Protein AF-A0A8T4UQE1-F1 (afdb_monomer)

pLDDT: mean 76.76, std 17.95, range [21.77, 96.62]

Structure (mmCIF, N/CA/C/O backbone):
data_AF-A0A8T4UQE1-F1
#
_entry.id   AF-A0A8T4UQE1-F1
#
loop_
_atom_site.group_PDB
_atom_site.id
_atom_site.type_symbol
_atom_site.label_atom_id
_atom_site.label_alt_id
_atom_site.label_comp_id
_atom_site.label_asym_id
_atom_site.label_entity_id
_atom_site.label_seq_id
_atom_site.pdbx_PDB_ins_code
_atom_site.Cartn_x
_atom_site.Cartn_y
_atom_site.Cartn_z
_atom_site.occupancy
_atom_site.B_iso_or_equiv
_atom_site.auth_seq_id
_atom_site.auth_comp_id
_atom_site.auth_asym_id
_atom_site.auth_atom_id
_atom_site.pdbx_PDB_model_num
ATOM 1 N N . GLU A 1 1 ? -6.450 -7.534 -15.114 1.00 49.72 1 GLU A N 1
ATOM 2 C CA . GLU A 1 1 ? -7.877 -7.393 -14.751 1.00 49.72 1 GLU A CA 1
ATOM 3 C C . GLU A 1 1 ? -7.920 -6.840 -13.332 1.00 49.72 1 GLU A C 1
ATOM 5 O O . GLU A 1 1 ? -7.155 -7.326 -12.507 1.00 49.72 1 GLU A O 1
ATOM 10 N N . GLY A 1 2 ? -8.697 -5.787 -13.074 1.00 55.00 2 GLY A N 1
ATOM 11 C CA . GLY A 1 2 ? -8.821 -5.183 -11.740 1.00 55.00 2 GLY A CA 1
ATOM 12 C C . GLY A 1 2 ? -10.182 -5.497 -11.121 1.00 55.00 2 GLY A C 1
ATOM 13 O O . GLY A 1 2 ? -11.202 -5.428 -11.815 1.00 55.00 2 GLY A O 1
ATOM 14 N N . LEU A 1 3 ? -10.205 -5.847 -9.832 1.00 45.47 3 LEU A N 1
ATOM 15 C CA . LEU A 1 3 ? -11.444 -5.977 -9.067 1.00 45.47 3 LEU A CA 1
ATOM 16 C C . LEU A 1 3 ? -11.972 -4.580 -8.734 1.00 45.47 3 LEU A C 1
ATOM 18 O O . LEU A 1 3 ? -11.320 -3.840 -8.008 1.00 45.47 3 LEU A O 1
ATOM 22 N N . LEU A 1 4 ? -13.138 -4.218 -9.273 1.00 55.84 4 LEU A N 1
ATOM 23 C CA . LEU A 1 4 ? -13.710 -2.878 -9.089 1.00 55.84 4 LEU A CA 1
ATOM 24 C C . LEU A 1 4 ? -14.734 -2.832 -7.962 1.00 55.84 4 LEU A C 1
ATOM 26 O O . LEU A 1 4 ? -14.830 -1.844 -7.243 1.00 55.84 4 LEU A O 1
ATOM 30 N N . ALA A 1 5 ? -15.518 -3.899 -7.829 1.00 55.88 5 ALA A N 1
ATOM 31 C CA . ALA A 1 5 ? -16.460 -4.072 -6.739 1.00 55.88 5 ALA A CA 1
ATOM 32 C C . ALA A 1 5 ? -16.700 -5.563 -6.507 1.00 55.88 5 ALA A C 1
ATOM 34 O O . ALA A 1 5 ? -16.852 -6.333 -7.460 1.00 55.88 5 ALA A O 1
ATOM 35 N N . ALA A 1 6 ? -16.784 -5.953 -5.242 1.00 54.34 6 ALA A N 1
ATOM 36 C CA . ALA A 1 6 ? -17.217 -7.277 -4.835 1.00 54.34 6 ALA A CA 1
ATOM 37 C C . ALA A 1 6 ? -18.246 -7.166 -3.712 1.00 54.34 6 ALA A C 1
ATOM 39 O O . ALA A 1 6 ? -18.210 -6.242 -2.897 1.00 54.34 6 ALA A O 1
ATOM 40 N N . PHE A 1 7 ? -19.146 -8.137 -3.676 1.00 49.78 7 PHE A N 1
ATOM 41 C CA . PHE A 1 7 ? -19.904 -8.503 -2.488 1.00 49.78 7 PHE A CA 1
ATOM 42 C C . PHE A 1 7 ? -19.354 -9.836 -1.980 1.00 49.78 7 PHE A C 1
ATOM 44 O O . PHE A 1 7 ? -20.089 -10.807 -1.858 1.00 49.78 7 PHE A O 1
ATOM 51 N N . ASP A 1 8 ? -18.045 -9.879 -1.750 1.00 44.28 8 ASP A N 1
ATOM 52 C CA . ASP A 1 8 ? -17.362 -11.043 -1.199 1.00 44.28 8 ASP A CA 1
ATOM 53 C C . ASP A 1 8 ? -16.972 -10.715 0.249 1.00 44.28 8 ASP A C 1
ATOM 55 O O . ASP A 1 8 ? -16.616 -9.569 0.534 1.00 44.28 8 ASP A O 1
ATOM 59 N N . ASN A 1 9 ? -17.083 -11.702 1.143 1.00 36.16 9 ASN A N 1
ATOM 60 C CA . ASN A 1 9 ? -16.887 -11.660 2.611 1.00 36.16 9 ASN A CA 1
ATOM 61 C C . ASN A 1 9 ? -18.130 -11.674 3.522 1.00 36.16 9 ASN A C 1
ATOM 63 O O . ASN A 1 9 ? -17.975 -11.572 4.739 1.00 36.16 9 ASN A O 1
ATOM 67 N N . VAL A 1 10 ? -19.346 -11.907 3.015 1.00 34.53 10 VAL A N 1
ATOM 68 C CA . VAL A 1 10 ? -20.459 -12.325 3.893 1.00 34.53 10 VAL A CA 1
ATOM 69 C C . VAL A 1 10 ? -21.272 -13.437 3.238 1.00 34.53 10 VAL A C 1
ATOM 71 O O . VAL A 1 10 ? -22.145 -13.185 2.411 1.00 34.53 10 VAL A O 1
ATOM 74 N N . GLN A 1 11 ? -21.056 -14.687 3.662 1.00 36.91 11 GLN A N 1
ATOM 75 C CA . GLN A 1 11 ? -22.028 -15.748 3.403 1.00 36.91 11 GLN A CA 1
ATOM 76 C C . GLN A 1 11 ? -23.255 -15.511 4.299 1.00 36.91 11 GLN A C 1
ATOM 78 O O . GLN A 1 11 ? -23.359 -16.037 5.408 1.00 36.91 11 GLN A O 1
ATOM 83 N N . LEU A 1 12 ? -24.192 -14.687 3.827 1.00 39.84 12 LEU A N 1
ATOM 84 C CA . LEU A 1 12 ? -25.477 -14.478 4.489 1.00 39.84 12 LEU A CA 1
ATOM 85 C C . LEU A 1 12 ? -26.345 -15.721 4.306 1.00 39.84 12 LEU A C 1
ATOM 87 O O . LEU A 1 12 ? -27.040 -15.878 3.305 1.00 39.84 12 LEU A O 1
ATOM 91 N N . ARG A 1 13 ? -26.327 -16.613 5.296 1.00 38.88 13 ARG A N 1
ATOM 92 C CA . ARG A 1 13 ? -27.263 -17.735 5.355 1.00 38.88 13 ARG A CA 1
ATOM 93 C C . ARG A 1 13 ? -28.599 -17.261 5.925 1.00 38.88 13 ARG A C 1
ATOM 95 O O . ARG A 1 13 ? -28.852 -17.356 7.124 1.00 38.88 13 ARG A O 1
ATOM 102 N N . ILE A 1 14 ? -29.446 -16.718 5.056 1.00 41.94 14 ILE A N 1
ATOM 103 C CA . ILE A 1 14 ? -30.783 -16.231 5.413 1.00 41.94 14 ILE A CA 1
ATOM 104 C C . ILE A 1 14 ? -31.738 -17.432 5.457 1.00 41.94 14 ILE A C 1
ATOM 106 O O . ILE A 1 14 ? -31.918 -18.134 4.463 1.00 41.94 14 ILE A O 1
ATOM 110 N N . THR A 1 15 ? -32.331 -17.700 6.623 1.00 49.03 15 THR A N 1
ATOM 111 C CA . THR A 1 15 ? -33.380 -18.724 6.791 1.00 49.03 15 THR A CA 1
ATOM 112 C C . THR A 1 15 ? -34.706 -18.241 6.179 1.00 49.03 15 THR A C 1
ATOM 114 O O . THR A 1 15 ? -34.915 -17.040 6.013 1.00 49.03 15 THR A O 1
ATOM 117 N N . PRO A 1 16 ? -35.610 -19.152 5.785 1.00 42.97 16 PRO A N 1
ATOM 118 C CA . PRO A 1 16 ? -36.393 -18.995 4.569 1.00 42.97 16 PRO A CA 1
ATOM 119 C C . PRO A 1 16 ? -37.552 -18.016 4.714 1.00 42.97 16 PRO A C 1
ATOM 121 O O . PRO A 1 16 ? -38.628 -18.358 5.214 1.00 42.97 16 PRO A O 1
ATOM 124 N N . VAL A 1 17 ? -37.357 -16.813 4.187 1.00 51.72 17 VAL A N 1
ATOM 125 C CA . VAL A 1 17 ? -38.448 -15.900 3.864 1.00 51.72 17 VAL A CA 1
ATOM 126 C C . VAL A 1 17 ? -38.504 -15.797 2.345 1.00 51.72 17 VAL A C 1
ATOM 128 O O . VAL A 1 17 ? -37.541 -15.376 1.709 1.00 51.72 17 VAL A O 1
ATOM 131 N N . VAL A 1 18 ? -39.631 -16.224 1.770 1.00 65.44 18 VAL A N 1
ATOM 132 C CA . VAL A 1 18 ? -39.962 -15.936 0.369 1.00 65.44 18 VAL A CA 1
ATOM 133 C C . VAL A 1 18 ? -40.047 -14.419 0.242 1.00 65.44 18 VAL A C 1
ATOM 135 O O . VAL A 1 18 ? -40.809 -13.789 0.980 1.00 65.44 18 VAL A O 1
ATOM 138 N N . GLY A 1 19 ? -39.288 -13.832 -0.672 1.00 72.44 19 GLY A N 1
ATOM 139 C CA . GLY A 1 19 ? -39.286 -12.393 -0.872 1.00 72.44 19 GLY A CA 1
ATOM 140 C C . GLY A 1 19 ? -38.014 -11.867 -1.515 1.00 72.44 19 GLY A C 1
ATOM 141 O O . GLY A 1 19 ? -37.060 -12.596 -1.779 1.00 72.44 19 GLY A O 1
ATOM 142 N N . ASP A 1 20 ? -38.028 -10.563 -1.758 1.00 78.75 20 ASP A N 1
ATOM 143 C CA . ASP A 1 20 ? -36.891 -9.859 -2.325 1.00 78.75 20 ASP A CA 1
ATOM 144 C C . ASP A 1 20 ? -35.967 -9.347 -1.220 1.00 78.75 20 ASP A C 1
ATOM 146 O O . ASP A 1 20 ? -36.408 -8.698 -0.267 1.00 78.75 20 ASP A O 1
ATOM 150 N N . LEU A 1 21 ? -34.675 -9.583 -1.399 1.00 73.94 21 LEU A N 1
ATOM 151 C CA . LEU A 1 21 ? -33.593 -9.051 -0.587 1.00 73.94 21 LEU A CA 1
ATOM 152 C C . LEU A 1 21 ? -32.851 -7.990 -1.396 1.00 73.94 21 LEU A C 1
ATOM 154 O O . LEU A 1 21 ? -32.613 -8.154 -2.593 1.00 73.94 21 LEU A O 1
ATOM 158 N N . TYR A 1 22 ? -32.492 -6.891 -0.740 1.00 77.50 22 TYR A N 1
ATOM 159 C CA . TYR A 1 22 ? -31.873 -5.743 -1.391 1.00 77.50 22 TYR A CA 1
ATOM 160 C C . TYR A 1 22 ? -30.499 -5.485 -0.790 1.00 77.50 22 TYR A C 1
ATOM 162 O O . TYR A 1 22 ? -30.375 -5.236 0.407 1.00 77.50 22 TYR A O 1
ATOM 170 N N . PHE A 1 23 ? -29.483 -5.501 -1.643 1.00 76.25 23 PHE A N 1
ATOM 171 C CA . PHE A 1 23 ? -28.095 -5.236 -1.291 1.00 76.25 23 PHE A CA 1
ATOM 172 C C . PHE A 1 23 ? -27.629 -3.967 -1.988 1.00 76.25 23 PHE A C 1
ATOM 174 O O . PHE A 1 23 ? -28.063 -3.662 -3.100 1.00 76.25 23 PHE A O 1
ATOM 181 N N . ARG A 1 24 ? -26.744 -3.215 -1.339 1.00 77.56 24 ARG A N 1
ATOM 182 C CA . ARG A 1 24 ? -26.136 -2.017 -1.911 1.00 77.56 24 ARG A CA 1
ATOM 183 C C . ARG A 1 24 ? -24.718 -1.876 -1.389 1.00 77.56 24 ARG A C 1
ATOM 185 O O . ARG A 1 24 ? -24.503 -2.024 -0.194 1.00 77.56 24 ARG A O 1
ATOM 192 N N . ASN A 1 25 ? -23.791 -1.555 -2.277 1.00 76.06 25 ASN A N 1
ATOM 193 C CA . ASN A 1 25 ? -22.411 -1.243 -1.942 1.00 76.06 25 ASN A CA 1
ATOM 194 C C . ASN A 1 25 ? -21.946 -0.040 -2.773 1.00 76.06 25 ASN A C 1
ATOM 196 O O . ASN A 1 25 ? -22.517 0.265 -3.826 1.00 76.06 25 ASN A O 1
ATOM 200 N N . THR A 1 26 ? -20.933 0.660 -2.286 1.00 76.19 26 THR A N 1
ATOM 201 C CA . THR A 1 26 ? -20.302 1.785 -2.975 1.00 76.19 26 THR A CA 1
ATOM 202 C C . THR A 1 26 ? -18.863 1.438 -3.307 1.00 76.19 26 THR A C 1
ATOM 204 O O . THR A 1 26 ? -18.178 0.829 -2.493 1.00 76.19 26 THR A O 1
ATOM 207 N N . PHE A 1 27 ? -18.393 1.847 -4.478 1.00 78.81 27 PHE A N 1
ATOM 208 C CA . PHE A 1 27 ? -17.004 1.668 -4.893 1.00 78.81 27 PHE A CA 1
ATOM 209 C C . PHE A 1 27 ? -16.519 2.911 -5.629 1.00 78.81 27 PHE A C 1
ATOM 211 O O . PHE A 1 27 ? -17.320 3.642 -6.213 1.00 78.81 27 PHE A O 1
ATOM 218 N N . THR A 1 28 ? -15.216 3.160 -5.609 1.00 80.25 28 THR A N 1
ATOM 219 C CA . THR A 1 28 ? -14.615 4.303 -6.303 1.00 80.25 28 THR A CA 1
ATOM 220 C C . THR A 1 28 ? -13.929 3.819 -7.573 1.00 80.25 28 THR A C 1
ATOM 222 O O . THR A 1 28 ? -13.248 2.799 -7.568 1.00 80.25 28 THR A O 1
ATOM 225 N N . LEU A 1 29 ? -14.116 4.550 -8.668 1.00 77.56 29 LEU A N 1
ATOM 226 C CA . LEU A 1 29 ? -13.482 4.299 -9.958 1.00 77.56 29 LEU A CA 1
ATOM 227 C C . LEU A 1 29 ? -12.707 5.550 -10.386 1.00 77.56 29 LEU A C 1
ATOM 229 O O . LEU A 1 29 ? -13.174 6.659 -10.142 1.00 77.56 29 LEU A O 1
ATOM 233 N N . GLY A 1 30 ? -11.551 5.377 -11.034 1.00 78.75 30 GLY A N 1
ATOM 234 C CA . GLY A 1 30 ? -10.813 6.461 -11.696 1.00 78.75 30 GLY A CA 1
ATOM 235 C C . GLY A 1 30 ? -11.595 7.035 -12.884 1.00 78.75 30 GLY A C 1
ATOM 236 O O . GLY A 1 30 ? -12.661 7.628 -12.711 1.00 78.75 30 GLY A O 1
ATOM 237 N N . SER A 1 31 ? -11.116 6.852 -14.115 1.00 80.56 31 SER A N 1
ATOM 238 C CA . SER A 1 31 ? -11.934 7.123 -15.300 1.00 80.56 31 SER A CA 1
ATOM 239 C C . SER A 1 31 ? -12.577 5.842 -15.839 1.00 80.56 31 SER A C 1
ATOM 241 O O . SER A 1 31 ? -11.886 4.840 -16.034 1.00 80.56 31 SER A O 1
ATOM 243 N N . PRO A 1 32 ? -13.882 5.848 -16.182 1.00 79.69 32 PRO A N 1
ATOM 244 C CA . PRO A 1 32 ? -14.482 4.752 -16.934 1.00 79.69 32 PRO A CA 1
ATOM 245 C C . PRO A 1 32 ? -13.806 4.476 -18.289 1.00 79.69 32 PRO A C 1
ATOM 247 O O . PRO A 1 32 ? -13.974 3.408 -18.868 1.00 79.69 32 PRO A O 1
ATOM 250 N N . SER A 1 33 ? -13.045 5.440 -18.818 1.00 78.75 33 SER A N 1
ATOM 251 C CA . SER A 1 33 ? -12.254 5.261 -20.040 1.00 78.75 33 SER A CA 1
ATOM 252 C C . SER A 1 33 ? -10.967 4.462 -19.835 1.00 78.75 33 SER A C 1
ATOM 254 O O . SER A 1 33 ? -10.368 4.047 -20.822 1.00 78.75 33 SER A O 1
ATOM 256 N N . ASP A 1 34 ? -10.531 4.245 -18.591 1.00 70.62 34 ASP A N 1
ATOM 257 C CA . ASP A 1 34 ? -9.280 3.530 -18.284 1.00 70.62 34 ASP A CA 1
ATOM 258 C C . ASP A 1 34 ? -9.405 2.018 -18.510 1.00 70.62 34 ASP A C 1
ATOM 260 O O . ASP A 1 34 ? -8.414 1.283 -18.479 1.00 70.62 34 ASP A O 1
ATOM 264 N N . TYR A 1 35 ? -10.623 1.552 -18.786 1.00 75.56 35 TYR A N 1
ATOM 265 C CA . TYR A 1 35 ? -10.957 0.162 -19.031 1.00 75.56 35 TYR A CA 1
ATOM 266 C C . TYR A 1 35 ? -11.680 0.031 -20.372 1.00 75.56 35 TYR A C 1
ATOM 268 O O . TYR A 1 35 ? -12.505 0.866 -20.739 1.00 75.56 35 TYR A O 1
ATOM 276 N N . HIS A 1 36 ? -11.381 -1.031 -21.116 1.00 70.94 36 HIS A N 1
ATOM 277 C CA . HIS A 1 36 ? -12.006 -1.279 -22.420 1.00 70.94 36 HIS A CA 1
ATOM 278 C C . HIS A 1 36 ? -13.225 -2.201 -22.331 1.00 70.94 36 HIS A C 1
ATOM 280 O O . HIS A 1 36 ? -14.038 -2.216 -23.250 1.00 70.94 36 HIS A O 1
ATOM 286 N N . ASN A 1 37 ? -13.371 -2.938 -21.227 1.00 75.44 37 ASN A N 1
ATOM 287 C CA . ASN A 1 37 ? -14.494 -3.832 -20.966 1.00 75.44 37 ASN A CA 1
ATOM 288 C C . ASN A 1 37 ? -14.815 -3.873 -19.470 1.00 75.44 37 ASN A C 1
ATOM 290 O O . ASN A 1 37 ? -13.911 -3.873 -18.632 1.00 75.44 37 ASN A O 1
ATOM 294 N N . TYR A 1 38 ? -16.106 -3.990 -19.156 1.00 82.25 38 TYR A N 1
ATOM 295 C CA . TYR A 1 38 ? -16.598 -4.264 -17.810 1.00 82.25 38 TYR A CA 1
ATOM 296 C C . TYR A 1 38 ? -17.398 -5.555 -17.808 1.00 82.25 38 TYR A C 1
ATOM 298 O O . TYR A 1 38 ? -18.288 -5.752 -18.643 1.00 82.25 38 TYR A O 1
ATOM 306 N N . ARG A 1 39 ? -17.072 -6.443 -16.873 1.00 84.38 39 ARG A N 1
ATOM 307 C CA . ARG A 1 39 ? -17.641 -7.787 -16.798 1.00 84.38 39 ARG A CA 1
ATOM 308 C C . ARG A 1 39 ? -18.169 -8.053 -15.400 1.00 84.38 39 ARG A C 1
ATOM 310 O O . ARG A 1 39 ? -17.493 -7.805 -14.407 1.00 84.38 39 ARG A O 1
ATOM 317 N N . LEU A 1 40 ? -19.376 -8.586 -15.339 1.00 84.31 40 LEU A N 1
ATOM 318 C CA . LEU A 1 40 ? -20.068 -8.944 -14.117 1.00 84.31 40 LEU A CA 1
ATOM 319 C C . LEU A 1 40 ? -20.112 -10.468 -13.981 1.00 84.31 40 LEU A C 1
ATOM 321 O O . LEU A 1 40 ? -20.434 -11.180 -14.937 1.00 84.31 40 LEU A O 1
ATOM 325 N N . ALA A 1 41 ? -19.807 -10.965 -12.789 1.00 82.75 41 ALA A N 1
ATOM 326 C CA . ALA A 1 41 ? -20.098 -12.329 -12.376 1.00 82.75 41 ALA A CA 1
ATOM 327 C C . ALA A 1 41 ? -21.117 -12.299 -11.232 1.00 82.75 41 ALA A C 1
ATOM 329 O O . ALA A 1 41 ? -21.020 -11.449 -10.347 1.00 82.75 41 ALA A O 1
ATOM 330 N N . VAL A 1 42 ? -22.106 -13.192 -11.280 1.00 84.00 42 VAL A N 1
ATOM 331 C CA . VAL A 1 42 ? -23.203 -13.260 -10.306 1.00 84.00 42 VAL A CA 1
ATOM 332 C C . VAL A 1 42 ? -23.475 -14.719 -9.954 1.00 84.00 42 VAL A C 1
ATOM 334 O O . VAL A 1 42 ? -23.607 -15.573 -10.832 1.00 84.00 42 VAL A O 1
ATOM 337 N N . SER A 1 43 ? -23.541 -15.015 -8.663 1.00 84.25 43 SER A N 1
ATOM 338 C CA . SER A 1 43 ? -24.060 -16.263 -8.104 1.00 84.25 43 SER A CA 1
ATOM 339 C C . SER A 1 43 ? -25.323 -15.896 -7.341 1.00 84.25 43 SER A C 1
ATOM 341 O O . SER A 1 43 ? -25.261 -15.019 -6.486 1.00 84.25 43 SER A O 1
ATOM 343 N N . SER A 1 44 ? -26.466 -16.509 -7.647 1.00 85.62 44 SER A N 1
ATOM 344 C CA . SER A 1 44 ? -27.729 -16.170 -6.983 1.00 85.62 44 SER A CA 1
ATOM 345 C C . SER A 1 44 ? -28.654 -17.373 -6.792 1.00 85.62 44 SER A C 1
ATOM 347 O O . SER A 1 44 ? -28.624 -18.307 -7.589 1.00 85.62 44 SER A O 1
ATOM 349 N N . ASP A 1 45 ? -29.446 -17.340 -5.723 1.00 83.62 45 ASP A N 1
ATOM 350 C CA . ASP A 1 45 ? -30.527 -18.282 -5.400 1.00 83.62 45 ASP A CA 1
ATOM 351 C C . ASP A 1 45 ? -31.706 -17.439 -4.876 1.00 83.62 45 ASP A C 1
ATOM 353 O O . ASP A 1 45 ? -31.598 -16.840 -3.802 1.00 83.62 45 ASP A O 1
ATOM 357 N N . ASP A 1 46 ? -32.774 -17.191 -5.635 1.00 81.56 46 ASP A N 1
ATOM 358 C CA . ASP A 1 46 ? -33.205 -17.853 -6.877 1.00 81.56 46 ASP A CA 1
ATOM 359 C C . ASP A 1 46 ? -32.850 -17.107 -8.178 1.00 81.56 46 ASP A C 1
ATOM 361 O O . ASP A 1 46 ? -32.806 -17.715 -9.239 1.00 81.56 46 ASP A O 1
ATOM 365 N N . SER A 1 47 ? -32.730 -15.777 -8.135 1.00 90.12 47 SER A N 1
ATOM 366 C CA . SER A 1 47 ? -32.407 -14.921 -9.296 1.00 90.12 47 SER A CA 1
ATOM 367 C C . SER A 1 47 ? -32.007 -13.520 -8.827 1.00 90.12 47 SER A C 1
ATOM 369 O O . SER A 1 47 ? -32.431 -13.089 -7.751 1.00 90.12 47 SER A O 1
ATOM 371 N N . ALA A 1 48 ? -31.244 -12.768 -9.626 1.00 89.62 48 ALA A N 1
ATOM 372 C CA . ALA A 1 48 ? -30.785 -11.428 -9.254 1.00 89.62 48 ALA A CA 1
ATOM 373 C C . ALA A 1 48 ? -30.969 -10.374 -10.361 1.00 89.62 48 ALA A C 1
ATOM 375 O O . ALA A 1 48 ? -30.684 -10.605 -11.536 1.00 89.62 48 ALA A O 1
ATOM 376 N N . GLU A 1 49 ? -31.385 -9.171 -9.959 1.00 94.31 49 GLU A N 1
ATOM 377 C CA . GLU A 1 49 ? -31.262 -7.945 -10.756 1.00 94.31 49 GLU A CA 1
ATOM 378 C C . GLU A 1 49 ? -30.132 -7.089 -10.195 1.00 94.31 49 GLU A C 1
ATOM 380 O O . GLU A 1 49 ? -30.102 -6.821 -8.994 1.00 94.31 49 GLU A O 1
ATOM 385 N N . VAL A 1 50 ? -29.234 -6.619 -11.056 1.00 92.62 50 VAL A N 1
ATOM 386 C CA . VAL A 1 50 ? -28.079 -5.804 -10.670 1.00 92.62 50 VAL A CA 1
ATOM 387 C C . VAL A 1 50 ? -28.183 -4.436 -11.318 1.00 92.62 50 VAL A C 1
ATOM 389 O O . VAL A 1 50 ? -28.381 -4.312 -12.529 1.00 92.62 50 VAL A O 1
ATOM 392 N N . TYR A 1 51 ? -27.996 -3.410 -10.501 1.00 92.62 51 TYR A N 1
ATOM 393 C CA . TYR A 1 51 ? -28.053 -2.011 -10.873 1.00 92.62 51 TYR A CA 1
ATOM 394 C C . TYR A 1 51 ? -26.722 -1.336 -10.560 1.00 92.62 51 TYR A C 1
ATOM 396 O O . TYR A 1 51 ? -26.171 -1.537 -9.481 1.00 92.62 51 TYR A O 1
ATOM 404 N N . VAL A 1 52 ? -26.237 -0.486 -11.458 1.00 91.38 52 VAL A N 1
ATOM 405 C CA . VAL A 1 52 ? -25.085 0.394 -11.220 1.00 91.38 52 VAL A CA 1
ATOM 406 C C . VAL A 1 52 ? -25.542 1.831 -11.429 1.00 91.38 52 VAL A C 1
ATOM 408 O O . VAL A 1 52 ? -26.144 2.148 -12.452 1.00 91.38 52 VAL A O 1
ATOM 411 N N . ASN A 1 53 ? -25.344 2.682 -10.421 1.00 91.94 53 ASN A N 1
ATOM 412 C CA . ASN A 1 53 ? -25.817 4.071 -10.380 1.00 91.94 53 ASN A CA 1
ATOM 413 C C . ASN A 1 53 ? -27.303 4.220 -10.763 1.00 91.94 53 ASN A C 1
ATOM 415 O O . ASN A 1 53 ? -27.707 5.161 -11.442 1.00 91.94 53 ASN A O 1
ATOM 419 N N . GLY A 1 54 ? -28.128 3.254 -10.346 1.00 89.50 54 GLY A N 1
ATOM 420 C CA . GLY A 1 54 ? -29.562 3.211 -10.645 1.00 89.50 54 GLY A CA 1
ATOM 421 C C . GLY A 1 54 ? -29.931 2.695 -12.043 1.00 89.50 54 GLY A C 1
ATOM 422 O O . GLY A 1 54 ? -31.118 2.537 -12.320 1.00 89.50 54 GLY A O 1
ATOM 423 N N . GLN A 1 55 ? -28.964 2.386 -12.912 1.00 94.81 55 GLN A N 1
ATOM 424 C CA . GLN A 1 55 ? -29.205 1.751 -14.212 1.00 94.81 55 GLN A CA 1
ATOM 425 C C . GLN A 1 55 ? -29.152 0.228 -14.082 1.00 94.81 55 GLN A C 1
ATOM 427 O O . GLN A 1 55 ? -28.203 -0.305 -13.516 1.00 94.81 55 GLN A O 1
ATOM 432 N N . LEU A 1 56 ? -30.147 -0.485 -14.616 1.00 94.94 56 LEU A N 1
ATOM 433 C CA . LEU A 1 56 ? -30.152 -1.951 -14.655 1.00 94.94 56 LEU A CA 1
ATOM 434 C C . LEU A 1 56 ? -29.064 -2.448 -15.621 1.00 94.94 56 LEU A C 1
ATOM 436 O O . LEU A 1 56 ? -29.149 -2.193 -16.821 1.00 94.94 56 LEU A O 1
ATOM 440 N N . VAL A 1 57 ? -28.065 -3.165 -15.104 1.00 93.31 57 VAL A N 1
ATOM 441 C CA . VAL A 1 57 ? -26.940 -3.704 -15.892 1.00 93.31 57 VAL A CA 1
ATOM 442 C C . VAL A 1 57 ? -27.031 -5.213 -16.103 1.00 93.31 57 VAL A C 1
ATOM 444 O O . VAL A 1 57 ? -26.447 -5.736 -17.047 1.00 93.31 57 VAL A O 1
ATOM 447 N N . HIS A 1 58 ? -27.778 -5.921 -15.254 1.00 94.12 58 HIS A N 1
ATOM 448 C CA . HIS A 1 58 ? -28.023 -7.352 -15.400 1.00 94.12 58 HIS A CA 1
ATOM 449 C C . HIS A 1 58 ? -29.373 -7.746 -14.794 1.00 94.12 58 HIS A C 1
ATOM 451 O O . HIS A 1 58 ? -29.780 -7.199 -13.772 1.00 94.12 58 HIS A O 1
ATOM 457 N N . ASN A 1 59 ? -30.061 -8.700 -15.420 1.00 93.94 59 ASN A N 1
ATOM 458 C CA . ASN A 1 59 ? -31.327 -9.250 -14.944 1.00 93.94 59 ASN A CA 1
ATOM 459 C C . ASN A 1 59 ? -31.378 -10.743 -15.264 1.00 93.94 59 ASN A C 1
ATOM 461 O O . ASN A 1 59 ? -31.422 -11.120 -16.441 1.00 93.94 59 ASN A O 1
ATOM 465 N N . ASP A 1 60 ? -31.388 -11.571 -14.227 1.00 90.38 60 ASP A N 1
ATOM 466 C CA . ASP A 1 60 ? -31.589 -13.000 -14.385 1.00 90.38 60 ASP A CA 1
ATOM 467 C C . ASP A 1 60 ? -33.067 -13.305 -14.673 1.00 90.38 60 ASP A C 1
ATOM 469 O O . ASP A 1 60 ? -33.960 -13.100 -13.847 1.00 90.38 60 ASP A O 1
ATOM 473 N N . THR A 1 61 ? -33.324 -13.784 -15.889 1.00 85.62 61 THR A N 1
ATOM 474 C CA . THR A 1 61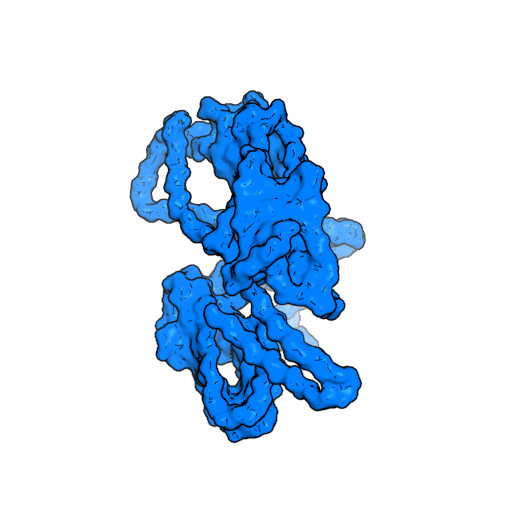 ? -34.669 -14.104 -16.390 1.00 85.62 61 THR A CA 1
ATOM 475 C C . THR A 1 61 ? -34.923 -15.606 -16.484 1.00 85.62 61 THR A C 1
ATOM 477 O O . THR A 1 61 ? -35.972 -16.018 -16.983 1.00 85.62 61 THR A O 1
ATOM 480 N N . THR A 1 62 ? -33.988 -16.437 -16.014 1.00 80.94 62 THR A N 1
ATOM 481 C CA . THR A 1 62 ? -34.045 -17.896 -16.193 1.00 80.94 62 THR A CA 1
ATOM 482 C C . THR A 1 62 ? -35.053 -18.596 -15.271 1.00 80.94 62 THR A C 1
ATOM 484 O O . THR A 1 62 ? -35.368 -19.767 -15.483 1.00 80.94 62 THR A O 1
ATOM 487 N N . GLY A 1 63 ? -35.658 -17.853 -14.338 1.00 76.81 63 GLY A N 1
ATOM 488 C CA . GLY A 1 63 ? -36.597 -18.368 -13.341 1.00 76.81 63 GLY A CA 1
ATOM 489 C C . GLY A 1 63 ? -35.875 -18.896 -12.096 1.00 76.81 63 GLY A C 1
ATOM 490 O O . GLY A 1 63 ? -34.658 -18.790 -12.026 1.00 76.81 63 GLY A O 1
ATOM 491 N N . PRO A 1 64 ? -36.607 -19.435 -11.103 1.00 82.25 64 PRO A N 1
ATOM 492 C CA . PRO A 1 64 ? -36.008 -19.934 -9.867 1.00 82.25 64 PRO A CA 1
ATOM 493 C C . PRO A 1 64 ? -34.951 -21.013 -10.115 1.00 82.25 64 PRO A C 1
ATOM 495 O O . PRO A 1 64 ? -35.226 -22.002 -10.808 1.00 82.25 64 PRO A O 1
ATOM 498 N N . HIS A 1 65 ? -33.755 -20.831 -9.561 1.00 83.81 65 HIS A N 1
ATOM 499 C CA . HIS A 1 65 ? -32.664 -21.788 -9.660 1.00 83.81 65 HIS A CA 1
ATOM 500 C C . HIS A 1 65 ? -31.766 -21.766 -8.423 1.00 83.81 65 HIS A C 1
ATOM 502 O O . HIS A 1 65 ? -31.474 -20.719 -7.859 1.00 83.81 65 HIS A O 1
ATOM 508 N N . ALA A 1 66 ? -31.188 -22.924 -8.104 1.00 82.38 66 ALA A N 1
ATOM 509 C CA . ALA A 1 66 ? -30.176 -23.006 -7.060 1.00 82.38 66 ALA A CA 1
ATOM 510 C C . ALA A 1 66 ? -28.906 -22.210 -7.425 1.00 82.38 66 ALA A C 1
ATOM 512 O O . ALA A 1 66 ? -28.471 -22.206 -8.590 1.00 82.38 66 ALA A O 1
ATOM 513 N N . ALA A 1 67 ? -28.248 -21.615 -6.427 1.00 77.75 67 ALA A N 1
ATOM 514 C CA . ALA A 1 67 ? -26.965 -20.945 -6.643 1.00 77.75 67 ALA A CA 1
ATOM 515 C C . ALA A 1 67 ? -25.874 -21.911 -7.129 1.00 77.75 67 ALA A C 1
ATOM 517 O O . ALA A 1 67 ? -25.684 -23.013 -6.604 1.00 77.75 67 ALA A O 1
ATOM 518 N N . ARG A 1 68 ? -25.100 -21.446 -8.111 1.00 77.44 68 ARG A N 1
ATOM 519 C CA . ARG A 1 68 ? -23.847 -22.043 -8.580 1.00 77.44 68 ARG A CA 1
ATOM 520 C C . ARG A 1 68 ? -22.781 -20.961 -8.557 1.00 77.44 68 ARG A C 1
ATOM 522 O O . ARG A 1 68 ? -23.042 -19.835 -8.950 1.00 77.44 68 ARG A O 1
ATOM 529 N N . TYR A 1 69 ? -21.567 -21.312 -8.163 1.00 74.19 69 TYR A N 1
ATOM 530 C CA . TYR A 1 69 ? -20.441 -20.386 -8.205 1.00 74.19 69 TYR A CA 1
ATOM 531 C C . TYR A 1 69 ? -19.679 -20.567 -9.529 1.00 74.19 69 TYR A C 1
ATOM 533 O O . TYR A 1 69 ? -18.873 -21.486 -9.648 1.00 74.19 69 TYR A O 1
ATOM 541 N N . TRP A 1 70 ? -19.940 -19.823 -10.607 1.00 74.06 70 TRP A N 1
ATOM 542 C CA . TRP A 1 70 ? -20.865 -18.698 -10.825 1.00 74.06 70 TRP A CA 1
ATOM 543 C C . TRP A 1 70 ? -22.093 -19.115 -11.668 1.00 74.06 70 TRP A C 1
ATOM 545 O O . TRP A 1 70 ? -21.947 -19.926 -12.584 1.00 74.06 70 TRP A O 1
ATOM 555 N N . ASN A 1 71 ? -23.287 -18.554 -11.411 1.00 79.06 71 ASN A N 1
ATOM 556 C CA . ASN A 1 71 ? -24.480 -18.750 -12.254 1.00 79.06 71 ASN A CA 1
ATOM 557 C C . ASN A 1 71 ? -24.330 -17.966 -13.563 1.00 79.06 71 ASN A C 1
ATOM 559 O O . ASN A 1 71 ? -24.658 -18.462 -14.639 1.00 79.06 71 ASN A O 1
ATOM 563 N N . VAL A 1 72 ? -23.781 -16.756 -13.457 1.00 81.62 72 VAL A N 1
ATOM 564 C CA . VAL A 1 72 ? -23.467 -15.857 -14.564 1.00 81.62 72 VAL A CA 1
ATOM 565 C C . VAL A 1 72 ? -21.989 -15.513 -14.494 1.00 81.62 72 VAL A C 1
ATOM 567 O O . VAL A 1 72 ? -21.503 -15.029 -13.474 1.00 81.62 72 VAL A O 1
ATOM 570 N N . LEU A 1 73 ? -21.278 -15.729 -15.598 1.00 80.00 73 LEU A N 1
ATOM 571 C CA . LEU A 1 73 ? -19.873 -15.375 -15.750 1.00 80.00 73 LEU A CA 1
ATOM 572 C C . LEU A 1 73 ? -19.729 -14.466 -16.974 1.00 80.00 73 LEU A C 1
ATOM 574 O O . LEU A 1 73 ? -20.170 -14.828 -18.062 1.00 80.00 73 LEU A O 1
ATOM 578 N N . ASN A 1 74 ? -19.094 -13.306 -16.800 1.00 77.19 74 ASN A N 1
ATOM 579 C CA . ASN A 1 74 ? -18.792 -12.337 -17.860 1.00 77.19 74 ASN A CA 1
ATOM 580 C C . ASN A 1 74 ? -20.002 -11.628 -18.502 1.00 77.19 74 ASN A C 1
ATOM 582 O O . ASN A 1 74 ? -19.963 -11.309 -19.691 1.00 77.19 74 ASN A O 1
ATOM 586 N N . ALA A 1 75 ? -21.058 -11.321 -17.744 1.00 83.94 75 ALA A N 1
ATOM 587 C CA . ALA A 1 75 ? -22.109 -10.437 -18.249 1.00 83.94 75 ALA A CA 1
ATOM 588 C C . ALA A 1 75 ? -21.540 -9.029 -18.501 1.00 83.94 75 ALA A C 1
ATOM 590 O O . ALA A 1 75 ? -20.958 -8.417 -17.607 1.00 83.94 75 ALA A O 1
ATOM 591 N N . THR A 1 76 ? -21.674 -8.519 -19.725 1.00 86.75 76 THR A N 1
ATOM 592 C CA . THR A 1 76 ? -21.122 -7.212 -20.102 1.00 86.75 76 THR A CA 1
ATOM 593 C C . THR A 1 76 ? -21.868 -6.078 -19.406 1.00 86.75 76 THR A C 1
ATOM 595 O O . THR A 1 76 ? -23.095 -6.007 -19.469 1.00 86.75 76 THR A O 1
ATOM 598 N N . VAL A 1 77 ? -21.122 -5.154 -18.804 1.00 89.56 77 VAL A N 1
ATOM 599 C CA . VAL A 1 77 ? -21.649 -3.909 -18.237 1.00 89.56 77 VAL A CA 1
ATOM 600 C C . VAL A 1 77 ? -21.249 -2.750 -19.145 1.00 89.56 77 VAL A C 1
ATOM 602 O O . VAL A 1 77 ? -20.091 -2.620 -19.533 1.00 89.56 77 VAL A O 1
ATOM 605 N N . ASN A 1 78 ? -22.210 -1.906 -19.520 1.00 89.06 78 ASN A N 1
ATOM 606 C CA . ASN A 1 78 ? -21.917 -0.732 -20.336 1.00 89.06 78 ASN A CA 1
ATOM 607 C C . ASN A 1 78 ? -21.201 0.326 -19.483 1.00 89.06 78 ASN A C 1
ATOM 609 O O . ASN A 1 78 ? -21.673 0.663 -18.396 1.00 89.06 78 ASN A O 1
ATOM 613 N N . SER A 1 79 ? -20.098 0.881 -19.989 1.00 85.12 79 SER A N 1
ATOM 614 C CA . SER A 1 79 ? -19.350 1.944 -19.310 1.00 85.12 79 SER A CA 1
ATOM 615 C C . SER A 1 79 ? -20.194 3.194 -19.047 1.00 85.12 79 SER A C 1
ATOM 617 O O . SER A 1 79 ? -19.916 3.916 -18.097 1.00 85.12 79 SER A O 1
ATOM 619 N N . SER A 1 80 ? -21.277 3.417 -19.804 1.00 90.94 80 SER A N 1
ATOM 620 C CA . SER A 1 80 ? -22.232 4.509 -19.558 1.00 90.94 80 SER A CA 1
ATOM 621 C C . SER A 1 80 ? -22.991 4.402 -18.231 1.00 90.94 80 SER A C 1
ATOM 623 O O . SER A 1 80 ? -23.620 5.375 -17.816 1.00 90.94 80 SER A O 1
ATOM 625 N N . ALA A 1 81 ? -22.998 3.225 -17.597 1.00 91.44 81 ALA A N 1
ATOM 626 C CA . ALA A 1 81 ? -23.577 3.034 -16.270 1.00 91.44 81 ALA A CA 1
ATOM 627 C C . ALA A 1 81 ? -22.621 3.473 -15.147 1.00 91.44 81 ALA A C 1
ATOM 629 O O . ALA A 1 81 ? -23.048 3.622 -14.003 1.00 91.44 81 ALA A O 1
ATOM 630 N N . LEU A 1 82 ? -21.341 3.688 -15.463 1.00 91.56 82 LEU A N 1
ATOM 631 C CA . LEU A 1 82 ? -20.284 4.055 -14.526 1.00 91.56 82 LEU A CA 1
ATOM 632 C C . LEU A 1 82 ? -19.943 5.543 -14.644 1.00 91.56 82 LEU A C 1
ATOM 634 O O . LEU A 1 82 ? -20.109 6.163 -15.693 1.00 91.56 82 LEU A O 1
ATOM 638 N N . GLN A 1 83 ? -19.421 6.105 -13.560 1.00 91.19 83 GLN A N 1
ATOM 639 C CA . GLN A 1 83 ? -18.896 7.466 -13.516 1.00 91.19 83 GLN A CA 1
ATOM 640 C C . GLN A 1 83 ? -17.527 7.496 -12.841 1.00 91.19 83 GLN A C 1
ATOM 642 O O . GLN A 1 83 ? -17.165 6.577 -12.105 1.00 91.19 83 GLN A O 1
ATOM 647 N N . SER A 1 84 ? -16.766 8.559 -13.082 1.00 86.56 84 SER A N 1
ATOM 648 C CA . SER A 1 84 ? -15.559 8.825 -12.304 1.00 86.56 84 SER A CA 1
ATOM 649 C C . SER A 1 84 ? -15.899 9.141 -10.851 1.00 86.56 84 SER A C 1
ATOM 651 O O . SER A 1 84 ? -16.887 9.821 -10.571 1.00 86.56 84 SER A O 1
ATOM 653 N N . GLY A 1 85 ? -15.067 8.670 -9.928 1.00 81.25 85 GLY A N 1
ATOM 654 C CA . GLY A 1 85 ? -15.283 8.797 -8.492 1.00 81.25 85 GLY A CA 1
ATOM 655 C C . GLY A 1 85 ? -16.230 7.729 -7.941 1.00 81.25 85 GLY A C 1
ATOM 656 O O . GLY A 1 85 ? -16.156 6.556 -8.310 1.00 81.25 85 GLY A O 1
ATOM 657 N N . GLN A 1 86 ? -17.093 8.118 -7.001 1.00 83.62 86 GLN A N 1
ATOM 658 C CA . GLN A 1 86 ? -17.965 7.185 -6.289 1.00 83.62 86 GLN A CA 1
ATOM 659 C C . GLN A 1 86 ? -19.082 6.648 -7.197 1.00 83.62 86 GLN A C 1
ATOM 661 O O . GLN A 1 86 ? -19.819 7.403 -7.830 1.00 83.62 86 GLN A O 1
ATOM 666 N N . ASN A 1 87 ? -19.243 5.332 -7.203 1.00 87.62 87 ASN A N 1
ATOM 667 C CA . ASN A 1 87 ? -20.301 4.587 -7.866 1.00 87.62 87 ASN A CA 1
ATOM 668 C C . ASN A 1 87 ? -21.071 3.767 -6.828 1.00 87.62 87 ASN A C 1
ATOM 670 O O . ASN A 1 87 ? -20.539 3.395 -5.780 1.00 87.62 87 ASN A O 1
ATOM 674 N N . VAL A 1 88 ? -22.323 3.450 -7.136 1.00 85.56 88 VAL A N 1
ATOM 675 C CA . VAL A 1 88 ? -23.180 2.601 -6.307 1.00 85.56 88 VAL A CA 1
ATOM 676 C C . VAL A 1 88 ? -23.577 1.377 -7.113 1.00 85.56 88 VAL A C 1
ATOM 678 O O . VAL A 1 88 ? -24.150 1.516 -8.192 1.00 85.56 88 VAL A O 1
ATOM 681 N N . ILE A 1 89 ? -23.340 0.186 -6.577 1.00 84.00 89 ILE A N 1
ATOM 682 C CA . ILE A 1 89 ? -23.888 -1.060 -7.109 1.00 84.00 89 ILE A CA 1
ATOM 683 C C . ILE A 1 89 ? -24.964 -1.580 -6.158 1.00 84.00 89 ILE A C 1
ATOM 685 O O . ILE A 1 89 ? -24.784 -1.598 -4.941 1.00 84.00 89 ILE A O 1
ATOM 689 N N . ALA A 1 90 ? -26.113 -1.961 -6.700 1.00 85.12 90 ALA A N 1
ATOM 690 C CA . ALA A 1 90 ? -27.238 -2.478 -5.938 1.00 85.12 90 ALA A CA 1
ATOM 691 C C . ALA A 1 90 ? -27.760 -3.768 -6.563 1.00 85.12 90 ALA A C 1
ATOM 693 O O . ALA A 1 90 ? -27.774 -3.912 -7.783 1.00 85.12 90 ALA A O 1
ATOM 694 N N . VAL A 1 91 ? -28.210 -4.694 -5.724 1.00 84.62 91 VAL A N 1
ATOM 695 C CA . VAL A 1 91 ? -28.753 -5.980 -6.154 1.00 84.62 91 VAL A CA 1
ATOM 696 C C . VAL A 1 91 ? -30.116 -6.187 -5.523 1.00 84.62 91 VAL A C 1
ATOM 698 O O . VAL A 1 91 ? -30.276 -6.003 -4.319 1.00 84.62 91 VAL A O 1
ATOM 701 N N . ARG A 1 92 ? -31.086 -6.608 -6.329 1.00 88.31 92 ARG A N 1
ATOM 702 C CA . ARG A 1 92 ? -32.335 -7.202 -5.856 1.00 88.31 92 ARG A CA 1
ATOM 703 C C . ARG A 1 92 ? -32.246 -8.704 -6.088 1.00 88.31 92 ARG A C 1
ATOM 705 O O . ARG A 1 92 ? -32.390 -9.162 -7.219 1.00 88.31 92 ARG A O 1
ATOM 712 N N . LEU A 1 93 ? -31.999 -9.448 -5.019 1.00 85.06 93 LEU A N 1
ATOM 713 C CA . LEU A 1 93 ? -32.048 -10.903 -5.013 1.00 85.06 93 LEU A CA 1
ATOM 714 C C . LEU A 1 93 ? -33.495 -11.328 -4.765 1.00 85.06 93 LEU A C 1
ATOM 716 O O . LEU A 1 93 ? -34.074 -10.966 -3.744 1.00 85.06 93 LEU A O 1
ATOM 720 N N . ARG A 1 94 ? -34.083 -12.092 -5.679 1.00 87.00 94 ARG A N 1
ATOM 721 C CA . ARG A 1 94 ? -35.405 -12.686 -5.476 1.00 87.00 94 ARG A CA 1
ATOM 722 C C . ARG A 1 94 ? -35.210 -14.081 -4.913 1.00 87.00 94 ARG A C 1
ATOM 724 O O . ARG A 1 94 ? -34.587 -14.899 -5.581 1.00 87.00 94 ARG A O 1
ATOM 731 N N . ASN A 1 95 ? -35.759 -14.347 -3.736 1.00 82.25 95 ASN A N 1
ATOM 732 C CA . ASN A 1 95 ? -35.871 -15.691 -3.185 1.00 82.25 95 ASN A CA 1
ATOM 733 C C . ASN A 1 95 ? -37.334 -16.137 -3.312 1.00 82.25 95 ASN A C 1
ATOM 735 O O . ASN A 1 95 ? -38.198 -15.704 -2.544 1.00 82.25 95 ASN A O 1
ATOM 739 N N . ASN A 1 96 ? -37.637 -16.932 -4.335 1.00 78.25 96 ASN A N 1
ATOM 740 C CA . ASN A 1 96 ? -39.001 -17.353 -4.657 1.00 78.25 96 ASN A CA 1
ATOM 741 C C . ASN A 1 96 ? -39.403 -18.640 -3.927 1.00 78.25 96 ASN A C 1
ATOM 743 O O . ASN A 1 96 ? -40.560 -19.063 -4.030 1.00 78.25 96 ASN A O 1
ATOM 747 N N . ASP A 1 97 ? -38.488 -19.241 -3.168 1.00 76.25 97 ASP A N 1
ATOM 748 C CA . ASP A 1 97 ? -38.737 -20.445 -2.399 1.00 76.25 97 ASP A CA 1
ATOM 749 C C . ASP A 1 97 ? -38.390 -20.307 -0.900 1.00 76.25 97 ASP A C 1
ATOM 751 O O . ASP A 1 97 ? -38.117 -19.229 -0.363 1.00 76.25 97 ASP A O 1
ATOM 755 N N . ARG A 1 98 ? -38.550 -21.418 -0.172 1.00 68.38 98 ARG A N 1
ATOM 756 C CA . ARG A 1 98 ? -38.273 -21.516 1.269 1.00 68.38 98 ARG A CA 1
ATOM 757 C C . ARG A 1 98 ? -37.006 -22.324 1.564 1.00 68.38 98 ARG A C 1
ATOM 759 O O . ARG A 1 98 ? -36.920 -22.925 2.635 1.00 68.38 98 ARG A O 1
ATOM 766 N N . ASN A 1 99 ? -36.069 -22.387 0.629 1.00 70.75 99 ASN A N 1
ATOM 767 C CA . ASN A 1 99 ? -34.822 -23.112 0.806 1.00 70.75 99 ASN A CA 1
ATOM 768 C C . ASN A 1 99 ? -33.761 -22.185 1.403 1.00 70.75 99 ASN A C 1
ATOM 770 O O . ASN A 1 99 ? -33.597 -22.146 2.625 1.00 70.75 99 ASN A O 1
ATOM 774 N N . GLU A 1 100 ? -33.045 -21.451 0.555 1.00 69.94 100 GLU A N 1
ATOM 775 C CA . GLU A 1 100 ? -31.887 -20.651 0.940 1.00 69.94 100 GLU A CA 1
ATOM 776 C C . GLU A 1 100 ? -31.698 -19.504 -0.054 1.00 69.94 100 GLU A C 1
ATOM 778 O O . GLU A 1 100 ? -31.601 -19.738 -1.250 1.00 69.94 100 GLU A O 1
ATOM 783 N N . ALA A 1 101 ? -31.590 -18.272 0.445 1.00 71.12 101 ALA A N 1
ATOM 784 C CA . ALA A 1 101 ? -31.211 -17.140 -0.390 1.00 71.12 101 ALA A CA 1
ATOM 785 C C . ALA A 1 101 ? -29.683 -17.018 -0.426 1.00 71.12 101 ALA A C 1
ATOM 787 O O . ALA A 1 101 ? -29.049 -16.932 0.630 1.00 71.12 101 ALA A O 1
ATOM 788 N N . LYS A 1 102 ? -29.087 -16.984 -1.621 1.00 76.56 102 LYS A N 1
ATOM 789 C CA . LYS A 1 102 ? -27.640 -16.776 -1.806 1.00 76.56 102 LYS A CA 1
ATOM 790 C C . LYS A 1 102 ? -27.376 -15.673 -2.803 1.00 76.56 102 LYS A C 1
ATOM 792 O O . LYS A 1 102 ? -28.062 -15.578 -3.814 1.00 76.56 102 LYS A O 1
ATOM 797 N N . LEU A 1 103 ? -26.339 -14.888 -2.536 1.00 77.31 103 LEU A N 1
ATOM 798 C CA . LEU A 1 103 ? -25.798 -13.919 -3.471 1.00 77.31 103 LEU A CA 1
ATOM 799 C C . LEU A 1 103 ? -24.281 -13.857 -3.319 1.00 77.31 103 LEU A C 1
ATOM 801 O O . LEU A 1 103 ? -23.785 -13.726 -2.206 1.00 77.31 103 LEU A O 1
ATOM 805 N N . ASP A 1 104 ? -23.585 -13.899 -4.445 1.00 78.25 104 ASP A N 1
ATOM 806 C CA . ASP A 1 104 ? -22.232 -13.374 -4.595 1.00 78.25 104 ASP A CA 1
ATOM 807 C C . ASP A 1 104 ? -22.201 -12.574 -5.902 1.00 78.25 104 ASP A C 1
ATOM 809 O O . ASP A 1 104 ? -22.891 -12.914 -6.874 1.00 78.25 104 ASP A O 1
ATOM 813 N N . LEU A 1 105 ? -21.442 -11.486 -5.927 1.00 81.12 105 LEU A N 1
ATOM 814 C CA . LEU A 1 105 ? -21.324 -10.624 -7.088 1.00 81.12 105 LEU A CA 1
ATOM 815 C C . LEU A 1 105 ? -19.928 -10.030 -7.192 1.00 81.12 105 LEU A C 1
ATOM 817 O O . LEU A 1 105 ? -19.385 -9.483 -6.232 1.00 81.12 105 LEU A O 1
ATOM 821 N N . ARG A 1 106 ? -19.417 -10.019 -8.423 1.00 80.12 106 ARG A N 1
ATOM 822 C CA . ARG A 1 106 ? -18.128 -9.430 -8.771 1.00 80.12 106 ARG A CA 1
ATOM 823 C C . ARG A 1 106 ? -18.221 -8.579 -10.032 1.00 80.12 106 ARG A C 1
ATOM 825 O O . ARG A 1 106 ? -18.673 -9.067 -11.065 1.00 80.12 106 ARG A O 1
ATOM 832 N N . LEU A 1 107 ? -17.733 -7.341 -9.971 1.00 80.94 107 LEU A N 1
ATOM 833 C CA . LEU A 1 107 ? -17.544 -6.453 -11.121 1.00 80.94 107 LEU A CA 1
ATOM 834 C C . LEU A 1 107 ? -16.047 -6.290 -11.413 1.00 80.94 107 LEU A C 1
ATOM 836 O O . LEU A 1 107 ? -15.273 -5.865 -10.554 1.00 80.94 107 LEU A O 1
ATOM 840 N N . LEU A 1 108 ? -15.655 -6.612 -12.643 1.00 78.00 108 LEU A N 1
ATOM 841 C CA . LEU A 1 108 ? -14.286 -6.544 -13.146 1.00 78.00 108 LEU A CA 1
ATOM 842 C C . LEU A 1 108 ? -14.175 -5.492 -14.248 1.00 78.00 108 LEU A C 1
ATOM 844 O O . LEU A 1 108 ? -15.078 -5.365 -15.079 1.00 78.00 108 LEU A O 1
ATOM 848 N N . GLY A 1 109 ? -13.048 -4.785 -14.268 1.00 75.19 109 GLY A N 1
ATOM 849 C CA . GLY A 1 109 ? -12.642 -3.921 -15.371 1.00 75.19 109 GLY A CA 1
ATOM 850 C C . GLY A 1 109 ? -11.365 -4.433 -16.028 1.00 75.19 109 GLY A C 1
ATOM 851 O O . GLY A 1 109 ? -10.369 -4.716 -15.351 1.00 75.19 109 GLY A O 1
ATOM 852 N N . ASP A 1 110 ? -11.360 -4.477 -17.357 1.00 70.38 110 ASP A N 1
ATOM 853 C CA . ASP A 1 110 ? -10.164 -4.785 -18.139 1.00 70.38 110 ASP A CA 1
ATOM 854 C C . ASP A 1 110 ? -9.414 -3.499 -18.477 1.00 70.38 110 ASP A C 1
ATOM 856 O O . ASP A 1 110 ? -9.813 -2.759 -19.380 1.00 70.38 110 ASP A O 1
ATOM 860 N N . SER A 1 111 ? -8.353 -3.196 -17.729 1.00 63.62 111 SER A N 1
ATOM 861 C CA . SER A 1 111 ? -7.635 -1.931 -17.885 1.00 63.62 111 SER A CA 1
ATOM 862 C C . SER A 1 111 ? -6.872 -1.870 -19.210 1.00 63.62 111 SER A C 1
ATOM 864 O O . SER A 1 111 ? -6.374 -2.882 -19.712 1.00 63.62 111 SER A O 1
ATOM 866 N N . TYR A 1 112 ? -6.755 -0.665 -19.771 1.00 55.56 112 TYR A N 1
ATOM 867 C CA . TYR A 1 112 ? -5.796 -0.374 -20.842 1.00 55.56 112 TYR A CA 1
ATOM 868 C C . TYR A 1 112 ? -4.342 -0.455 -20.341 1.00 55.56 112 TYR A C 1
ATOM 870 O O . TYR A 1 112 ? -3.450 -0.773 -21.121 1.00 55.56 112 TYR A O 1
ATOM 878 N N . ASN A 1 113 ? -4.125 -0.235 -19.038 1.00 53.94 113 ASN A N 1
ATOM 879 C CA . ASN A 1 113 ? -2.805 -0.048 -18.423 1.00 53.94 113 ASN A CA 1
ATOM 880 C C . ASN A 1 113 ? -2.267 -1.276 -17.667 1.00 53.94 113 ASN A C 1
ATOM 882 O O . ASN A 1 113 ? -1.293 -1.158 -16.931 1.00 53.94 113 ASN A O 1
ATOM 886 N N . ALA A 1 114 ? -2.878 -2.459 -17.793 1.00 57.34 114 ALA A N 1
ATOM 887 C CA . ALA A 1 114 ? -2.260 -3.657 -17.230 1.00 57.34 114 ALA A CA 1
ATOM 888 C C . ALA A 1 114 ? -0.935 -3.908 -17.960 1.00 57.34 114 ALA A C 1
ATOM 890 O O . ALA A 1 114 ? -0.943 -4.176 -19.163 1.00 57.34 114 ALA A O 1
ATOM 891 N N . ILE A 1 115 ? 0.188 -3.843 -17.241 1.00 65.00 115 ILE A N 1
ATOM 892 C CA . ILE A 1 115 ? 1.470 -4.287 -17.783 1.00 65.00 115 ILE A CA 1
ATOM 893 C C . ILE A 1 115 ? 1.330 -5.768 -18.089 1.00 65.00 115 ILE A C 1
ATOM 895 O O . ILE A 1 115 ? 1.175 -6.610 -17.205 1.00 65.00 115 ILE A O 1
ATOM 899 N N . LYS A 1 116 ? 1.340 -6.075 -19.379 1.00 79.75 116 LYS A N 1
ATOM 900 C CA . LYS A 1 116 ? 1.378 -7.440 -19.874 1.00 79.75 116 LYS A CA 1
ATOM 901 C C . LYS A 1 116 ? 2.838 -7.757 -20.122 1.00 79.75 116 LYS A C 1
ATOM 903 O O . LYS A 1 116 ? 3.514 -7.002 -20.812 1.00 79.75 116 LYS A O 1
ATOM 908 N N . ALA A 1 117 ? 3.316 -8.859 -19.574 1.00 87.56 117 ALA A N 1
ATOM 909 C CA . ALA A 1 117 ? 4.652 -9.356 -19.844 1.00 87.56 117 ALA A CA 1
ATOM 910 C C . ALA A 1 117 ? 4.554 -10.736 -20.493 1.00 87.56 117 ALA A C 1
ATOM 912 O O . ALA A 1 117 ? 3.676 -11.534 -20.160 1.00 87.56 117 ALA A O 1
ATOM 913 N N . MET A 1 118 ? 5.457 -11.000 -21.426 1.00 91.50 118 MET A N 1
ATOM 914 C CA . MET A 1 118 ? 5.651 -12.287 -22.070 1.00 91.50 118 MET A CA 1
ATOM 915 C C . MET A 1 118 ? 7.088 -12.723 -21.824 1.00 91.50 118 MET A C 1
ATOM 917 O O . MET A 1 118 ? 8.025 -11.954 -22.032 1.00 91.50 118 MET A O 1
ATOM 921 N N . LEU A 1 119 ? 7.244 -13.971 -21.393 1.00 94.19 119 LEU A N 1
ATOM 922 C CA . LEU A 1 119 ? 8.532 -14.603 -21.169 1.00 94.19 119 LEU A CA 1
ATOM 923 C C . LEU A 1 119 ? 8.717 -15.743 -22.168 1.00 94.19 119 LEU A C 1
ATOM 925 O O . LEU A 1 119 ? 7.954 -16.708 -22.158 1.00 94.19 119 LEU A O 1
ATOM 929 N N . ILE A 1 120 ? 9.732 -15.624 -23.020 1.00 93.81 120 ILE A N 1
ATOM 930 C CA . ILE A 1 120 ? 10.073 -16.594 -24.061 1.00 93.81 120 ILE A CA 1
ATOM 931 C C . ILE A 1 120 ? 11.322 -17.355 -23.610 1.00 93.81 120 ILE A C 1
ATOM 933 O O . ILE A 1 120 ? 12.411 -16.792 -23.567 1.00 93.81 120 ILE A O 1
ATOM 937 N N . MET A 1 121 ? 11.187 -18.635 -23.273 1.00 92.81 121 MET A N 1
ATOM 938 C CA . MET A 1 121 ? 12.312 -19.466 -22.835 1.00 92.81 121 MET A CA 1
ATOM 939 C C . MET A 1 121 ? 12.519 -20.623 -23.812 1.00 92.81 121 MET A C 1
ATOM 941 O O . MET A 1 121 ? 11.600 -21.408 -24.036 1.00 92.81 121 MET A O 1
ATOM 945 N N . SER A 1 122 ? 13.710 -20.723 -24.402 1.00 92.44 122 SER A N 1
ATOM 946 C CA . SER A 1 122 ? 14.044 -21.757 -25.391 1.00 92.44 122 SER A CA 1
ATOM 947 C C . SER A 1 122 ? 15.565 -21.905 -25.534 1.00 92.44 122 SER A C 1
ATOM 949 O O . SER A 1 122 ? 16.326 -21.104 -24.994 1.00 92.44 122 SER A O 1
ATOM 951 N N . ASP A 1 123 ? 16.017 -22.898 -26.294 1.00 91.88 123 ASP A N 1
ATOM 952 C CA . ASP A 1 123 ? 17.364 -22.887 -26.867 1.00 91.88 123 ASP A CA 1
ATOM 953 C C . ASP A 1 123 ? 17.488 -21.853 -28.002 1.00 91.88 123 ASP A C 1
ATOM 955 O O . ASP A 1 123 ? 18.590 -21.514 -28.389 1.00 91.88 123 ASP A O 1
ATOM 959 N N . GLY A 1 124 ? 16.389 -21.295 -28.516 1.00 89.94 124 GLY A N 1
ATOM 960 C CA . GLY A 1 124 ? 16.403 -20.279 -29.575 1.00 89.94 124 GLY A CA 1
ATOM 961 C C . GLY A 1 124 ? 16.512 -20.845 -30.995 1.00 89.94 124 GLY A C 1
ATOM 962 O O . GLY A 1 124 ? 16.433 -20.081 -31.955 1.00 89.94 124 GLY A O 1
ATOM 963 N N . ALA A 1 125 ? 16.604 -22.168 -31.153 1.00 90.38 125 ALA A N 1
ATOM 964 C CA . ALA A 1 125 ? 16.750 -22.837 -32.444 1.00 90.38 125 ALA A CA 1
ATOM 965 C C . ALA A 1 125 ? 15.384 -23.190 -33.067 1.00 90.38 125 ALA A C 1
ATOM 967 O O . ALA A 1 125 ? 15.070 -24.358 -33.317 1.00 90.38 125 ALA A O 1
ATOM 968 N N . ALA A 1 126 ? 14.553 -22.174 -33.331 1.00 87.75 126 ALA A N 1
ATOM 969 C CA . ALA A 1 126 ? 13.244 -22.378 -33.954 1.00 87.75 126 ALA A CA 1
ATOM 970 C C . ALA A 1 126 ? 13.381 -23.070 -35.325 1.00 87.75 126 ALA A C 1
ATOM 972 O O . ALA A 1 126 ? 14.143 -22.646 -36.195 1.00 87.75 126 ALA A O 1
ATOM 973 N N . ASN A 1 127 ? 12.633 -24.156 -35.518 1.00 85.50 127 ASN A N 1
ATOM 974 C CA . ASN A 1 127 ? 12.730 -25.023 -36.697 1.00 85.50 127 ASN A CA 1
ATOM 975 C C . ASN A 1 127 ? 11.360 -25.415 -37.281 1.00 85.50 127 ASN A C 1
ATOM 977 O O . ASN A 1 127 ? 11.292 -26.245 -38.188 1.00 85.50 127 ASN A O 1
ATOM 981 N N . ILE A 1 128 ? 10.281 -24.812 -36.776 1.00 82.50 128 ILE A N 1
ATOM 982 C CA . ILE A 1 128 ? 8.903 -25.003 -37.234 1.00 82.50 128 ILE A CA 1
ATOM 983 C C . ILE A 1 128 ? 8.265 -23.619 -37.393 1.00 82.50 128 ILE A C 1
ATOM 985 O O . ILE A 1 128 ? 8.331 -22.808 -36.472 1.00 82.50 128 ILE A O 1
ATOM 989 N N . CYS A 1 129 ? 7.674 -23.360 -38.559 1.00 75.75 129 CYS A N 1
ATOM 990 C CA . CYS A 1 129 ? 6.923 -22.137 -38.850 1.00 75.75 129 CYS A CA 1
ATOM 991 C C . CYS A 1 129 ? 5.453 -22.285 -38.428 1.00 75.75 129 CYS A C 1
ATOM 993 O O . CYS A 1 129 ? 4.928 -23.400 -38.355 1.00 75.75 129 CYS A O 1
ATOM 995 N N . ASN A 1 130 ? 4.780 -21.161 -38.201 1.00 67.75 130 ASN A N 1
ATOM 996 C CA . ASN A 1 130 ? 3.336 -21.111 -38.007 1.00 67.75 130 ASN A CA 1
ATOM 997 C C . ASN A 1 130 ? 2.620 -21.192 -39.373 1.00 67.75 130 ASN A C 1
ATOM 999 O O . ASN A 1 130 ? 3.019 -20.535 -40.334 1.00 67.75 130 ASN A O 1
ATOM 1003 N N . GLY A 1 131 ? 1.586 -22.030 -39.485 1.00 58.91 131 GLY A N 1
ATOM 1004 C CA . GLY A 1 131 ? 0.856 -22.239 -40.742 1.00 58.91 131 GLY A CA 1
ATOM 1005 C C . GLY A 1 131 ? -0.031 -21.042 -41.127 1.00 58.91 131 GLY A C 1
ATOM 1006 O O . GLY A 1 131 ? -0.381 -20.232 -40.265 1.00 58.91 131 GLY A O 1
ATOM 1007 N N . PRO A 1 132 ? -0.425 -20.908 -42.409 1.00 49.88 132 PRO A N 1
ATOM 1008 C CA . PRO A 1 132 ? -1.351 -19.867 -42.831 1.00 49.88 132 PRO A CA 1
ATOM 1009 C C . PRO A 1 132 ? -2.786 -20.223 -42.394 1.00 49.88 132 PRO A C 1
ATOM 1011 O O . PRO A 1 132 ? -3.381 -21.154 -42.924 1.00 49.88 132 PRO A O 1
ATOM 1014 N N . ASP A 1 133 ? -3.332 -19.432 -41.466 1.00 47.91 133 ASP A N 1
ATOM 1015 C CA . ASP A 1 133 ? -4.759 -19.065 -41.342 1.00 47.91 133 ASP A CA 1
ATOM 1016 C C . ASP A 1 133 ? -5.710 -19.656 -40.269 1.00 47.91 133 ASP A C 1
ATOM 1018 O O . ASP A 1 133 ? -6.845 -19.178 -40.221 1.00 47.91 133 ASP A O 1
ATOM 1022 N N . ASP A 1 134 ? -5.351 -20.536 -39.325 1.00 42.25 134 ASP A N 1
ATOM 1023 C CA . ASP A 1 134 ? -6.362 -20.951 -38.309 1.00 42.25 134 ASP A CA 1
ATOM 1024 C C . ASP A 1 134 ? -5.875 -21.403 -36.923 1.00 42.25 134 ASP A C 1
ATOM 1026 O O . ASP A 1 134 ? -6.690 -21.782 -36.079 1.00 42.25 134 ASP A O 1
ATOM 1030 N N . GLY A 1 135 ? -4.583 -21.302 -36.613 1.00 44.00 135 GLY A N 1
ATOM 1031 C CA . GLY A 1 135 ? -4.087 -21.780 -35.319 1.00 44.00 135 GLY A CA 1
ATOM 1032 C C . GLY A 1 135 ? -4.088 -23.308 -35.191 1.00 44.00 135 GLY A C 1
ATOM 1033 O O . GLY A 1 135 ? -3.873 -23.818 -34.088 1.00 44.00 135 GLY A O 1
ATOM 1034 N N . GLU A 1 136 ? -4.261 -24.050 -36.290 1.00 41.38 136 GLU A N 1
ATOM 1035 C CA . GLU A 1 136 ? -3.819 -25.437 -36.356 1.00 41.38 136 GLU A CA 1
ATOM 1036 C C . GLU A 1 136 ? -2.319 -25.478 -36.688 1.00 41.38 136 GLU A C 1
ATOM 1038 O O . GLU A 1 136 ? -1.845 -24.913 -37.674 1.00 41.38 136 GLU A O 1
ATOM 1043 N N . MET A 1 137 ? -1.537 -26.150 -35.834 1.00 46.75 137 MET A N 1
ATOM 1044 C CA . MET A 1 137 ? -0.146 -26.482 -36.147 1.00 46.75 137 MET A CA 1
ATOM 1045 C C . MET A 1 137 ? -0.127 -27.320 -37.429 1.00 46.75 137 MET A C 1
ATOM 1047 O O . MET A 1 137 ? -0.692 -28.420 -37.444 1.00 46.75 137 MET A O 1
ATOM 1051 N N . ASP A 1 138 ? 0.551 -26.838 -38.476 1.00 47.00 138 ASP A N 1
ATOM 1052 C CA . ASP A 1 138 ? 0.764 -27.592 -39.716 1.00 47.00 138 ASP A CA 1
ATOM 1053 C C . ASP A 1 138 ? 1.671 -28.800 -39.440 1.00 47.00 138 ASP A C 1
ATOM 1055 O O . ASP A 1 138 ? 2.891 -28.786 -39.591 1.00 47.00 138 ASP A O 1
ATOM 1059 N N . THR A 1 139 ? 1.039 -29.871 -38.977 1.00 45.59 139 THR A N 1
ATOM 1060 C CA . THR A 1 139 ? 1.641 -31.190 -38.787 1.00 45.59 139 THR A CA 1
ATOM 1061 C C . THR A 1 139 ? 1.452 -32.075 -40.020 1.00 45.59 139 THR A C 1
ATOM 1063 O O . THR A 1 139 ? 1.988 -33.183 -40.054 1.00 45.59 139 THR A O 1
ATOM 1066 N N . ASN A 1 140 ? 0.730 -31.598 -41.046 1.00 40.19 140 ASN A N 1
ATOM 1067 C CA . ASN A 1 140 ? 0.225 -32.430 -42.142 1.00 40.19 140 ASN A CA 1
ATOM 1068 C C . ASN A 1 140 ? 0.572 -31.943 -43.559 1.00 40.19 140 ASN A C 1
ATOM 1070 O O . ASN A 1 140 ? 0.034 -32.468 -44.535 1.00 40.19 140 ASN A O 1
ATOM 1074 N N . GLY A 1 141 ? 1.567 -31.074 -43.706 1.00 47.28 141 GLY A N 1
ATOM 1075 C CA . GLY A 1 141 ? 2.433 -31.085 -44.878 1.00 47.28 141 GLY A CA 1
ATOM 1076 C C . GLY A 1 141 ? 1.825 -30.472 -46.133 1.00 47.28 141 GLY A C 1
ATOM 1077 O O . GLY A 1 141 ? 1.613 -31.165 -47.132 1.00 47.28 141 GLY A O 1
ATOM 1078 N N . TRP A 1 142 ? 1.718 -29.144 -46.150 1.00 47.16 142 TRP A N 1
ATOM 1079 C CA . TRP A 1 142 ? 1.882 -28.410 -47.404 1.00 47.16 142 TRP A CA 1
ATOM 1080 C C . TRP A 1 142 ? 3.358 -28.046 -47.598 1.00 47.16 142 TRP A C 1
ATOM 1082 O O . TRP A 1 142 ? 3.916 -27.093 -47.069 1.00 47.16 142 TRP A O 1
ATOM 1092 N N . TRP A 1 143 ? 4.013 -28.930 -48.346 1.00 47.12 143 TRP A N 1
ATOM 1093 C CA . TRP A 1 143 ? 5.435 -28.996 -48.645 1.00 47.12 143 TRP A CA 1
ATOM 1094 C C . TRP A 1 143 ? 6.109 -27.656 -49.017 1.00 47.12 143 TRP A C 1
ATOM 1096 O O . TRP A 1 143 ? 5.854 -27.097 -50.082 1.00 47.12 143 TRP A O 1
ATOM 1106 N N . SER A 1 144 ? 7.131 -27.264 -48.238 1.00 53.50 144 SER A N 1
ATOM 1107 C CA . SER A 1 144 ? 8.561 -27.349 -48.642 1.00 53.50 144 SER A CA 1
ATOM 1108 C C . SER A 1 144 ? 9.471 -26.132 -48.403 1.00 53.50 144 SER A C 1
ATOM 1110 O O . SER A 1 144 ? 10.628 -26.189 -48.818 1.00 53.50 144 SER A O 1
ATOM 1112 N N . SER A 1 145 ? 9.050 -25.063 -47.721 1.00 62.06 145 SER A N 1
ATOM 1113 C CA . SER A 1 145 ? 9.909 -23.865 -47.637 1.00 62.06 145 SER A CA 1
ATOM 1114 C C . SER A 1 145 ? 10.016 -23.180 -46.282 1.00 62.06 145 SER A C 1
ATOM 1116 O O . SER A 1 145 ? 10.405 -22.021 -46.277 1.00 62.06 145 SER A O 1
ATOM 1118 N N . CYS A 1 146 ? 9.697 -23.824 -45.156 1.00 68.75 146 CYS A N 1
ATOM 1119 C CA . CYS A 1 146 ? 10.098 -23.277 -43.857 1.00 68.75 146 CYS A CA 1
ATOM 1120 C C . CYS A 1 146 ? 11.564 -23.641 -43.605 1.00 68.75 146 CYS A C 1
ATOM 1122 O O . CYS A 1 146 ? 11.896 -24.769 -43.245 1.00 68.75 146 CYS A O 1
ATOM 1124 N N . THR A 1 147 ? 12.463 -22.702 -43.870 1.00 81.31 147 THR A N 1
ATOM 1125 C CA . THR A 1 147 ? 13.848 -22.795 -43.406 1.00 81.31 147 THR A CA 1
ATOM 1126 C C . THR A 1 147 ? 13.909 -22.445 -41.919 1.00 81.31 147 THR A C 1
ATOM 1128 O O . THR A 1 147 ? 13.097 -21.655 -41.441 1.00 81.31 147 THR A O 1
ATOM 1131 N N . ASN A 1 148 ? 14.908 -22.950 -41.188 1.00 83.38 148 ASN A N 1
ATOM 1132 C CA . ASN A 1 148 ? 15.129 -22.549 -39.789 1.00 83.38 148 ASN A CA 1
ATOM 1133 C C . ASN A 1 148 ? 15.219 -21.017 -39.646 1.00 83.38 148 ASN A C 1
ATOM 1135 O O . ASN A 1 148 ? 14.716 -20.446 -38.690 1.00 83.38 148 ASN A O 1
ATOM 1139 N N . ALA A 1 149 ? 15.785 -20.331 -40.646 1.00 82.56 149 ALA A N 1
ATOM 1140 C CA . ALA A 1 149 ? 15.847 -18.872 -40.672 1.00 82.56 149 ALA A CA 1
ATOM 1141 C C . ALA A 1 149 ? 14.458 -18.205 -40.728 1.00 82.56 149 ALA A C 1
ATOM 1143 O O . ALA A 1 149 ? 14.272 -17.139 -40.146 1.00 82.56 149 ALA A O 1
ATOM 1144 N N . GLN A 1 150 ? 13.482 -18.815 -41.406 1.00 82.56 150 GLN A N 1
ATOM 1145 C CA . GLN A 1 150 ? 12.099 -18.327 -41.418 1.00 82.56 150 GLN A CA 1
ATOM 1146 C C . GLN A 1 150 ? 11.401 -18.585 -40.085 1.00 82.56 150 GLN A C 1
ATOM 1148 O O . GLN A 1 150 ? 10.812 -17.655 -39.554 1.00 82.56 150 GLN A O 1
ATOM 1153 N N . ALA A 1 151 ? 11.548 -19.775 -39.497 1.00 83.94 151 ALA A N 1
ATOM 1154 C CA . ALA A 1 151 ? 10.980 -20.075 -38.177 1.00 83.94 151 ALA A CA 1
ATOM 1155 C C . ALA A 1 151 ? 11.527 -19.141 -37.076 1.00 83.94 151 ALA A C 1
ATOM 1157 O O . ALA A 1 151 ? 10.784 -18.645 -36.224 1.00 83.94 151 ALA A O 1
ATOM 1158 N N . VAL A 1 152 ? 12.829 -18.836 -37.126 1.00 86.88 152 VAL A N 1
ATOM 1159 C CA . VAL A 1 152 ? 13.464 -17.832 -36.259 1.00 86.88 152 VAL A CA 1
ATOM 1160 C C . VAL A 1 152 ? 12.869 -16.444 -36.494 1.00 86.88 152 VAL A C 1
ATOM 1162 O O . VAL A 1 152 ? 12.529 -15.752 -35.536 1.00 86.88 152 VAL A O 1
ATOM 1165 N N . ASN A 1 153 ? 12.728 -16.023 -37.753 1.00 85.25 153 ASN A N 1
ATOM 1166 C CA . ASN A 1 153 ? 12.160 -14.712 -38.062 1.00 85.25 153 ASN A CA 1
ATOM 1167 C C . ASN A 1 153 ? 10.704 -14.591 -37.608 1.00 85.25 153 ASN A C 1
ATOM 1169 O O . ASN A 1 153 ? 10.365 -13.571 -37.024 1.00 85.25 153 ASN A O 1
ATOM 1173 N N . GLU A 1 154 ? 9.880 -15.620 -37.791 1.00 85.62 154 GLU A N 1
ATOM 1174 C CA . GLU A 1 154 ? 8.494 -15.623 -37.315 1.00 85.62 154 GLU A CA 1
ATOM 1175 C C . GLU A 1 154 ? 8.413 -15.492 -35.791 1.00 85.62 154 GLU A C 1
ATOM 1177 O O . GLU A 1 154 ? 7.596 -14.730 -35.279 1.00 85.62 154 GLU A O 1
ATOM 1182 N N . THR A 1 155 ? 9.305 -16.163 -35.053 1.00 88.00 155 THR A N 1
ATOM 1183 C CA . THR A 1 155 ? 9.394 -16.015 -33.589 1.00 88.00 155 THR A CA 1
ATOM 1184 C C . THR A 1 155 ? 9.635 -14.552 -33.195 1.00 88.00 155 THR A C 1
ATOM 1186 O O . THR A 1 155 ? 8.945 -14.014 -32.325 1.00 88.00 155 THR A O 1
ATOM 1189 N N . VAL A 1 156 ? 10.570 -13.885 -33.879 1.00 90.75 156 VAL A N 1
ATOM 1190 C CA . VAL A 1 156 ? 10.872 -12.461 -33.660 1.00 90.75 156 VAL A CA 1
ATOM 1191 C C . VAL A 1 156 ? 9.694 -11.575 -34.084 1.00 90.75 156 VAL A C 1
ATOM 1193 O O . VAL A 1 156 ? 9.342 -10.638 -33.369 1.00 90.75 156 VAL A O 1
ATOM 1196 N N . GLU A 1 157 ? 9.051 -11.865 -35.215 1.00 86.56 157 GLU A N 1
ATOM 1197 C CA . GLU A 1 157 ? 7.908 -11.099 -35.724 1.00 86.56 157 GLU A CA 1
ATOM 1198 C C . GLU A 1 157 ? 6.710 -11.159 -34.773 1.00 86.56 157 GLU A C 1
ATOM 1200 O O . GLU A 1 157 ? 6.118 -10.117 -34.485 1.00 86.56 157 GLU A O 1
ATOM 1205 N N . PHE A 1 158 ? 6.390 -12.329 -34.213 1.00 87.81 158 PHE A N 1
ATOM 1206 C CA . PHE A 1 158 ? 5.315 -12.455 -33.227 1.00 87.81 158 PHE A CA 1
ATOM 1207 C C . PHE A 1 158 ? 5.638 -11.739 -31.913 1.00 87.81 158 PHE A C 1
ATOM 1209 O O . PHE A 1 158 ? 4.751 -11.096 -31.350 1.00 87.81 158 PHE A O 1
ATOM 1216 N N . ALA A 1 159 ? 6.891 -11.782 -31.448 1.00 90.69 159 ALA A N 1
ATOM 1217 C CA . ALA A 1 159 ? 7.324 -11.015 -30.278 1.00 90.69 159 ALA A CA 1
ATOM 1218 C C . ALA A 1 159 ? 7.185 -9.497 -30.512 1.00 90.69 159 ALA A C 1
ATOM 1220 O O . ALA A 1 159 ? 6.625 -8.774 -29.685 1.00 90.69 159 ALA A O 1
ATOM 1221 N N . CYS A 1 160 ? 7.617 -9.021 -31.681 1.00 86.19 160 CYS A N 1
ATOM 1222 C CA . CYS A 1 160 ? 7.480 -7.627 -32.098 1.00 86.19 160 CYS A CA 1
ATOM 1223 C C . CYS A 1 160 ? 6.021 -7.202 -32.244 1.00 86.19 160 CYS A C 1
ATOM 1225 O O . CYS A 1 160 ? 5.648 -6.127 -31.774 1.00 86.19 160 CYS A O 1
ATOM 1227 N N . TRP A 1 161 ? 5.177 -8.046 -32.831 1.00 83.69 161 TRP A N 1
ATOM 1228 C CA . TRP A 1 161 ? 3.751 -7.776 -32.936 1.00 83.69 161 TRP A CA 1
ATOM 1229 C C . TRP A 1 161 ? 3.074 -7.731 -31.561 1.00 83.69 161 TRP A C 1
ATOM 1231 O O . TRP A 1 161 ? 2.302 -6.811 -31.301 1.00 83.69 161 TRP A O 1
ATOM 1241 N N . ALA A 1 162 ? 3.404 -8.653 -30.650 1.00 83.25 162 ALA A N 1
ATOM 1242 C CA . ALA A 1 162 ? 2.887 -8.653 -29.282 1.00 83.25 162 ALA A CA 1
ATOM 1243 C C . ALA A 1 162 ? 3.206 -7.337 -28.550 1.00 83.25 162 ALA A C 1
ATOM 1245 O O . ALA A 1 162 ? 2.328 -6.751 -27.906 1.00 83.25 162 ALA A O 1
ATOM 1246 N N . HIS A 1 163 ? 4.434 -6.833 -28.699 1.00 86.44 163 HIS A N 1
ATOM 1247 C CA . HIS A 1 163 ? 4.823 -5.536 -28.156 1.00 86.44 163 HIS A CA 1
ATOM 1248 C C . HIS A 1 163 ? 4.080 -4.373 -28.834 1.00 86.44 163 HIS A C 1
ATOM 1250 O O . HIS A 1 163 ? 3.446 -3.564 -28.163 1.00 86.44 163 HIS A O 1
ATOM 1256 N N . GLN A 1 164 ? 4.098 -4.306 -30.166 1.00 79.56 164 GLN A N 1
ATOM 1257 C CA . GLN A 1 164 ? 3.552 -3.175 -30.926 1.00 79.56 164 GLN A CA 1
ATOM 1258 C C . GLN A 1 164 ? 2.022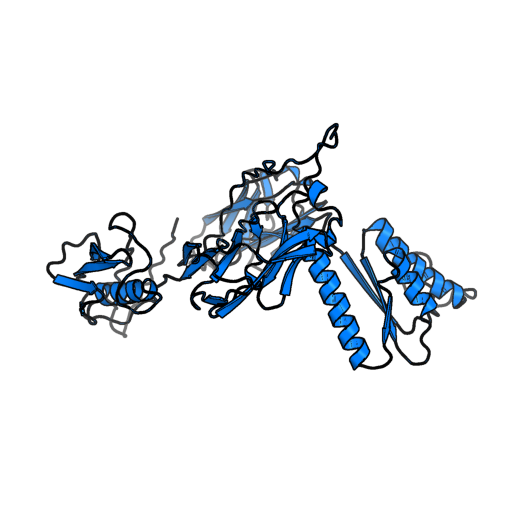 -3.074 -30.859 1.00 79.56 164 GLN A C 1
ATOM 1260 O O . GLN A 1 164 ? 1.485 -1.970 -30.799 1.00 79.56 164 GLN A O 1
ATOM 1265 N N . ALA A 1 165 ? 1.312 -4.204 -30.884 1.00 76.44 165 ALA A N 1
ATOM 1266 C CA . ALA A 1 165 ? -0.149 -4.232 -30.912 1.00 76.44 165 ALA A CA 1
ATOM 1267 C C . ALA A 1 165 ? -0.775 -4.140 -29.514 1.00 76.44 165 ALA A C 1
ATOM 1269 O O . ALA A 1 165 ? -1.880 -3.615 -29.374 1.00 76.44 165 ALA A O 1
ATOM 1270 N N . TYR A 1 166 ? -0.092 -4.650 -28.483 1.00 76.12 166 TYR A N 1
ATOM 1271 C CA . TYR A 1 166 ? -0.675 -4.807 -27.146 1.00 76.12 166 TYR A CA 1
ATOM 1272 C C . TYR A 1 166 ? 0.166 -4.221 -26.010 1.00 76.12 166 TYR A C 1
ATOM 1274 O O . TYR A 1 166 ? -0.232 -4.361 -24.852 1.00 76.12 166 TYR A O 1
ATOM 1282 N N . GLY A 1 167 ? 1.307 -3.595 -26.311 1.00 75.69 167 GLY A N 1
ATOM 1283 C CA . GLY A 1 167 ? 2.213 -3.035 -25.307 1.00 75.69 167 GLY A CA 1
ATOM 1284 C C . GLY A 1 167 ? 2.859 -4.095 -24.414 1.00 75.69 167 GLY A C 1
ATOM 1285 O O . GLY A 1 167 ? 3.234 -3.788 -23.284 1.00 75.69 167 GLY A O 1
ATOM 1286 N N . ILE A 1 168 ? 2.943 -5.350 -24.874 1.00 85.69 168 ILE A N 1
ATOM 1287 C CA . ILE A 1 168 ? 3.470 -6.456 -24.069 1.00 85.69 168 ILE A CA 1
ATOM 1288 C C . ILE A 1 168 ? 4.988 -6.296 -23.911 1.00 85.69 168 ILE A C 1
ATOM 1290 O O . ILE A 1 168 ? 5.709 -6.134 -24.895 1.00 85.69 168 ILE A O 1
ATOM 1294 N N . LYS A 1 169 ? 5.477 -6.353 -22.672 1.00 89.56 169 LYS A N 1
ATOM 1295 C CA . LYS A 1 169 ? 6.904 -6.411 -22.342 1.00 89.56 169 LYS A CA 1
ATOM 1296 C C . LYS A 1 169 ? 7.476 -7.768 -22.713 1.00 89.56 169 LYS A C 1
ATOM 1298 O O . LYS A 1 169 ? 6.888 -8.789 -22.358 1.00 89.56 169 LYS A O 1
ATOM 1303 N N . ILE A 1 170 ? 8.600 -7.781 -23.424 1.00 94.56 170 ILE A N 1
ATOM 1304 C CA . ILE A 1 170 ? 9.184 -9.015 -23.958 1.00 94.56 170 ILE A CA 1
ATOM 1305 C C . ILE A 1 170 ? 10.466 -9.334 -23.201 1.00 94.56 170 ILE A C 1
ATOM 1307 O O . ILE A 1 170 ? 11.435 -8.579 -23.251 1.00 94.56 170 ILE A O 1
ATOM 1311 N N . TYR A 1 171 ? 10.462 -10.483 -22.533 1.00 95.94 171 TYR A N 1
ATOM 1312 C CA . TYR A 1 171 ? 11.620 -11.083 -21.885 1.00 95.94 171 TYR A CA 1
ATOM 1313 C C . TYR A 1 171 ? 11.979 -12.371 -22.607 1.00 95.94 171 TYR A C 1
ATOM 1315 O O . TYR A 1 171 ? 11.092 -13.136 -22.993 1.00 95.94 171 TYR A O 1
ATOM 1323 N N . SER A 1 172 ? 13.271 -12.640 -22.778 1.00 96.44 172 SER A N 1
ATOM 1324 C CA . SER A 1 172 ? 13.716 -13.880 -23.413 1.00 96.44 172 SER A CA 1
ATOM 1325 C C . SER A 1 172 ? 14.897 -14.510 -22.688 1.00 96.44 172 SER A C 1
ATOM 1327 O O . SER A 1 172 ? 15.788 -13.808 -22.215 1.00 96.44 172 SER A O 1
ATOM 1329 N N . VAL A 1 173 ? 14.891 -15.839 -22.585 1.00 96.50 173 VAL A N 1
ATOM 1330 C CA . VAL A 1 173 ? 15.895 -16.616 -21.852 1.00 96.50 173 VAL A CA 1
ATOM 1331 C C . VAL A 1 173 ? 16.390 -17.758 -22.730 1.00 96.50 173 VAL A C 1
ATOM 1333 O O . VAL A 1 173 ? 15.652 -18.711 -22.992 1.00 96.50 173 VAL A O 1
ATOM 1336 N N . ALA A 1 174 ? 17.645 -17.664 -23.166 1.00 94.88 174 ALA A N 1
ATOM 1337 C CA . ALA A 1 174 ? 18.346 -18.737 -23.858 1.00 94.88 174 ALA A CA 1
ATOM 1338 C C . ALA A 1 174 ? 18.879 -19.768 -22.854 1.00 94.88 174 ALA A C 1
ATOM 1340 O O . ALA A 1 174 ? 19.541 -19.397 -21.879 1.00 94.88 174 ALA A O 1
ATOM 1341 N N . PHE A 1 175 ? 18.631 -21.058 -23.087 1.00 92.50 175 PHE A N 1
ATOM 1342 C CA . PHE A 1 175 ? 19.177 -22.124 -22.244 1.00 92.50 175 PHE A CA 1
ATOM 1343 C C . PHE A 1 175 ? 19.678 -23.326 -23.041 1.00 92.50 175 PHE A C 1
ATOM 1345 O O . PHE A 1 175 ? 19.162 -23.664 -24.101 1.00 92.50 175 PHE A O 1
ATOM 1352 N N . GLY A 1 176 ? 20.662 -24.016 -22.468 1.00 84.94 176 GLY A N 1
ATOM 1353 C CA . GLY A 1 176 ? 21.215 -25.246 -23.026 1.00 84.94 176 GLY A CA 1
ATOM 1354 C C . GLY A 1 176 ? 22.523 -25.051 -23.804 1.00 84.94 176 GLY A C 1
ATOM 1355 O O . GLY A 1 176 ? 22.914 -23.931 -24.128 1.00 84.94 176 GLY A O 1
ATOM 1356 N N . PRO A 1 177 ? 23.246 -26.153 -24.070 1.00 77.94 177 PRO A N 1
ATOM 1357 C CA . PRO A 1 177 ? 24.588 -26.119 -24.655 1.00 77.94 177 PRO A CA 1
ATOM 1358 C C . PRO A 1 177 ? 24.612 -25.761 -26.148 1.00 77.94 177 PRO A C 1
ATOM 1360 O O . PRO A 1 177 ? 25.647 -25.329 -26.643 1.00 77.94 177 PRO A O 1
ATOM 1363 N N . GLU A 1 178 ? 23.494 -25.942 -26.852 1.00 80.75 178 GLU A N 1
ATOM 1364 C CA . GLU A 1 178 ? 23.334 -25.625 -28.279 1.00 80.75 178 GLU A CA 1
ATOM 1365 C C . GLU A 1 178 ? 22.443 -24.396 -28.493 1.00 80.75 178 GLU A C 1
ATOM 1367 O O . GLU A 1 178 ? 21.857 -24.231 -29.559 1.00 80.75 178 GLU A O 1
ATOM 1372 N N . ALA A 1 179 ? 22.323 -23.543 -27.471 1.00 86.25 179 ALA A N 1
ATOM 1373 C CA . ALA A 1 179 ? 21.471 -22.375 -27.565 1.00 86.25 179 ALA A CA 1
ATOM 1374 C C . ALA A 1 179 ? 21.935 -21.429 -28.689 1.00 86.25 179 ALA A C 1
ATOM 1376 O O . ALA A 1 179 ? 23.125 -21.130 -28.814 1.00 86.25 179 ALA A O 1
ATOM 1377 N N . ASP A 1 180 ? 20.976 -20.934 -29.464 1.00 85.94 180 ASP A N 1
ATOM 1378 C CA . ASP A 1 180 ? 21.067 -19.796 -30.364 1.00 85.94 180 ASP A CA 1
ATOM 1379 C C . ASP A 1 180 ? 20.607 -18.517 -29.628 1.00 85.94 180 ASP A C 1
ATOM 1381 O O . ASP A 1 180 ? 19.425 -18.144 -29.654 1.00 85.94 180 ASP A O 1
ATOM 1385 N N . PRO A 1 181 ? 21.530 -17.817 -28.941 1.00 91.00 181 PRO A N 1
ATOM 1386 C CA . PRO A 1 181 ? 21.208 -16.594 -28.217 1.00 91.00 181 PRO A CA 1
ATOM 1387 C C . PRO A 1 181 ? 20.816 -15.443 -29.149 1.00 91.00 181 PRO A C 1
ATOM 1389 O O . PRO A 1 181 ? 20.157 -14.507 -28.703 1.00 91.00 181 PRO A O 1
ATOM 1392 N N . GLU A 1 182 ? 21.206 -15.479 -30.428 1.00 92.12 182 GLU A N 1
ATOM 1393 C CA . GLU A 1 182 ? 20.948 -14.383 -31.364 1.00 92.12 182 GLU A CA 1
ATOM 1394 C C . GLU A 1 182 ? 19.447 -14.247 -31.637 1.00 92.12 182 GLU A C 1
ATOM 1396 O O . GLU A 1 182 ? 18.895 -13.146 -31.576 1.00 92.12 182 GLU A O 1
ATOM 1401 N N . SER A 1 183 ? 18.769 -15.372 -31.854 1.00 91.19 183 SER A N 1
ATOM 1402 C CA . SER A 1 183 ? 17.328 -15.432 -32.113 1.00 91.19 183 SER A CA 1
ATOM 1403 C C . SER A 1 183 ? 16.486 -14.908 -30.944 1.00 91.19 183 SER A C 1
ATOM 1405 O O . SER A 1 183 ? 15.563 -14.105 -31.131 1.00 91.19 183 SER A O 1
ATOM 1407 N N . LEU A 1 184 ? 16.829 -15.299 -29.715 1.00 94.62 184 LEU A N 1
ATOM 1408 C CA . LEU A 1 184 ? 16.117 -14.847 -28.518 1.00 94.62 184 LEU A CA 1
ATOM 1409 C C . LEU A 1 184 ? 16.445 -13.392 -28.171 1.00 94.62 184 LEU A C 1
ATOM 1411 O O . LEU A 1 184 ? 15.528 -12.622 -27.888 1.00 94.62 184 LEU A O 1
ATOM 1415 N N . ASN A 1 185 ? 17.700 -12.963 -28.327 1.00 96.12 185 ASN A N 1
ATOM 1416 C CA . ASN A 1 185 ? 18.073 -11.559 -28.153 1.00 96.12 185 ASN A CA 1
ATOM 1417 C C . ASN A 1 185 ? 17.296 -10.640 -29.110 1.00 96.12 185 ASN A C 1
ATOM 1419 O O . ASN A 1 185 ? 16.732 -9.629 -28.693 1.00 96.12 185 ASN A O 1
ATOM 1423 N N . ARG A 1 186 ? 17.166 -11.034 -30.385 1.00 95.50 186 ARG A N 1
ATOM 1424 C CA . ARG A 1 186 ? 16.337 -10.313 -31.366 1.00 95.50 186 ARG A CA 1
ATOM 1425 C C . ARG A 1 186 ? 14.871 -10.211 -30.937 1.00 95.50 186 ARG A C 1
ATOM 1427 O O . ARG A 1 186 ? 14.253 -9.182 -31.188 1.00 95.50 186 ARG A O 1
ATOM 1434 N N . SER A 1 187 ? 14.339 -11.240 -30.279 1.00 94.12 187 SER A N 1
ATOM 1435 C CA . SER A 1 187 ? 12.965 -11.243 -29.766 1.00 94.12 187 SER A CA 1
ATOM 1436 C C . SER A 1 187 ? 12.793 -10.269 -28.594 1.00 94.12 187 SER A C 1
ATOM 1438 O O . SER A 1 187 ? 11.854 -9.479 -28.601 1.00 94.12 187 SER A O 1
ATOM 1440 N N . ALA A 1 188 ? 13.716 -10.242 -27.623 1.00 95.50 188 ALA A N 1
ATOM 1441 C CA . ALA A 1 188 ? 13.690 -9.246 -26.540 1.00 95.50 188 ALA A CA 1
ATOM 1442 C C . ALA A 1 188 ? 13.868 -7.807 -27.050 1.00 95.50 188 ALA A C 1
ATOM 1444 O O . ALA A 1 188 ? 13.175 -6.898 -26.592 1.00 95.50 188 ALA A O 1
ATOM 1445 N N . CYS A 1 189 ? 14.734 -7.597 -28.047 1.00 94.19 189 CYS A N 1
ATOM 1446 C CA . CYS A 1 189 ? 14.967 -6.294 -28.678 1.00 94.19 189 CYS A CA 1
ATOM 1447 C C . CYS A 1 189 ? 13.724 -5.656 -29.316 1.00 94.19 189 CYS A C 1
ATOM 1449 O O . CYS A 1 189 ? 13.744 -4.458 -29.593 1.00 94.19 189 CYS A O 1
ATOM 1451 N N . CYS A 1 190 ? 12.653 -6.419 -29.541 1.00 90.81 190 CYS A N 1
ATOM 1452 C CA . CYS A 1 190 ? 11.364 -5.874 -29.954 1.00 90.81 190 CYS A CA 1
ATOM 1453 C C . CYS A 1 190 ? 10.746 -4.904 -28.925 1.00 90.81 190 CYS A C 1
ATOM 1455 O O . CYS A 1 190 ? 9.933 -4.068 -29.313 1.00 90.81 190 CYS A O 1
ATOM 1457 N N . ASP A 1 191 ? 11.122 -5.020 -27.647 1.00 90.25 191 ASP A N 1
ATOM 1458 C CA . ASP A 1 191 ? 10.758 -4.109 -26.549 1.00 90.25 191 ASP A CA 1
ATOM 1459 C C . ASP A 1 191 ? 12.017 -3.444 -25.972 1.00 90.25 191 ASP A C 1
ATOM 1461 O O . ASP A 1 191 ? 12.194 -2.230 -26.063 1.00 90.25 191 ASP A O 1
ATOM 1465 N N . ASN A 1 192 ? 12.930 -4.245 -25.416 1.00 90.06 192 ASN A N 1
ATOM 1466 C CA . ASN A 1 192 ? 14.203 -3.787 -24.872 1.00 90.06 192 ASN A CA 1
ATOM 1467 C C . ASN A 1 192 ? 15.239 -4.915 -24.941 1.00 90.06 192 ASN A C 1
ATOM 1469 O O . ASN A 1 192 ? 15.081 -5.958 -24.310 1.00 90.06 192 ASN A O 1
ATOM 1473 N N . CYS A 1 193 ? 16.341 -4.686 -25.658 1.00 90.75 193 CYS A N 1
ATOM 1474 C CA . CYS A 1 193 ? 17.420 -5.668 -25.800 1.00 90.75 193 CYS A CA 1
ATOM 1475 C C . CYS A 1 193 ? 18.026 -6.114 -24.458 1.00 90.75 193 CYS A C 1
ATOM 1477 O O . CYS A 1 193 ? 18.544 -7.221 -24.357 1.00 90.75 193 CYS A O 1
ATOM 1479 N N . SER A 1 194 ? 17.944 -5.283 -23.415 1.00 93.19 194 SER A N 1
ATOM 1480 C CA . SER A 1 194 ? 18.418 -5.631 -22.070 1.00 93.19 194 SER A CA 1
ATOM 1481 C C . SER A 1 194 ? 17.571 -6.706 -21.375 1.00 93.19 194 SER A C 1
ATOM 1483 O O . SER A 1 194 ? 17.993 -7.224 -20.348 1.00 93.19 194 SER A O 1
ATOM 1485 N N . ASN A 1 195 ? 16.406 -7.061 -21.928 1.00 94.00 195 ASN A N 1
ATOM 1486 C CA . ASN A 1 195 ? 15.540 -8.131 -21.422 1.00 94.00 195 ASN A CA 1
ATOM 1487 C C . ASN A 1 195 ? 15.915 -9.518 -21.987 1.00 94.00 195 ASN A C 1
ATOM 1489 O O . ASN A 1 195 ? 15.135 -10.472 -21.886 1.00 94.00 195 ASN A O 1
ATOM 1493 N N . PHE A 1 196 ? 17.075 -9.628 -22.638 1.00 96.56 196 PHE A N 1
ATOM 1494 C CA . PHE A 1 196 ? 17.660 -10.897 -23.045 1.00 96.56 196 PHE A CA 1
ATOM 1495 C C . PHE A 1 196 ? 18.561 -11.458 -21.944 1.00 96.56 196 PHE A C 1
ATOM 1497 O O . PHE A 1 196 ? 19.464 -10.785 -21.448 1.00 96.56 196 PHE A O 1
ATOM 1504 N N . TYR A 1 197 ? 18.351 -12.731 -21.627 1.00 95.56 197 TYR A N 1
ATOM 1505 C CA . TYR A 1 197 ? 19.121 -13.477 -20.644 1.00 95.56 197 TYR A CA 1
ATOM 1506 C C . TYR A 1 197 ? 19.599 -14.800 -21.231 1.00 95.56 197 TYR A C 1
ATOM 1508 O O . TYR A 1 197 ? 18.980 -15.371 -22.129 1.00 95.56 197 TYR A O 1
ATOM 1516 N N . SER A 1 198 ? 20.680 -15.337 -20.673 1.00 93.44 198 SER A N 1
ATOM 1517 C CA . SER A 1 198 ? 21.177 -16.666 -21.020 1.00 93.44 198 SER A CA 1
ATOM 1518 C C . SER A 1 198 ? 21.659 -17.395 -19.774 1.00 93.44 198 SER A C 1
ATOM 1520 O O . SER A 1 198 ? 22.467 -16.842 -19.028 1.00 93.44 198 SER A O 1
ATOM 1522 N N . GLY A 1 199 ? 21.200 -18.629 -19.568 1.00 90.12 199 GLY A N 1
ATOM 1523 C CA . GLY A 1 199 ? 21.585 -19.462 -18.429 1.00 90.12 199 GLY A CA 1
ATOM 1524 C C . GLY A 1 199 ? 22.132 -20.813 -18.877 1.00 90.12 199 GLY A C 1
ATOM 1525 O O . GLY A 1 199 ? 21.591 -21.455 -19.778 1.00 90.12 199 GLY A O 1
ATOM 1526 N N . SER A 1 200 ? 23.210 -21.261 -18.235 1.00 85.56 200 SER A N 1
ATOM 1527 C CA . SER A 1 200 ? 23.883 -22.523 -18.576 1.00 85.56 200 SER A CA 1
ATOM 1528 C C . SER A 1 200 ? 23.523 -23.677 -17.637 1.00 85.56 200 SER A C 1
ATOM 1530 O O . SER A 1 200 ? 23.783 -24.842 -17.940 1.00 85.56 200 SER A O 1
ATOM 1532 N N . ASN A 1 201 ? 22.938 -23.361 -16.481 1.00 85.31 201 ASN A N 1
ATOM 1533 C CA . ASN A 1 201 ? 22.617 -24.308 -15.424 1.00 85.31 201 ASN A CA 1
ATOM 1534 C C . ASN A 1 201 ? 21.394 -23.842 -14.609 1.00 85.31 201 ASN A C 1
ATOM 1536 O O . ASN A 1 201 ? 20.897 -22.731 -14.778 1.00 85.31 201 ASN A O 1
ATOM 1540 N N . VAL A 1 202 ? 20.901 -24.708 -13.718 1.00 87.75 202 VAL A N 1
ATOM 1541 C CA . VAL A 1 202 ? 19.690 -24.455 -12.915 1.00 87.75 202 VAL A CA 1
ATOM 1542 C C . VAL A 1 202 ? 19.828 -23.222 -12.016 1.00 87.75 202 VAL A C 1
ATOM 1544 O O . VAL A 1 202 ? 18.863 -22.479 -11.867 1.00 87.75 202 VAL A O 1
ATOM 1547 N N . SER A 1 203 ? 21.006 -22.989 -11.433 1.00 89.81 203 SER A N 1
ATOM 1548 C CA . SER A 1 203 ? 21.245 -21.835 -10.561 1.00 89.81 203 SER A CA 1
ATOM 1549 C C . SER A 1 203 ? 21.214 -20.519 -11.338 1.00 89.81 203 SER A C 1
ATOM 1551 O O . SER A 1 203 ? 20.588 -19.571 -10.873 1.00 89.81 203 SER A O 1
ATOM 1553 N N . ASP A 1 204 ? 21.804 -20.478 -12.538 1.00 87.00 204 ASP A N 1
ATOM 1554 C CA . ASP A 1 204 ? 21.725 -19.307 -13.424 1.00 87.00 204 ASP A CA 1
ATOM 1555 C C . ASP A 1 204 ? 20.265 -19.003 -13.786 1.00 87.00 204 ASP A C 1
ATOM 1557 O O . ASP A 1 204 ? 19.816 -17.864 -13.688 1.00 87.00 204 ASP A O 1
ATOM 1561 N N . LEU A 1 205 ? 19.507 -20.035 -14.180 1.00 90.38 205 LEU A N 1
ATOM 1562 C CA . LEU A 1 205 ? 18.105 -19.884 -14.566 1.00 90.38 205 LEU A CA 1
ATOM 1563 C C . LEU A 1 205 ? 17.250 -19.386 -13.401 1.00 90.38 205 LEU A C 1
ATOM 1565 O O . LEU A 1 205 ? 16.424 -18.502 -13.604 1.00 90.38 205 LEU A O 1
ATOM 1569 N N . TYR A 1 206 ? 17.469 -19.898 -12.186 1.00 89.44 206 TYR A N 1
ATOM 1570 C CA . TYR A 1 206 ? 16.776 -19.426 -10.987 1.00 89.44 206 TYR A CA 1
ATOM 1571 C C . TYR A 1 206 ? 16.981 -17.919 -10.768 1.00 89.44 206 TYR A C 1
ATOM 1573 O O . TYR A 1 206 ? 16.003 -17.189 -10.626 1.00 89.44 206 TYR A O 1
ATOM 1581 N N . ALA A 1 207 ? 18.231 -17.446 -10.818 1.00 89.81 207 ALA A N 1
ATOM 1582 C CA . ALA A 1 207 ? 18.548 -16.027 -10.647 1.00 89.81 207 ALA A CA 1
ATOM 1583 C C . ALA A 1 207 ? 17.941 -15.152 -11.761 1.00 89.81 207 ALA A C 1
ATOM 1585 O O . ALA A 1 207 ? 17.439 -14.061 -11.498 1.00 89.81 207 ALA A O 1
ATOM 1586 N N . ILE A 1 208 ? 17.930 -15.649 -13.003 1.00 93.69 208 ILE A N 1
ATOM 1587 C CA . ILE A 1 208 ? 17.293 -14.968 -14.138 1.00 93.69 208 ILE A CA 1
ATOM 1588 C C . ILE A 1 208 ? 15.781 -14.830 -13.913 1.00 93.69 208 ILE A C 1
ATOM 1590 O O . ILE A 1 208 ? 15.231 -13.747 -14.108 1.00 93.69 208 ILE A O 1
ATOM 1594 N N . TYR A 1 209 ? 15.098 -15.894 -13.480 1.00 92.81 209 TYR A N 1
ATOM 1595 C CA . TYR A 1 209 ? 13.662 -15.834 -13.192 1.00 92.81 209 TYR A CA 1
ATOM 1596 C C . TYR A 1 209 ? 13.337 -14.889 -12.038 1.00 92.81 209 TYR A C 1
ATOM 1598 O O . TYR A 1 209 ? 12.365 -14.144 -12.135 1.00 92.81 209 TYR A O 1
ATOM 1606 N N . GLU A 1 210 ? 14.144 -14.892 -10.977 1.00 89.69 210 GLU A N 1
ATOM 1607 C CA . GLU A 1 210 ? 14.003 -13.962 -9.854 1.00 89.69 210 GLU A CA 1
ATOM 1608 C C . GLU A 1 210 ? 14.135 -12.505 -10.323 1.00 89.69 210 GLU A C 1
ATOM 1610 O O . GLU A 1 210 ? 13.288 -11.668 -10.003 1.00 89.69 210 GLU A O 1
ATOM 1615 N N . GLN A 1 211 ? 15.128 -12.212 -11.168 1.00 88.19 211 GLN A N 1
ATOM 1616 C CA . GLN A 1 211 ? 15.318 -10.883 -11.744 1.00 88.19 211 GLN A CA 1
ATOM 1617 C C . GLN A 1 211 ? 14.151 -10.464 -12.650 1.00 88.19 211 GLN A C 1
ATOM 1619 O O . GLN A 1 211 ? 13.649 -9.349 -12.513 1.00 88.19 211 GLN A O 1
ATOM 1624 N N . ILE A 1 212 ? 13.699 -11.335 -13.558 1.00 89.81 212 ILE A N 1
ATOM 1625 C CA . ILE A 1 212 ? 12.576 -11.043 -14.465 1.00 89.81 212 ILE A CA 1
ATOM 1626 C C . ILE A 1 212 ? 11.288 -10.825 -13.666 1.00 89.81 212 ILE A C 1
ATOM 1628 O O . ILE A 1 212 ? 10.565 -9.865 -13.922 1.00 89.81 212 ILE A O 1
ATOM 1632 N N . ALA A 1 213 ? 11.008 -11.679 -12.677 1.00 85.69 213 ALA A N 1
ATOM 1633 C CA . ALA A 1 213 ? 9.846 -11.528 -11.809 1.00 85.69 213 ALA A CA 1
ATOM 1634 C C . ALA A 1 213 ? 9.899 -10.201 -11.042 1.00 85.69 213 ALA A C 1
ATOM 1636 O O . ALA A 1 213 ? 8.916 -9.462 -11.046 1.00 85.69 213 ALA A O 1
ATOM 1637 N N . SER A 1 214 ? 11.056 -9.854 -10.469 1.00 77.75 214 SER A N 1
ATOM 1638 C CA . SER A 1 214 ? 11.266 -8.570 -9.797 1.00 77.75 214 SER A CA 1
ATOM 1639 C C . SER A 1 214 ? 11.051 -7.385 -10.742 1.00 77.75 214 SER A C 1
ATOM 1641 O O . SER A 1 214 ? 10.364 -6.439 -10.375 1.00 77.75 214 SER A O 1
ATOM 1643 N N . GLN A 1 215 ? 11.542 -7.443 -11.983 1.00 79.81 215 GLN A N 1
ATOM 1644 C CA . GLN A 1 215 ? 11.351 -6.386 -12.984 1.00 79.81 215 GLN A CA 1
ATOM 1645 C C . GLN A 1 215 ? 9.897 -6.239 -13.447 1.00 79.81 215 GLN A C 1
ATOM 1647 O O . GLN A 1 215 ? 9.421 -5.121 -13.635 1.00 79.81 215 GLN A O 1
ATOM 1652 N N . ILE A 1 216 ? 9.178 -7.351 -13.624 1.00 78.56 216 ILE A N 1
ATOM 1653 C CA . ILE A 1 216 ? 7.746 -7.323 -13.947 1.00 78.56 216 ILE A CA 1
ATOM 1654 C C . ILE A 1 216 ? 6.974 -6.705 -12.779 1.00 78.56 216 ILE A C 1
ATOM 1656 O O . ILE A 1 216 ? 6.154 -5.816 -12.996 1.00 78.56 216 ILE A O 1
ATOM 1660 N N . LEU A 1 217 ? 7.257 -7.136 -11.546 1.00 69.56 217 LEU A N 1
ATOM 1661 C CA . LEU A 1 217 ? 6.586 -6.644 -10.343 1.00 69.56 217 LEU A CA 1
ATOM 1662 C C . LEU A 1 217 ? 6.912 -5.175 -10.065 1.00 69.56 217 LEU A C 1
ATOM 1664 O O . LEU A 1 217 ? 5.993 -4.399 -9.846 1.00 69.56 217 LEU A O 1
ATOM 1668 N N . THR A 1 218 ? 8.174 -4.754 -10.153 1.00 61.91 218 THR A N 1
ATOM 1669 C CA . THR A 1 218 ? 8.550 -3.334 -10.033 1.00 61.91 218 THR A CA 1
ATOM 1670 C C . THR A 1 218 ? 7.960 -2.506 -11.161 1.00 61.91 218 THR A C 1
ATOM 1672 O O . THR A 1 218 ? 7.437 -1.439 -10.889 1.00 61.91 218 THR A O 1
ATOM 1675 N N . GLY A 1 219 ? 7.925 -2.985 -12.406 1.00 53.62 219 GLY A N 1
ATOM 1676 C CA . GLY A 1 219 ? 7.203 -2.294 -13.477 1.00 53.62 219 GLY A CA 1
ATOM 1677 C C . GLY A 1 219 ? 5.725 -2.072 -13.133 1.00 53.62 219 GLY A C 1
ATOM 1678 O O . GLY A 1 219 ? 5.206 -0.979 -13.351 1.00 53.62 219 GLY A O 1
ATOM 1679 N N . VAL A 1 220 ? 5.061 -3.092 -12.574 1.00 49.91 220 VAL A N 1
ATOM 1680 C CA . VAL A 1 220 ? 3.643 -3.056 -12.163 1.00 49.91 220 VAL A CA 1
ATOM 1681 C C . VAL A 1 220 ? 3.418 -2.139 -10.956 1.00 49.91 220 VAL A C 1
ATOM 1683 O O . VAL A 1 220 ? 2.420 -1.426 -10.929 1.00 49.91 220 VAL A O 1
ATOM 1686 N N . VAL A 1 221 ? 4.346 -2.115 -9.997 1.00 41.78 221 VAL A N 1
ATOM 1687 C CA . VAL A 1 221 ? 4.263 -1.335 -8.749 1.00 41.78 221 VAL A CA 1
ATOM 1688 C C . VAL A 1 221 ? 4.712 0.126 -8.946 1.00 41.78 221 VAL A C 1
ATOM 1690 O O . VAL A 1 221 ? 4.138 1.036 -8.361 1.00 41.78 221 VAL A O 1
ATOM 1693 N N . VAL A 1 222 ? 5.671 0.401 -9.839 1.00 39.94 222 VAL A N 1
ATOM 1694 C CA . VAL A 1 222 ? 6.216 1.754 -10.108 1.00 39.94 222 VAL A CA 1
ATOM 1695 C C . VAL A 1 222 ? 5.267 2.617 -10.961 1.00 39.94 222 VAL A C 1
ATOM 1697 O O . VAL A 1 222 ? 5.431 3.839 -11.032 1.00 39.94 222 VAL A O 1
ATOM 1700 N N . GLN A 1 223 ? 4.211 2.041 -11.552 1.00 40.34 223 GLN A N 1
ATOM 1701 C CA . GLN A 1 223 ? 3.123 2.838 -12.143 1.00 40.34 223 GLN A CA 1
ATOM 1702 C C . GLN A 1 223 ? 2.196 3.502 -11.113 1.00 40.34 223 GLN A C 1
ATOM 1704 O O . GLN A 1 223 ? 1.338 4.290 -11.507 1.00 40.34 223 GLN A O 1
ATOM 1709 N N . GLU A 1 224 ? 2.418 3.301 -9.811 1.00 42.09 224 GLU A N 1
ATOM 1710 C CA . GLU A 1 224 ? 1.865 4.186 -8.777 1.00 42.09 224 GLU A CA 1
ATOM 1711 C C . GLU A 1 224 ? 2.706 5.458 -8.549 1.00 42.09 224 GLU A C 1
ATOM 1713 O O . GLU A 1 224 ? 2.436 6.234 -7.633 1.00 42.09 224 GLU A O 1
ATOM 1718 N N . SER A 1 225 ? 3.687 5.758 -9.410 1.00 40.03 225 SER A N 1
ATOM 1719 C CA . SER A 1 225 ? 4.210 7.124 -9.491 1.00 40.03 225 SER A CA 1
ATOM 1720 C C . SER A 1 225 ? 3.156 8.032 -10.138 1.00 40.03 225 SER A C 1
ATOM 1722 O O . SER A 1 225 ? 2.890 7.978 -11.342 1.00 40.03 225 SER A O 1
ATOM 1724 N N . GLN A 1 226 ? 2.525 8.888 -9.329 1.00 39.00 226 GLN A N 1
ATOM 1725 C CA . GLN A 1 226 ? 1.638 9.943 -9.822 1.00 39.00 226 GLN A CA 1
ATOM 1726 C C . GLN A 1 226 ? 2.436 10.901 -10.718 1.00 39.00 226 GLN A C 1
ATOM 1728 O O . GLN A 1 226 ? 3.057 11.857 -10.258 1.00 39.00 226 GLN A O 1
ATOM 1733 N N . THR A 1 227 ? 2.435 10.640 -12.023 1.00 40.06 227 THR A N 1
ATOM 1734 C CA . THR A 1 227 ? 3.077 11.516 -13.001 1.00 40.06 227 THR A CA 1
ATOM 1735 C C . THR A 1 227 ? 2.143 12.686 -13.292 1.00 40.06 227 THR A C 1
ATOM 1737 O O . THR A 1 227 ? 1.165 12.560 -14.032 1.00 40.06 227 THR A O 1
ATOM 1740 N N . LEU A 1 228 ? 2.445 13.853 -12.725 1.00 45.03 228 LEU A N 1
ATOM 1741 C CA . LEU A 1 228 ? 1.795 15.100 -13.119 1.00 45.03 228 LEU A CA 1
ATOM 1742 C C . LEU A 1 228 ? 2.235 15.441 -14.546 1.00 45.03 228 LEU A C 1
ATOM 1744 O O . LEU A 1 228 ? 3.381 15.815 -14.778 1.00 45.03 228 LEU A O 1
ATOM 1748 N N . THR A 1 229 ? 1.322 15.317 -15.509 1.00 45.34 229 THR A N 1
ATOM 1749 C CA . THR A 1 229 ? 1.545 15.800 -16.878 1.00 45.34 229 THR A CA 1
ATOM 1750 C C . THR A 1 229 ? 0.918 17.190 -16.999 1.00 45.34 229 THR A C 1
ATOM 1752 O O . THR A 1 229 ? -0.294 17.291 -17.206 1.00 45.34 229 THR A O 1
ATOM 1755 N N . PRO A 1 230 ? 1.680 18.283 -16.822 1.00 49.09 230 PRO A N 1
ATOM 1756 C CA . PRO A 1 230 ? 1.115 19.622 -16.901 1.00 49.09 230 PRO A CA 1
ATOM 1757 C C . PRO A 1 230 ? 0.588 19.898 -18.316 1.00 49.09 230 PRO A C 1
ATOM 1759 O O . PRO A 1 230 ? 1.323 19.826 -19.299 1.00 49.09 230 PRO A O 1
ATOM 1762 N N . THR A 1 231 ? -0.693 20.247 -18.434 1.00 45.66 231 THR A N 1
ATOM 1763 C CA . THR A 1 231 ? -1.286 20.707 -19.697 1.00 45.66 231 THR A CA 1
ATOM 1764 C C . THR A 1 231 ? -1.169 22.230 -19.817 1.00 45.66 231 THR A C 1
ATOM 1766 O O . THR A 1 231 ? -1.796 22.955 -19.047 1.00 45.66 231 THR A O 1
ATOM 1769 N N . GLY A 1 232 ? -0.394 22.729 -20.788 1.00 59.94 232 GLY A N 1
ATOM 1770 C CA . GLY A 1 232 ? -0.236 24.165 -21.074 1.00 59.94 232 GLY A CA 1
ATOM 1771 C C . GLY A 1 232 ? 1.178 24.546 -21.531 1.00 59.94 232 GLY A C 1
ATOM 1772 O O . GLY A 1 232 ? 2.053 23.692 -21.640 1.00 59.94 232 GLY A O 1
ATOM 1773 N N . ASN A 1 233 ? 1.421 25.839 -21.789 1.00 49.72 233 ASN A N 1
ATOM 1774 C CA . ASN A 1 233 ? 2.782 26.353 -21.987 1.00 49.72 233 ASN A CA 1
ATOM 1775 C C . ASN A 1 233 ? 3.509 26.373 -20.635 1.00 49.72 233 ASN A C 1
ATOM 1777 O O . ASN A 1 233 ? 3.425 27.353 -19.896 1.00 49.72 233 ASN A O 1
ATOM 1781 N N . VAL A 1 234 ? 4.217 25.292 -20.315 1.00 54.66 234 VAL A N 1
ATOM 1782 C CA . VAL A 1 234 ? 5.139 25.250 -19.178 1.00 54.66 234 VAL A CA 1
ATOM 1783 C C . VAL A 1 234 ? 6.417 25.973 -19.588 1.00 54.66 234 VAL A C 1
ATOM 1785 O O . VAL A 1 234 ? 7.205 25.474 -20.388 1.00 54.66 234 VAL A O 1
ATOM 1788 N N . SER A 1 235 ? 6.616 27.183 -19.076 1.00 59.19 235 SER A N 1
ATOM 1789 C CA . SER A 1 235 ? 7.910 27.854 -19.153 1.00 59.19 235 SER A CA 1
ATOM 1790 C C . SER A 1 235 ? 8.806 27.336 -18.034 1.00 59.19 235 SER A C 1
ATOM 1792 O O . SER A 1 235 ? 8.405 27.366 -16.872 1.00 59.19 235 SER A O 1
ATOM 1794 N N . THR A 1 236 ? 10.020 26.904 -18.366 1.00 54.19 236 THR A N 1
ATOM 1795 C CA . THR A 1 236 ? 11.054 26.571 -17.378 1.00 54.19 236 THR A CA 1
ATOM 1796 C C . THR A 1 236 ? 11.304 27.771 -16.463 1.00 54.19 236 THR A C 1
ATOM 1798 O O . THR A 1 236 ? 11.722 28.827 -16.942 1.00 54.19 236 THR A O 1
ATOM 1801 N N . SER A 1 237 ? 11.044 27.611 -15.166 1.00 57.53 237 SER A N 1
ATOM 1802 C CA . SER A 1 237 ? 11.404 28.578 -14.124 1.00 57.53 237 SER A CA 1
ATOM 1803 C C . SER A 1 237 ? 12.624 28.073 -13.360 1.00 57.53 237 SER A C 1
ATOM 1805 O O . SER A 1 237 ? 12.827 26.867 -13.251 1.00 57.53 237 SER A O 1
ATOM 1807 N N . ALA A 1 238 ? 13.428 28.987 -12.819 1.00 56.12 238 ALA A N 1
ATOM 1808 C CA . ALA A 1 238 ? 14.406 28.630 -11.799 1.00 56.12 238 ALA A CA 1
ATOM 1809 C C . ALA A 1 238 ? 13.663 28.392 -10.477 1.00 56.12 238 ALA A C 1
ATOM 1811 O O . ALA A 1 238 ? 12.810 29.204 -10.107 1.00 56.12 238 ALA A O 1
ATOM 1812 N N . LEU A 1 239 ? 13.964 27.286 -9.798 1.00 58.25 239 LEU A N 1
ATOM 1813 C CA . LEU A 1 239 ? 13.541 27.063 -8.419 1.00 58.25 239 LEU A CA 1
ATOM 1814 C C . LEU A 1 239 ? 14.492 27.845 -7.508 1.00 58.25 239 LEU A C 1
ATOM 1816 O O . LEU A 1 239 ? 15.713 27.769 -7.651 1.00 58.25 239 LEU A O 1
ATOM 1820 N N . PHE A 1 240 ? 13.927 28.641 -6.608 1.00 60.31 2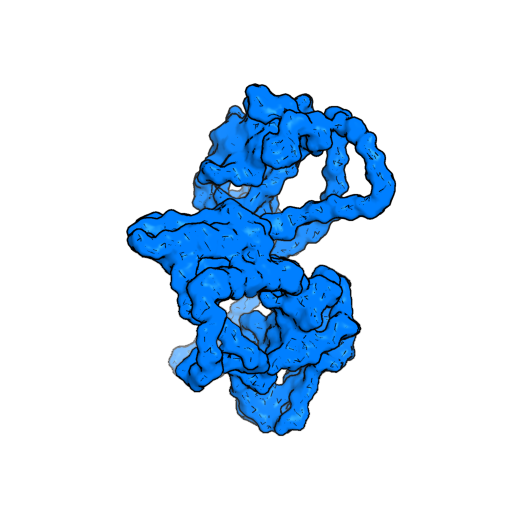40 PHE A N 1
ATOM 1821 C CA . PHE A 1 240 ? 14.668 29.322 -5.550 1.00 60.31 240 PHE A CA 1
ATOM 1822 C C . PHE A 1 240 ? 14.642 28.462 -4.281 1.00 60.31 240 PHE A C 1
ATOM 1824 O O . PHE A 1 240 ? 13.843 27.536 -4.171 1.00 60.31 240 PHE A O 1
ATOM 1831 N N . SER A 1 241 ? 15.500 28.769 -3.308 1.00 49.62 241 SER A N 1
ATOM 1832 C CA . SER A 1 241 ? 15.600 28.008 -2.051 1.00 49.62 241 SER A CA 1
ATOM 1833 C C . SER A 1 241 ? 14.316 27.998 -1.209 1.00 49.62 241 SER A C 1
ATOM 1835 O O . SER A 1 241 ? 14.215 27.235 -0.261 1.00 49.62 241 SER A O 1
ATOM 1837 N N . ASP A 1 242 ? 13.356 28.870 -1.512 1.00 53.66 242 ASP A N 1
ATOM 1838 C CA . ASP A 1 242 ? 12.040 28.967 -0.874 1.00 53.66 242 ASP A CA 1
ATOM 1839 C C . ASP A 1 242 ? 10.898 28.411 -1.749 1.00 53.66 242 ASP A C 1
ATOM 1841 O O . ASP A 1 242 ? 9.722 28.554 -1.412 1.00 53.66 242 ASP A O 1
ATOM 1845 N N . SER A 1 243 ? 11.221 27.787 -2.884 1.00 54.50 243 SER A N 1
ATOM 1846 C CA . SER A 1 243 ? 10.234 27.163 -3.766 1.00 54.50 243 SER A CA 1
ATOM 1847 C C . SER A 1 243 ? 9.823 25.791 -3.229 1.00 54.50 243 SER A C 1
ATOM 1849 O O . SER A 1 243 ? 10.678 24.956 -2.953 1.00 54.50 243 SER A O 1
ATOM 1851 N N . TYR A 1 244 ? 8.516 25.537 -3.130 1.00 53.09 244 TYR A N 1
ATOM 1852 C CA . TYR A 1 244 ? 7.959 24.242 -2.731 1.00 53.09 244 TYR A CA 1
ATOM 1853 C C . TYR A 1 244 ? 6.767 23.862 -3.615 1.00 53.09 244 TYR A C 1
ATOM 1855 O O . TYR A 1 244 ? 6.113 24.722 -4.211 1.00 53.09 244 TYR A O 1
ATOM 1863 N N . LEU A 1 245 ? 6.499 22.559 -3.706 1.00 55.19 245 LEU A N 1
ATOM 1864 C CA . LEU A 1 245 ? 5.287 22.020 -4.312 1.00 55.19 245 LEU A CA 1
ATOM 1865 C C . LEU A 1 245 ? 4.263 21.777 -3.205 1.00 55.19 245 LEU A C 1
ATOM 1867 O O . LEU A 1 245 ? 4.498 20.969 -2.312 1.00 55.19 245 LEU A O 1
ATOM 1871 N N . ASP A 1 246 ? 3.136 22.481 -3.271 1.00 51.31 246 ASP A N 1
ATOM 1872 C CA . ASP A 1 246 ? 1.985 22.220 -2.408 1.00 51.31 246 ASP A CA 1
ATOM 1873 C C . ASP A 1 246 ? 1.015 21.282 -3.130 1.00 51.31 246 ASP A C 1
ATOM 1875 O O . ASP A 1 246 ? 0.495 21.611 -4.202 1.00 51.31 246 ASP A O 1
ATOM 1879 N N . VAL A 1 247 ? 0.789 20.102 -2.555 1.00 49.94 247 VAL A N 1
ATOM 1880 C CA . VAL A 1 247 ? -0.145 19.104 -3.078 1.00 49.94 247 VAL A CA 1
ATOM 1881 C C . VAL A 1 247 ? -1.192 18.824 -2.011 1.00 49.94 247 VAL A C 1
ATOM 1883 O O . VAL A 1 247 ? -0.950 18.121 -1.033 1.00 49.94 247 VAL A O 1
ATOM 1886 N N . SER A 1 248 ? -2.396 19.349 -2.225 1.00 44.28 248 SER A N 1
ATOM 1887 C CA . SER A 1 248 ? -3.559 19.022 -1.402 1.00 44.28 248 SER A CA 1
ATOM 1888 C C . SER A 1 248 ? -4.206 17.729 -1.901 1.00 44.28 248 SER A C 1
ATOM 1890 O O . SER A 1 248 ? -4.769 17.703 -2.996 1.00 44.28 248 SER A O 1
ATOM 1892 N N . TYR A 1 249 ? -4.164 16.667 -1.096 1.00 50.88 249 TYR A N 1
ATOM 1893 C CA . TYR A 1 249 ? -4.882 15.418 -1.359 1.00 50.88 249 TYR A CA 1
ATOM 1894 C C . TYR A 1 249 ? -5.616 14.931 -0.106 1.00 50.88 249 TYR A C 1
ATOM 1896 O O . TYR A 1 249 ? -5.226 15.233 1.020 1.00 50.88 249 TYR A O 1
ATOM 1904 N N . THR A 1 250 ? -6.706 14.187 -0.298 1.00 41.78 250 THR A N 1
ATOM 1905 C CA . THR A 1 250 ? -7.487 13.597 0.796 1.00 41.78 250 THR A CA 1
ATOM 1906 C C . THR A 1 250 ? -7.207 12.101 0.844 1.00 41.78 250 THR A C 1
ATOM 1908 O O . THR A 1 250 ? -7.779 11.337 0.070 1.00 41.78 250 THR A O 1
ATOM 1911 N N . TYR A 1 251 ? -6.308 11.679 1.734 1.00 47.53 251 TYR A N 1
ATOM 1912 C CA . TYR A 1 251 ? -6.110 10.262 2.032 1.00 47.53 251 TYR A CA 1
ATOM 1913 C C . TYR A 1 251 ? -7.208 9.782 2.976 1.00 47.53 251 TYR A C 1
ATOM 1915 O O . TYR A 1 251 ? -7.420 10.373 4.033 1.00 47.53 251 TYR A O 1
ATOM 1923 N N . THR A 1 252 ? -7.913 8.721 2.599 1.00 49.19 252 THR A N 1
ATOM 1924 C CA . THR A 1 252 ? -8.809 7.994 3.506 1.00 49.19 252 THR A CA 1
ATOM 1925 C C . THR A 1 252 ? -8.240 6.587 3.636 1.00 49.19 252 THR A C 1
ATOM 1927 O O . THR A 1 252 ? -8.403 5.809 2.694 1.00 49.19 252 THR A O 1
ATOM 1930 N N . PRO A 1 253 ? -7.516 6.263 4.726 1.00 51.25 253 PRO A N 1
ATOM 1931 C CA . PRO A 1 253 ? -7.047 4.901 4.924 1.00 51.25 253 PRO A CA 1
ATOM 1932 C C . PRO A 1 253 ? -8.259 3.957 4.943 1.00 51.25 253 PRO A C 1
ATOM 1934 O O . PRO A 1 253 ? -9.325 4.340 5.440 1.00 51.25 253 PRO A O 1
ATOM 1937 N N . PRO A 1 254 ? -8.143 2.744 4.380 1.00 49.22 254 PRO A N 1
ATOM 1938 C CA . PRO A 1 254 ? -9.214 1.762 4.463 1.00 49.22 254 PRO A CA 1
ATOM 1939 C C . PRO A 1 254 ? -9.526 1.483 5.939 1.00 49.22 254 PRO A C 1
ATOM 1941 O O . PRO A 1 254 ? -8.643 1.091 6.697 1.00 49.22 254 PRO A O 1
ATOM 1944 N N . SER A 1 255 ? -10.774 1.703 6.367 1.00 51.41 255 SER A N 1
ATOM 1945 C CA . SER A 1 255 ? -11.174 1.369 7.736 1.00 51.41 255 SER A CA 1
ATOM 1946 C C . SER A 1 255 ? -11.268 -0.148 7.869 1.00 51.41 255 SER A C 1
ATOM 1948 O O . SER A 1 255 ? -12.159 -0.770 7.280 1.00 51.41 255 SER A O 1
ATOM 1950 N N . VAL A 1 256 ? -10.372 -0.748 8.644 1.00 59.09 256 VAL A N 1
ATOM 1951 C CA . VAL A 1 256 ? -10.462 -2.163 9.002 1.00 59.09 256 VAL A CA 1
ATOM 1952 C C . VAL A 1 256 ? -11.299 -2.267 10.276 1.00 59.09 256 VAL A C 1
ATOM 1954 O O . VAL A 1 256 ? -11.035 -1.583 11.265 1.00 59.09 256 VAL A O 1
ATOM 1957 N N . PHE A 1 257 ? -12.357 -3.080 10.244 1.00 57.03 257 PHE A N 1
ATOM 1958 C CA . PHE A 1 257 ? -13.225 -3.277 11.407 1.00 57.03 257 PHE A CA 1
ATOM 1959 C C . PHE A 1 257 ? -12.408 -3.741 12.621 1.00 57.03 257 PHE A C 1
ATOM 1961 O O . PHE A 1 257 ? -11.567 -4.627 12.494 1.00 57.03 257 PHE A O 1
ATOM 1968 N N . GLY A 1 258 ? -12.677 -3.153 13.789 1.00 62.47 258 GLY A N 1
ATOM 1969 C CA . GLY A 1 258 ? -11.947 -3.451 15.022 1.00 62.47 258 GLY A CA 1
ATOM 1970 C C . GLY A 1 258 ? -10.589 -2.759 15.138 1.00 62.47 258 GLY A C 1
ATOM 1971 O O . GLY A 1 258 ? -9.875 -3.038 16.092 1.00 62.47 258 GLY A O 1
ATOM 1972 N N . THR A 1 259 ? -10.232 -1.857 14.217 1.00 66.00 259 THR A N 1
ATOM 1973 C CA . THR A 1 259 ? -8.980 -1.089 14.291 1.00 66.00 259 THR A CA 1
ATOM 1974 C C . THR A 1 259 ? -9.223 0.412 14.412 1.00 66.00 259 THR A C 1
ATOM 1976 O O . THR A 1 259 ? -10.230 0.925 13.917 1.00 66.00 259 THR A O 1
ATOM 1979 N N . ILE A 1 260 ? -8.285 1.121 15.041 1.00 67.75 260 ILE A N 1
ATOM 1980 C CA . ILE A 1 260 ? -8.196 2.586 14.999 1.00 67.75 260 ILE A CA 1
ATOM 1981 C C . ILE A 1 260 ? -6.960 3.017 14.219 1.00 67.75 260 ILE A C 1
ATOM 1983 O O . ILE A 1 260 ? -5.954 2.317 14.201 1.00 67.75 260 ILE A O 1
ATOM 1987 N N . SER A 1 261 ? -7.037 4.183 13.582 1.00 71.56 261 SER A N 1
ATOM 1988 C CA . SER A 1 261 ? -5.913 4.791 12.872 1.00 71.56 261 SER A CA 1
ATOM 1989 C C . SER A 1 261 ? -5.220 5.805 13.778 1.00 71.56 261 SER A C 1
ATOM 1991 O O . SER A 1 261 ? -5.832 6.804 14.151 1.00 71.56 261 SER A O 1
ATOM 1993 N N . LEU A 1 262 ? -3.937 5.597 14.060 1.00 75.50 262 LEU A N 1
ATOM 1994 C CA . LEU A 1 262 ? -3.091 6.512 14.827 1.00 75.50 262 LEU A CA 1
ATOM 1995 C C . LEU A 1 262 ? -2.020 7.119 13.927 1.00 75.50 262 LEU A C 1
ATOM 1997 O O . LEU A 1 262 ? -1.401 6.410 13.141 1.00 75.50 262 LEU A O 1
ATOM 2001 N N . SER A 1 263 ? -1.793 8.429 14.041 1.00 80.94 263 SER A N 1
ATOM 2002 C CA . SER A 1 263 ? -0.672 9.104 13.382 1.00 80.94 263 SER A CA 1
ATOM 2003 C C . SER A 1 263 ? 0.420 9.366 14.409 1.00 80.94 263 SER A C 1
ATOM 2005 O O . SER A 1 263 ? 0.215 10.152 15.329 1.00 80.94 263 SER A O 1
ATOM 2007 N N . VAL A 1 264 ? 1.578 8.745 14.220 1.00 85.81 264 VAL A N 1
ATOM 2008 C CA . VAL A 1 264 ? 2.730 8.834 15.118 1.00 85.81 264 VAL A CA 1
ATOM 2009 C C . VAL A 1 264 ? 3.826 9.651 14.439 1.00 85.81 264 VAL A C 1
ATOM 2011 O O . VAL A 1 264 ? 4.179 9.389 13.288 1.00 85.81 264 VAL A O 1
ATOM 2014 N N . GLU A 1 265 ? 4.360 10.646 15.143 1.00 89.00 265 GLU A N 1
ATOM 2015 C CA . GLU A 1 265 ? 5.589 11.356 14.773 1.00 89.00 265 GLU A CA 1
ATOM 2016 C C . GLU A 1 265 ? 6.689 10.929 15.743 1.00 89.00 265 GLU A C 1
ATOM 2018 O O . GLU A 1 265 ? 6.531 11.058 16.955 1.00 89.00 265 GLU A O 1
ATOM 2023 N N . THR A 1 266 ? 7.799 10.408 15.222 1.00 90.44 266 THR A N 1
ATOM 2024 C CA . THR A 1 266 ? 8.921 9.992 16.065 1.00 90.44 266 THR A CA 1
ATOM 2025 C C . THR A 1 266 ? 9.693 11.194 16.588 1.00 90.44 266 THR A C 1
ATOM 2027 O O . THR A 1 266 ? 9.703 12.274 15.979 1.00 90.44 266 THR A O 1
ATOM 2030 N N . ASP A 1 267 ? 10.479 10.957 17.635 1.00 88.62 267 ASP A N 1
ATOM 2031 C CA . ASP A 1 267 ? 11.518 11.886 18.058 1.00 88.62 267 ASP A CA 1
ATOM 2032 C C . ASP A 1 267 ? 12.421 12.316 16.897 1.00 88.62 267 ASP A C 1
ATOM 2034 O O . ASP 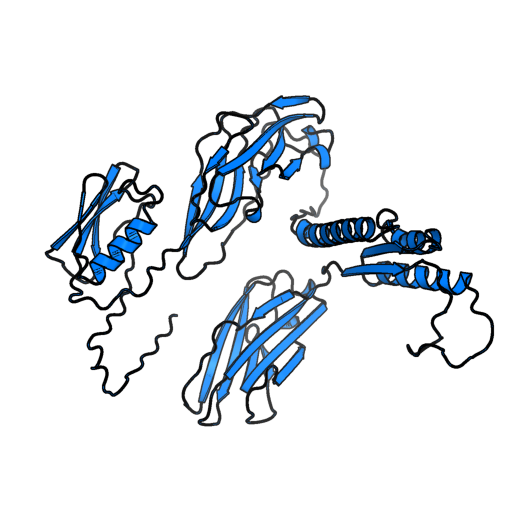A 1 267 ? 12.639 11.598 15.911 1.00 88.62 267 ASP A O 1
ATOM 2038 N N . LYS A 1 268 ? 12.966 13.526 17.035 1.00 91.06 268 LYS A N 1
ATOM 2039 C CA . LYS A 1 268 ? 13.893 14.095 16.060 1.00 91.06 268 LYS A CA 1
ATOM 2040 C C . LYS A 1 268 ? 15.173 13.257 16.017 1.00 91.06 268 LYS A C 1
ATOM 2042 O O . LYS A 1 268 ? 15.783 12.961 17.045 1.00 91.06 268 LYS A O 1
ATOM 2047 N N . PHE A 1 269 ? 15.594 12.891 14.813 1.00 91.06 269 PHE A N 1
ATOM 2048 C CA . PHE A 1 269 ? 16.751 12.034 14.596 1.00 91.06 269 PHE A CA 1
ATOM 2049 C C . PHE A 1 269 ? 18.045 12.728 15.006 1.00 91.06 269 PHE A C 1
ATOM 2051 O O . PHE A 1 269 ? 18.374 13.807 14.529 1.00 91.06 269 PHE A O 1
ATOM 2058 N N . THR A 1 270 ? 18.847 12.059 15.826 1.00 85.25 270 THR A N 1
ATOM 2059 C CA . THR A 1 270 ? 20.136 12.588 16.298 1.00 85.25 270 THR A CA 1
ATOM 2060 C C . THR A 1 270 ? 21.316 12.210 15.400 1.00 85.25 270 THR A C 1
ATOM 2062 O O . THR A 1 270 ? 22.452 12.602 15.672 1.00 85.25 270 THR A O 1
ATOM 2065 N N . SER A 1 271 ? 21.075 11.444 14.332 1.00 91.75 271 SER A N 1
ATOM 2066 C CA . SER A 1 271 ? 22.096 11.002 13.383 1.00 91.75 271 SER A CA 1
ATOM 2067 C C . SER A 1 271 ? 21.509 10.755 11.991 1.00 91.75 271 SER A C 1
ATOM 2069 O O . SER A 1 271 ? 20.293 10.723 11.818 1.00 91.75 271 SER A O 1
ATOM 2071 N N . CYS A 1 272 ? 22.389 10.536 11.012 1.00 93.00 272 CYS A N 1
ATOM 2072 C CA . CYS A 1 272 ? 22.016 10.177 9.641 1.00 93.00 272 CYS A CA 1
ATOM 2073 C C . CYS A 1 272 ? 21.635 8.707 9.482 1.00 93.00 272 CYS A C 1
ATOM 2075 O O . CYS A 1 272 ? 21.115 8.334 8.439 1.00 93.00 272 CYS A O 1
ATOM 2077 N N . SER A 1 273 ? 21.878 7.892 10.511 1.00 94.81 273 SER A N 1
ATOM 2078 C CA . SER A 1 273 ? 21.508 6.479 10.558 1.00 94.81 273 SER A CA 1
ATOM 2079 C C . SER A 1 273 ? 20.695 6.177 11.822 1.00 94.81 273 SER A C 1
ATOM 2081 O O . SER A 1 273 ? 21.183 5.460 12.701 1.00 94.81 273 SER A O 1
ATOM 2083 N N . PRO A 1 274 ? 19.523 6.813 12.013 1.00 95.00 274 PRO A N 1
ATOM 2084 C CA . PRO A 1 274 ? 18.729 6.605 13.211 1.00 95.00 274 PRO A CA 1
ATOM 2085 C C . PRO A 1 274 ? 18.057 5.231 13.179 1.00 95.00 274 PRO A C 1
ATOM 2087 O O . PRO A 1 274 ? 17.810 4.656 12.120 1.00 95.00 274 PRO A O 1
ATOM 2090 N N . THR A 1 275 ? 17.717 4.745 14.368 1.00 95.00 275 THR A N 1
ATOM 2091 C CA . THR A 1 275 ? 16.850 3.580 14.532 1.00 95.00 275 THR A CA 1
ATOM 2092 C C . THR A 1 275 ? 15.522 4.038 15.105 1.00 95.00 275 THR A C 1
ATO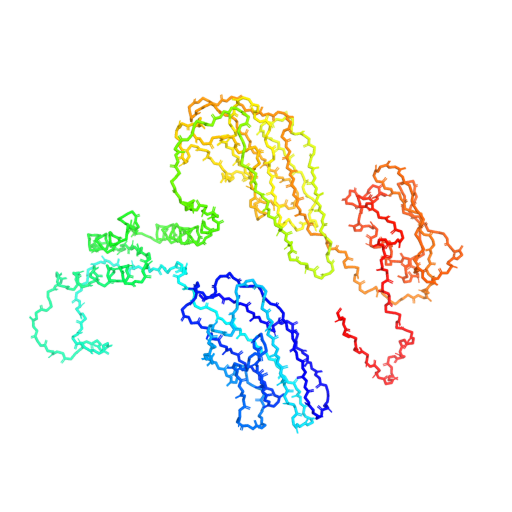M 2094 O O . THR A 1 275 ? 15.488 4.916 15.969 1.00 95.00 275 THR A O 1
ATOM 2097 N N . VAL A 1 276 ? 14.431 3.476 14.597 1.00 94.00 276 VAL A N 1
ATOM 2098 C CA . VAL A 1 276 ? 13.073 3.748 15.076 1.00 94.00 276 VAL A CA 1
ATOM 2099 C C . VAL A 1 276 ? 12.446 2.432 15.498 1.00 94.00 276 VAL A C 1
ATOM 2101 O O . VAL A 1 276 ? 12.425 1.481 14.720 1.00 94.00 276 VAL A O 1
ATOM 2104 N N . SER A 1 277 ? 11.932 2.380 16.725 1.00 92.75 277 SER A N 1
ATOM 2105 C CA . SER A 1 277 ? 11.128 1.254 17.191 1.00 92.75 277 SER A CA 1
ATOM 2106 C C . SER A 1 277 ? 9.662 1.513 16.862 1.00 92.75 277 SER A C 1
ATOM 2108 O O . SER A 1 277 ? 9.129 2.557 17.229 1.00 92.75 277 SER A O 1
ATOM 2110 N N . ILE A 1 278 ? 9.028 0.577 16.165 1.00 91.94 278 ILE A N 1
ATOM 2111 C CA . ILE A 1 278 ? 7.587 0.562 15.901 1.00 91.94 278 ILE A CA 1
ATOM 2112 C C . ILE A 1 278 ? 6.983 -0.560 16.741 1.00 91.94 278 ILE A C 1
ATOM 2114 O O . ILE A 1 278 ? 7.574 -1.636 16.833 1.00 91.94 278 ILE A O 1
ATOM 2118 N N . ASP A 1 279 ? 5.831 -0.322 17.363 1.00 85.88 279 ASP A N 1
ATOM 2119 C CA . ASP A 1 279 ? 5.161 -1.356 18.147 1.00 85.88 279 ASP A CA 1
ATOM 2120 C C . ASP A 1 279 ? 4.819 -2.577 17.262 1.00 85.88 279 ASP A C 1
ATOM 2122 O O . ASP A 1 279 ? 4.302 -2.408 16.155 1.00 85.88 279 ASP A O 1
ATOM 2126 N N . PRO A 1 280 ? 5.103 -3.820 17.690 1.00 86.38 280 PRO A N 1
ATOM 2127 C CA . PRO A 1 280 ? 4.774 -5.015 16.912 1.00 86.38 280 PRO A CA 1
ATOM 2128 C C . PRO A 1 280 ? 3.282 -5.219 16.610 1.00 86.38 280 PRO A C 1
ATOM 2130 O O . PRO A 1 280 ? 2.956 -5.964 15.686 1.00 86.38 280 PRO A O 1
ATOM 2133 N N . ASN A 1 281 ? 2.386 -4.595 17.375 1.00 80.75 281 ASN A N 1
ATOM 2134 C CA . ASN A 1 281 ? 0.938 -4.643 17.179 1.00 80.75 281 ASN A CA 1
ATOM 2135 C C . ASN A 1 281 ? 0.439 -3.607 16.161 1.00 80.75 281 ASN A C 1
ATOM 2137 O O . ASN A 1 281 ? -0.757 -3.577 15.859 1.00 80.75 281 ASN A O 1
ATOM 2141 N N . PHE A 1 282 ? 1.322 -2.750 15.643 1.00 85.81 282 PHE A N 1
ATOM 2142 C CA . PHE A 1 282 ? 0.968 -1.735 14.660 1.00 85.81 282 PHE A CA 1
ATOM 2143 C C . PHE A 1 282 ? 1.069 -2.287 13.242 1.00 85.81 282 PHE A C 1
ATOM 2145 O O . PHE A 1 282 ? 2.121 -2.761 12.813 1.00 85.81 282 PHE A O 1
ATOM 2152 N N . ASP A 1 283 ? -0.014 -2.141 12.483 1.00 86.44 283 ASP A N 1
ATOM 2153 C CA . ASP A 1 283 ? -0.008 -2.357 11.038 1.00 86.44 283 ASP A CA 1
ATOM 2154 C C . ASP A 1 283 ? 0.159 -1.005 10.332 1.00 86.44 283 ASP A C 1
ATOM 2156 O O . ASP A 1 283 ? -0.759 -0.179 10.292 1.00 86.44 283 ASP A O 1
ATOM 2160 N N . VAL A 1 284 ? 1.369 -0.716 9.849 1.00 87.44 284 VAL A N 1
ATOM 2161 C CA . VAL A 1 284 ? 1.682 0.578 9.232 1.00 87.44 284 VAL A CA 1
ATOM 2162 C C . VAL A 1 284 ? 1.036 0.647 7.850 1.00 87.44 284 VAL A C 1
ATOM 2164 O O . VAL A 1 284 ? 1.321 -0.160 6.973 1.00 87.44 284 VAL A O 1
ATOM 2167 N N . VAL A 1 285 ? 0.198 1.661 7.625 1.00 81.62 285 VAL A N 1
ATOM 2168 C CA . VAL A 1 285 ? -0.540 1.850 6.359 1.00 81.62 285 VAL A CA 1
ATOM 2169 C C . VAL A 1 285 ? -0.075 3.056 5.551 1.00 81.62 285 VAL A C 1
ATOM 2171 O O . VAL A 1 285 ? -0.460 3.223 4.397 1.00 81.62 285 VAL A O 1
ATOM 2174 N N . SER A 1 286 ? 0.726 3.935 6.148 1.00 83.00 286 SER A N 1
ATOM 2175 C CA . SER A 1 286 ? 1.330 5.082 5.470 1.00 83.00 286 SER A CA 1
ATOM 2176 C C . SER A 1 286 ? 2.547 5.534 6.256 1.00 83.00 286 SER A C 1
ATOM 2178 O O . SER A 1 286 ? 2.471 5.641 7.476 1.00 83.00 286 SER A O 1
ATOM 2180 N N . ALA A 1 287 ? 3.637 5.882 5.582 1.00 88.00 287 ALA A N 1
ATOM 2181 C CA . ALA A 1 287 ? 4.797 6.465 6.236 1.00 88.00 287 ALA A CA 1
ATOM 2182 C C . ALA A 1 287 ? 5.471 7.516 5.356 1.00 88.00 287 ALA A C 1
ATOM 2184 O O . ALA A 1 287 ? 5.436 7.466 4.126 1.00 88.00 287 ALA A O 1
ATOM 2185 N N . ARG A 1 288 ? 6.082 8.505 6.002 1.00 89.00 288 ARG A N 1
ATOM 2186 C CA . ARG A 1 288 ? 6.925 9.506 5.357 1.00 89.00 288 ARG A CA 1
ATOM 2187 C C . ARG A 1 288 ? 8.048 9.934 6.277 1.00 89.00 288 ARG A C 1
ATOM 2189 O O . ARG A 1 288 ? 7.859 10.077 7.481 1.00 89.00 288 ARG A O 1
ATOM 2196 N N . VAL A 1 289 ? 9.193 10.225 5.690 1.00 90.19 289 VAL A N 1
ATOM 2197 C CA . VAL A 1 289 ? 10.296 10.874 6.385 1.00 90.19 289 VAL A CA 1
ATOM 2198 C C . VAL A 1 289 ? 10.274 12.352 6.035 1.00 90.19 289 VAL A C 1
ATOM 2200 O O . VAL A 1 289 ? 10.220 12.726 4.864 1.00 90.19 289 VAL A O 1
ATOM 2203 N N . THR A 1 290 ? 10.296 13.196 7.062 1.00 88.69 290 THR A N 1
ATOM 2204 C CA . THR A 1 290 ? 10.450 14.642 6.897 1.00 88.69 290 THR A CA 1
ATOM 2205 C C . THR A 1 290 ? 11.913 14.997 7.113 1.00 88.69 290 THR A C 1
ATOM 2207 O O . THR A 1 290 ? 12.469 14.736 8.182 1.00 88.69 290 THR A O 1
ATOM 2210 N N . SER A 1 291 ? 12.530 15.584 6.094 1.00 86.94 291 SER A N 1
ATOM 2211 C CA . SER A 1 291 ? 13.910 16.033 6.092 1.00 86.94 291 SER A CA 1
ATOM 2212 C C . SER A 1 291 ? 13.992 17.556 6.147 1.00 86.94 291 SER A C 1
ATOM 2214 O O . SER A 1 291 ? 13.405 18.245 5.324 1.00 86.94 291 SER A O 1
ATOM 2216 N N . TYR A 1 292 ? 14.744 18.101 7.101 1.00 85.06 292 TYR A N 1
ATOM 2217 C CA . TYR A 1 292 ? 14.971 19.549 7.208 1.00 85.06 292 TYR A CA 1
ATOM 2218 C C . TYR A 1 292 ? 16.347 19.911 6.641 1.00 85.06 292 TYR A C 1
ATOM 2220 O O . TYR A 1 292 ? 17.227 20.370 7.372 1.00 85.06 292 TYR A O 1
ATOM 2228 N N . SER A 1 293 ? 16.529 19.647 5.350 1.00 81.75 293 SER A N 1
ATOM 2229 C CA . SER A 1 293 ? 17.765 19.776 4.555 1.00 81.75 293 SER A CA 1
ATOM 2230 C C . SER A 1 293 ? 18.390 21.188 4.532 1.00 81.75 293 SER A C 1
ATOM 2232 O O . SER A 1 293 ? 19.593 21.345 4.304 1.00 81.75 293 SER A O 1
ATOM 2234 N N . GLY A 1 294 ? 17.601 22.229 4.815 1.00 83.06 294 GLY A N 1
ATOM 2235 C CA . GLY A 1 294 ? 18.059 23.613 4.886 1.00 83.06 294 GLY A CA 1
ATOM 2236 C C . GLY A 1 294 ? 18.377 24.194 3.508 1.00 83.06 294 GLY A C 1
ATOM 2237 O O . GLY A 1 294 ? 17.475 24.453 2.723 1.00 83.06 294 GLY A O 1
ATOM 2238 N N . VAL A 1 295 ? 19.659 24.477 3.249 1.00 83.31 295 VAL A N 1
ATOM 2239 C CA . VAL A 1 295 ? 20.134 24.994 1.946 1.00 83.31 295 VAL A CA 1
ATOM 2240 C C . VAL A 1 295 ? 20.580 23.884 0.990 1.00 83.31 295 VAL A C 1
ATOM 2242 O O . VAL A 1 295 ? 21.014 24.184 -0.119 1.00 83.31 295 VAL A O 1
ATOM 2245 N N . HIS A 1 296 ? 20.512 22.632 1.442 1.00 88.62 296 HIS A N 1
ATOM 2246 C CA . HIS A 1 296 ? 20.893 21.439 0.693 1.00 88.62 296 HIS A CA 1
ATOM 2247 C C . HIS A 1 296 ? 19.645 20.701 0.199 1.00 88.62 296 HIS A C 1
ATOM 2249 O O . HIS A 1 296 ? 18.523 21.088 0.518 1.00 88.62 296 HIS A O 1
ATOM 2255 N N . TRP A 1 297 ? 19.841 19.612 -0.541 1.00 89.88 297 TRP A N 1
ATOM 2256 C CA . TRP A 1 297 ? 18.759 18.747 -1.004 1.00 89.88 297 TRP A CA 1
ATOM 2257 C C . TRP A 1 297 ? 18.814 17.406 -0.297 1.00 89.88 297 TRP A C 1
ATOM 2259 O O . TRP A 1 297 ? 19.888 16.812 -0.210 1.00 89.88 297 TRP A O 1
ATOM 2269 N N . THR A 1 298 ? 17.676 16.894 0.155 1.00 90.81 298 THR A N 1
ATOM 2270 C CA . THR A 1 298 ? 17.527 15.503 0.572 1.00 90.81 298 THR A CA 1
ATOM 2271 C C . THR A 1 298 ? 17.843 14.612 -0.623 1.00 90.81 298 THR A C 1
ATOM 2273 O O . THR A 1 298 ? 17.121 14.578 -1.622 1.00 90.81 298 THR A O 1
ATOM 2276 N N . SER A 1 299 ? 18.984 13.934 -0.545 1.00 92.25 299 SER A N 1
ATOM 2277 C CA . SER A 1 299 ? 19.595 13.241 -1.674 1.00 92.25 299 SER A CA 1
ATOM 2278 C C . SER A 1 299 ? 19.246 11.764 -1.677 1.00 92.25 299 SER A C 1
ATOM 2280 O O . SER A 1 299 ? 19.037 11.191 -2.745 1.00 92.25 299 SER A O 1
ATOM 2282 N N . ARG A 1 300 ? 19.167 11.151 -0.493 1.00 93.50 300 ARG A N 1
ATOM 2283 C CA . ARG A 1 300 ? 18.973 9.714 -0.344 1.00 93.50 300 ARG A CA 1
ATOM 2284 C C . ARG A 1 300 ? 18.220 9.382 0.933 1.00 93.50 300 ARG A C 1
ATOM 2286 O O . ARG A 1 300 ? 18.501 9.955 1.985 1.00 93.50 300 ARG A O 1
ATOM 2293 N N . VAL A 1 301 ? 17.307 8.421 0.829 1.00 94.25 301 VAL A N 1
ATOM 2294 C CA . VAL A 1 301 ? 16.666 7.769 1.973 1.00 94.25 301 VAL A CA 1
ATOM 2295 C C . VAL A 1 301 ? 16.729 6.264 1.768 1.00 94.25 301 VAL A C 1
ATOM 2297 O O . VAL A 1 301 ? 16.297 5.769 0.726 1.00 94.25 301 VAL A O 1
ATOM 2300 N N . ASP A 1 302 ? 17.233 5.547 2.769 1.00 95.25 302 ASP A N 1
ATOM 2301 C CA . ASP A 1 302 ? 17.147 4.091 2.835 1.00 95.25 302 ASP A CA 1
ATOM 2302 C C . ASP A 1 302 ? 16.388 3.671 4.097 1.00 95.25 302 ASP A C 1
ATOM 2304 O O . ASP A 1 302 ? 16.482 4.323 5.139 1.00 95.25 302 ASP A O 1
ATOM 2308 N N . VAL A 1 303 ? 15.665 2.560 4.006 1.00 95.06 303 VAL A N 1
ATOM 2309 C CA . VAL A 1 303 ? 14.953 1.934 5.125 1.00 95.06 303 VAL A CA 1
ATOM 2310 C C . VAL A 1 303 ? 15.296 0.453 5.122 1.00 95.06 303 VAL A C 1
ATOM 2312 O O . VAL A 1 303 ? 15.179 -0.210 4.094 1.00 95.06 303 VAL A O 1
ATOM 2315 N N . ASN A 1 304 ? 15.783 -0.061 6.250 1.00 93.56 304 ASN A N 1
ATOM 2316 C CA . ASN A 1 304 ? 16.206 -1.451 6.428 1.00 93.56 304 ASN A CA 1
ATOM 2317 C C . ASN A 1 304 ? 17.176 -1.935 5.327 1.00 93.56 304 ASN A C 1
ATOM 2319 O O . ASN A 1 304 ? 17.120 -3.071 4.859 1.00 93.56 304 ASN A O 1
ATOM 2323 N N . GLY A 1 305 ? 18.071 -1.041 4.887 1.00 89.38 305 GLY A N 1
ATOM 2324 C CA . GLY A 1 305 ? 19.060 -1.298 3.833 1.00 89.38 305 GLY A CA 1
ATOM 2325 C C . GLY A 1 305 ? 18.522 -1.238 2.397 1.00 89.38 305 GLY A C 1
ATOM 2326 O O . GLY A 1 305 ? 19.298 -1.416 1.457 1.00 89.38 305 GLY A O 1
ATOM 2327 N N . ILE A 1 306 ? 17.229 -0.966 2.210 1.00 90.94 306 ILE A N 1
ATOM 2328 C CA . ILE A 1 306 ? 16.588 -0.809 0.902 1.00 90.94 306 ILE A CA 1
ATOM 2329 C C . ILE A 1 306 ? 16.551 0.676 0.550 1.00 90.94 306 ILE A C 1
ATOM 2331 O O . ILE A 1 306 ? 16.076 1.495 1.336 1.00 90.94 306 ILE A O 1
ATOM 2335 N N . ASN A 1 307 ? 17.054 1.031 -0.634 1.00 90.12 307 ASN A N 1
ATOM 2336 C CA . ASN A 1 307 ? 16.986 2.404 -1.121 1.00 90.12 307 ASN A CA 1
ATOM 2337 C C . ASN A 1 307 ? 15.536 2.757 -1.474 1.00 90.12 307 ASN A C 1
ATOM 2339 O O . ASN A 1 307 ? 14.953 2.167 -2.380 1.00 90.12 307 ASN A O 1
ATOM 2343 N N . VAL A 1 308 ? 14.966 3.704 -0.730 1.00 88.06 308 VAL A N 1
ATOM 2344 C CA . VAL A 1 308 ? 13.599 4.207 -0.930 1.00 88.06 308 VAL A CA 1
ATOM 2345 C C . VA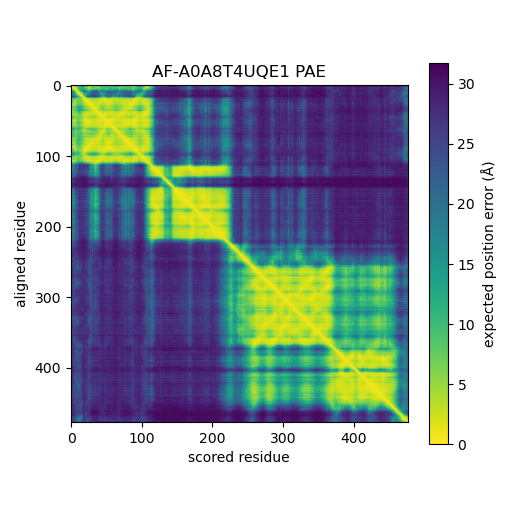L A 1 308 ? 13.604 5.382 -1.896 1.00 88.06 308 VAL A C 1
ATOM 2347 O O . VAL A 1 308 ? 12.687 5.552 -2.696 1.00 88.06 308 VAL A O 1
ATOM 2350 N N . TYR A 1 309 ? 14.639 6.213 -1.809 1.00 90.31 309 TYR A N 1
ATOM 2351 C CA . TYR A 1 309 ? 14.756 7.408 -2.621 1.00 90.31 309 TYR A CA 1
ATOM 2352 C C . TYR A 1 309 ? 16.213 7.730 -2.933 1.00 90.31 309 TYR A C 1
ATOM 2354 O O . TYR A 1 309 ? 17.086 7.629 -2.064 1.00 90.31 309 TYR A O 1
ATOM 2362 N N . ASN A 1 310 ? 16.457 8.180 -4.163 1.00 90.69 310 ASN A N 1
ATOM 2363 C CA . ASN A 1 310 ? 17.742 8.685 -4.620 1.00 90.69 310 ASN A CA 1
ATOM 2364 C C . ASN A 1 310 ? 17.538 9.796 -5.666 1.00 90.69 310 ASN A C 1
ATOM 2366 O O . ASN A 1 310 ? 17.162 9.539 -6.809 1.00 90.69 310 ASN A O 1
ATOM 2370 N N . LEU A 1 311 ? 17.822 11.046 -5.291 1.00 87.38 311 LEU A N 1
ATOM 2371 C CA . LEU A 1 311 ? 17.629 12.219 -6.149 1.00 87.38 311 LEU A CA 1
ATOM 2372 C C . LEU A 1 311 ? 18.476 12.153 -7.436 1.00 87.38 311 LEU A C 1
ATOM 2374 O O . LEU A 1 311 ? 18.054 12.650 -8.484 1.00 87.38 311 LEU A O 1
ATOM 2378 N N . SER A 1 312 ? 19.646 11.505 -7.379 1.00 89.25 312 SER A N 1
ATOM 2379 C CA . SER A 1 312 ? 20.567 11.392 -8.521 1.00 89.25 312 SER A CA 1
ATOM 2380 C C . SER A 1 312 ? 20.027 10.548 -9.678 1.00 89.25 312 SER A C 1
ATOM 2382 O O . SER A 1 312 ? 20.511 10.685 -10.802 1.00 89.25 312 SER A O 1
ATOM 2384 N N . GLU A 1 313 ? 19.003 9.728 -9.433 1.00 87.00 313 GLU A N 1
ATOM 2385 C CA . GLU A 1 313 ? 18.332 8.940 -10.473 1.00 87.00 313 GLU A CA 1
ATOM 2386 C C . GLU A 1 313 ? 17.473 9.811 -11.396 1.00 87.00 313 GLU A C 1
ATOM 2388 O O . GLU A 1 313 ? 17.260 9.460 -12.557 1.00 87.00 313 GLU A O 1
ATOM 2393 N N . TYR A 1 314 ? 17.032 10.977 -10.913 1.00 81.31 314 TYR A N 1
ATOM 2394 C CA . TYR A 1 314 ? 16.183 11.902 -11.666 1.00 81.31 314 TYR A CA 1
ATOM 2395 C C . TYR A 1 314 ? 16.990 12.987 -12.383 1.00 81.31 314 TYR A C 1
ATOM 2397 O O . TYR A 1 314 ? 16.666 13.374 -13.507 1.00 81.31 314 TYR A O 1
ATOM 2405 N N . SER A 1 315 ? 18.039 13.509 -11.742 1.00 82.31 315 SER A N 1
ATOM 2406 C CA . SER A 1 315 ? 18.890 14.554 -12.314 1.00 82.31 315 SER A CA 1
ATOM 2407 C C . SER A 1 315 ? 20.225 14.632 -11.587 1.00 82.31 315 SER A C 1
ATOM 2409 O O . SER A 1 315 ? 20.292 14.531 -10.367 1.00 82.31 315 SER A O 1
ATOM 2411 N N . THR A 1 316 ? 21.296 14.931 -12.323 1.00 85.75 316 THR A N 1
ATOM 2412 C CA . THR A 1 316 ? 22.589 15.277 -11.714 1.00 85.75 316 THR A CA 1
ATOM 2413 C C . THR A 1 316 ? 22.677 16.740 -11.278 1.00 85.75 316 THR A C 1
ATOM 2415 O O . THR A 1 316 ? 23.665 17.135 -10.669 1.00 85.75 316 THR A O 1
ATOM 2418 N N . ASN A 1 317 ? 21.689 17.569 -11.632 1.00 83.25 317 ASN A N 1
ATOM 2419 C CA . ASN A 1 317 ? 21.609 18.967 -11.226 1.00 83.25 317 ASN A CA 1
ATOM 2420 C C . ASN A 1 317 ? 20.409 19.167 -10.294 1.00 83.25 317 ASN A C 1
ATOM 2422 O O . ASN A 1 317 ? 19.279 19.358 -10.754 1.00 83.25 317 ASN A O 1
ATOM 2426 N N . TYR A 1 318 ? 20.673 19.139 -8.989 1.00 84.69 318 TYR A N 1
ATOM 2427 C CA . TYR A 1 318 ? 19.644 19.206 -7.949 1.00 84.69 318 TYR A CA 1
ATOM 2428 C C . TYR A 1 318 ? 18.920 20.556 -7.909 1.00 84.69 318 TYR A C 1
ATOM 2430 O O . TYR A 1 318 ? 17.728 20.608 -7.608 1.00 84.69 318 TYR A O 1
ATOM 2438 N N . THR A 1 319 ? 19.569 21.638 -8.355 1.00 80.31 319 THR A N 1
ATOM 2439 C CA . THR A 1 319 ? 18.936 22.969 -8.438 1.00 80.31 319 THR A CA 1
ATOM 2440 C C . THR A 1 319 ? 17.730 23.018 -9.380 1.00 80.31 319 THR A C 1
ATOM 2442 O O . THR A 1 319 ? 16.866 23.877 -9.224 1.00 80.31 319 THR A O 1
ATOM 2445 N N . LEU A 1 320 ? 17.641 22.093 -10.344 1.00 74.25 320 LEU A N 1
ATOM 2446 C CA . LEU A 1 320 ? 16.489 21.979 -11.244 1.00 74.25 320 LEU A CA 1
ATOM 2447 C C . LEU A 1 320 ? 15.334 21.171 -10.645 1.00 74.25 320 LEU A C 1
ATOM 2449 O O . LEU A 1 320 ? 14.214 21.283 -11.134 1.00 74.25 320 LEU A O 1
ATOM 2453 N N . MET A 1 321 ? 15.609 20.356 -9.626 1.00 73.12 321 MET A N 1
ATOM 2454 C CA . MET A 1 321 ? 14.641 19.434 -9.032 1.00 73.12 321 MET A CA 1
ATOM 2455 C C . MET A 1 321 ? 13.928 20.030 -7.819 1.00 73.12 321 MET A C 1
ATOM 2457 O O . MET A 1 321 ? 12.757 19.734 -7.600 1.00 73.12 321 MET A O 1
ATOM 2461 N N . GLY A 1 322 ? 14.615 20.892 -7.061 1.00 74.25 322 GLY A N 1
ATOM 2462 C CA . GLY A 1 322 ? 14.114 21.358 -5.766 1.00 74.25 322 GLY A CA 1
ATOM 2463 C C . GLY A 1 322 ? 14.236 20.278 -4.690 1.00 74.25 322 GLY A C 1
ATOM 2464 O O . GLY A 1 322 ? 14.555 19.128 -4.988 1.00 74.25 322 GLY A O 1
ATOM 2465 N N . ASP A 1 323 ? 14.058 20.671 -3.431 1.00 79.88 323 ASP A N 1
ATOM 2466 C CA . ASP A 1 323 ? 14.248 19.779 -2.289 1.00 79.88 323 ASP A CA 1
ATOM 2467 C C . ASP A 1 323 ? 12.955 19.038 -1.905 1.00 79.88 323 ASP A C 1
ATOM 2469 O O . ASP A 1 323 ? 11.968 19.683 -1.529 1.00 79.88 323 ASP A O 1
ATOM 2473 N N . PRO A 1 324 ? 12.932 17.694 -1.956 1.00 76.31 324 PRO A N 1
ATOM 2474 C CA . PRO A 1 324 ? 11.822 16.913 -1.436 1.00 76.31 324 PRO A CA 1
ATOM 2475 C C . PRO A 1 324 ? 11.958 16.754 0.084 1.00 76.31 324 PRO A C 1
ATOM 2477 O O . PRO A 1 324 ? 12.347 15.705 0.594 1.00 76.31 324 PRO A O 1
ATOM 2480 N N . PHE A 1 325 ? 11.584 17.796 0.826 1.00 79.06 325 PHE A N 1
ATOM 2481 C CA . PHE A 1 325 ? 11.663 17.796 2.291 1.00 79.06 325 PHE A CA 1
ATOM 2482 C C . PHE A 1 325 ? 10.714 16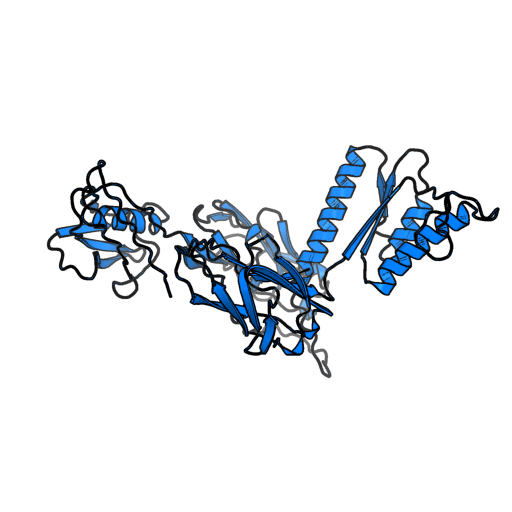.774 2.957 1.00 79.06 325 PHE A C 1
ATOM 2484 O O . PHE A 1 325 ? 10.834 16.499 4.148 1.00 79.06 325 PHE A O 1
ATOM 2491 N N . GLN A 1 326 ? 9.761 16.197 2.218 1.00 82.19 326 GLN A N 1
ATOM 2492 C CA . GLN A 1 326 ? 8.935 15.068 2.650 1.00 82.19 326 GLN A CA 1
ATOM 2493 C C . GLN A 1 326 ? 8.997 13.955 1.611 1.00 82.19 326 GLN A C 1
ATOM 2495 O O . GLN A 1 326 ? 8.627 14.153 0.455 1.00 82.19 326 GLN A O 1
ATOM 2500 N N . LEU A 1 327 ? 9.431 12.776 2.044 1.00 83.12 327 LEU A N 1
ATOM 2501 C CA . LEU A 1 327 ? 9.576 11.600 1.195 1.00 83.12 327 LEU A CA 1
ATOM 2502 C C . LEU A 1 327 ? 8.703 10.472 1.719 1.00 83.12 327 LEU A C 1
ATOM 2504 O O . LEU A 1 327 ? 8.739 10.152 2.906 1.00 83.12 327 LEU A O 1
ATOM 2508 N N . PHE A 1 328 ? 7.918 9.876 0.828 1.00 85.62 328 PHE A N 1
ATOM 2509 C CA . PHE A 1 328 ? 7.112 8.707 1.149 1.00 85.62 328 PHE A CA 1
ATOM 2510 C C . PHE A 1 328 ? 8.013 7.501 1.430 1.00 85.62 328 PHE A C 1
ATOM 2512 O O . PHE A 1 328 ? 8.990 7.271 0.718 1.00 85.62 328 PHE A O 1
ATOM 2519 N N . VAL A 1 329 ? 7.660 6.735 2.457 1.00 86.38 329 VAL A N 1
ATOM 2520 C CA . VAL A 1 329 ? 8.274 5.448 2.774 1.00 86.38 329 VAL A CA 1
ATOM 2521 C C . VAL A 1 329 ? 7.218 4.367 2.557 1.00 86.38 329 VAL A C 1
ATOM 2523 O O . VAL A 1 329 ? 6.162 4.439 3.191 1.00 86.38 329 VAL A O 1
ATOM 2526 N N . PRO A 1 330 ? 7.481 3.376 1.687 1.00 85.31 330 PRO A N 1
ATOM 2527 C CA . PRO A 1 330 ? 6.598 2.232 1.523 1.00 85.31 330 PRO A CA 1
ATOM 2528 C C . PRO A 1 330 ? 6.347 1.536 2.874 1.00 85.31 330 PRO A C 1
ATOM 2530 O O . PRO A 1 330 ? 7.315 1.174 3.551 1.00 85.31 330 PRO A O 1
ATOM 2533 N N . PRO A 1 331 ? 5.081 1.385 3.308 1.00 84.88 331 PRO A N 1
ATOM 2534 C CA . PRO A 1 331 ? 4.768 0.838 4.626 1.00 84.88 331 PRO A CA 1
ATOM 2535 C C . PRO A 1 331 ? 5.255 -0.599 4.832 1.00 84.88 331 PRO A C 1
ATOM 2537 O O . PRO A 1 331 ? 5.632 -0.958 5.939 1.00 84.88 331 PRO A O 1
ATOM 2540 N N . ASP A 1 332 ? 5.323 -1.392 3.763 1.00 85.25 332 ASP A N 1
ATOM 2541 C CA . ASP A 1 332 ? 5.806 -2.777 3.750 1.00 85.25 332 ASP A CA 1
ATOM 2542 C C . ASP A 1 332 ? 7.306 -2.916 4.058 1.00 85.25 332 ASP A C 1
ATOM 2544 O O . ASP A 1 332 ? 7.771 -4.006 4.393 1.00 85.25 332 ASP A O 1
ATOM 2548 N N . LEU A 1 333 ? 8.064 -1.818 3.977 1.00 88.38 333 LEU A N 1
ATOM 2549 C CA . LEU A 1 333 ? 9.465 -1.780 4.399 1.00 88.38 333 LEU A CA 1
ATOM 2550 C C . LEU A 1 333 ? 9.630 -1.563 5.903 1.00 88.38 333 LEU A C 1
ATOM 2552 O O . LEU A 1 333 ? 10.728 -1.785 6.417 1.00 88.38 333 LEU A O 1
ATOM 2556 N N . LEU A 1 334 ? 8.581 -1.117 6.597 1.00 91.75 334 LEU A N 1
ATOM 2557 C CA . LEU A 1 334 ? 8.582 -0.901 8.037 1.00 91.75 334 LEU A CA 1
ATOM 2558 C C . LEU A 1 334 ? 8.031 -2.141 8.738 1.00 91.75 334 LEU A C 1
ATOM 2560 O O . LEU A 1 334 ? 6.950 -2.630 8.422 1.00 91.75 334 LEU A O 1
ATOM 2564 N N . VAL A 1 335 ? 8.781 -2.648 9.709 1.00 92.12 335 VAL A N 1
ATOM 2565 C CA . VAL A 1 335 ? 8.410 -3.839 10.479 1.00 92.12 335 VAL A CA 1
ATOM 2566 C C . VAL A 1 335 ? 8.129 -3.485 11.931 1.00 92.12 335 VAL A C 1
ATOM 2568 O O . VAL A 1 335 ? 8.683 -2.524 12.465 1.00 92.12 335 VAL A O 1
ATOM 2571 N N . GLY A 1 336 ? 7.314 -4.305 12.592 1.00 90.75 336 GLY A N 1
ATOM 2572 C CA . GLY A 1 336 ? 7.205 -4.287 14.047 1.00 90.75 336 GLY A CA 1
ATOM 2573 C C . GLY A 1 336 ? 8.569 -4.541 14.697 1.00 90.75 336 GLY A C 1
ATOM 2574 O O . GLY A 1 336 ? 9.239 -5.530 14.388 1.00 90.75 336 GLY A O 1
ATOM 2575 N N . GLY A 1 337 ? 8.987 -3.650 15.591 1.00 92.44 337 GLY A N 1
ATOM 2576 C CA . GLY A 1 337 ? 10.307 -3.625 16.213 1.00 92.44 337 GLY A CA 1
ATOM 2577 C C . GLY A 1 337 ? 11.233 -2.556 15.628 1.00 92.44 337 GLY A C 1
ATOM 2578 O O . GLY A 1 337 ? 10.805 -1.467 15.249 1.00 92.44 337 GLY A O 1
ATOM 2579 N N . ILE A 1 338 ? 12.536 -2.846 15.613 1.00 94.94 338 ILE A N 1
ATOM 2580 C CA . ILE A 1 338 ? 13.576 -1.880 15.238 1.00 94.94 338 ILE A CA 1
ATOM 2581 C C . ILE A 1 338 ? 13.690 -1.783 13.715 1.00 94.94 338 ILE A C 1
ATOM 2583 O O . ILE A 1 338 ? 13.912 -2.787 13.042 1.00 94.94 338 ILE A O 1
ATOM 2587 N N . ASN A 1 339 ? 13.611 -0.556 13.208 1.00 96.12 339 ASN A N 1
ATOM 2588 C CA . ASN A 1 339 ? 13.829 -0.198 11.814 1.00 96.12 339 ASN A CA 1
ATOM 2589 C C . ASN A 1 339 ? 15.056 0.705 11.698 1.00 96.12 339 ASN A C 1
ATOM 2591 O O . ASN A 1 339 ? 15.148 1.724 12.389 1.00 96.12 339 ASN A O 1
ATOM 2595 N N . ASP A 1 340 ? 15.974 0.348 10.806 1.00 96.62 340 ASP A N 1
ATOM 2596 C CA . ASP A 1 340 ? 17.148 1.152 10.482 1.00 96.62 340 ASP A CA 1
ATOM 2597 C C . ASP A 1 340 ? 16.791 2.128 9.360 1.00 96.62 340 ASP A C 1
ATOM 2599 O O . ASP A 1 340 ? 16.369 1.712 8.280 1.00 96.62 340 ASP A O 1
ATOM 2603 N N . LEU A 1 341 ? 16.989 3.426 9.573 1.00 96.38 341 LEU A N 1
ATOM 2604 C CA . LEU A 1 341 ? 16.864 4.418 8.510 1.00 96.38 341 LEU A CA 1
ATOM 2605 C C . LEU A 1 341 ? 18.239 4.973 8.161 1.00 96.38 341 LEU A C 1
ATOM 2607 O O . LEU A 1 341 ? 19.127 5.052 9.006 1.00 96.38 341 LEU A O 1
ATOM 2611 N N . PHE A 1 342 ? 18.405 5.407 6.919 1.00 95.94 342 PHE A N 1
ATOM 2612 C CA . PHE A 1 342 ? 19.528 6.228 6.494 1.00 95.94 342 PHE A CA 1
ATOM 2613 C C . PHE A 1 342 ? 19.008 7.434 5.727 1.00 95.94 342 PHE A C 1
ATOM 2615 O O . PHE A 1 342 ? 18.154 7.292 4.856 1.00 95.94 342 PHE A O 1
ATOM 2622 N N . LEU A 1 343 ? 19.527 8.615 6.043 1.00 94.62 343 LEU A N 1
ATOM 2623 C CA . LEU A 1 343 ? 19.227 9.844 5.326 1.00 94.62 343 LEU A CA 1
ATOM 2624 C C . LEU A 1 343 ? 20.513 10.566 4.963 1.00 94.62 343 LEU A C 1
ATOM 2626 O O . LEU A 1 343 ? 21.402 10.706 5.800 1.00 94.62 343 LEU A O 1
ATOM 2630 N N . ASP A 1 344 ? 20.548 11.106 3.753 1.00 94.56 344 ASP A N 1
ATOM 2631 C CA . ASP A 1 344 ? 21.620 11.974 3.286 1.00 94.56 344 ASP A CA 1
ATOM 2632 C C . ASP A 1 344 ? 21.048 13.246 2.649 1.00 94.56 344 ASP A C 1
ATOM 2634 O O . ASP A 1 344 ? 19.955 13.261 2.071 1.00 94.56 344 ASP A O 1
ATOM 2638 N N . THR A 1 345 ? 21.804 14.327 2.766 1.00 93.50 345 THR A N 1
ATOM 2639 C CA . THR A 1 345 ? 21.631 15.586 2.062 1.00 93.50 345 THR A CA 1
ATOM 2640 C C . THR A 1 345 ? 22.856 15.820 1.195 1.00 93.50 345 THR A C 1
ATOM 2642 O O . THR A 1 345 ? 23.961 15.422 1.556 1.00 93.50 345 THR A O 1
ATOM 2645 N N . ALA A 1 346 ? 22.690 16.471 0.052 1.00 92.81 346 ALA A N 1
ATOM 2646 C CA . ALA A 1 346 ? 23.787 16.754 -0.861 1.00 92.81 346 ALA A CA 1
ATOM 2647 C C . ALA A 1 346 ? 23.498 17.993 -1.720 1.00 92.81 346 ALA A C 1
ATOM 2649 O O . ALA A 1 346 ? 22.343 18.379 -1.901 1.00 92.81 346 ALA A O 1
ATOM 2650 N N . ASP A 1 347 ? 24.554 18.595 -2.268 1.00 89.94 347 ASP A N 1
ATOM 2651 C CA . ASP A 1 347 ? 24.444 19.700 -3.238 1.00 89.94 347 ASP A CA 1
ATOM 2652 C C . ASP A 1 347 ? 24.446 19.194 -4.691 1.00 89.94 347 ASP A C 1
ATOM 2654 O O . ASP A 1 347 ? 23.892 19.828 -5.591 1.00 89.94 347 ASP A O 1
ATOM 2658 N N . ASP A 1 348 ? 25.056 18.029 -4.915 1.00 89.50 348 ASP A N 1
ATOM 2659 C CA . ASP A 1 348 ? 25.112 17.313 -6.188 1.00 89.50 348 ASP A CA 1
ATOM 2660 C C . ASP A 1 348 ? 25.411 15.815 -5.934 1.00 89.50 348 ASP A C 1
ATOM 2662 O O . ASP A 1 348 ? 25.729 15.443 -4.800 1.00 89.50 348 ASP A O 1
ATOM 2666 N N . PRO A 1 349 ? 25.333 14.924 -6.946 1.00 91.81 349 PRO A N 1
ATOM 2667 C CA . PRO A 1 349 ? 25.548 13.484 -6.753 1.00 91.81 349 PRO A CA 1
ATOM 2668 C C . PRO A 1 349 ? 26.921 13.076 -6.197 1.00 91.81 349 PRO A C 1
ATOM 2670 O O . PRO A 1 349 ? 27.087 11.935 -5.771 1.00 91.81 349 PRO A O 1
ATOM 2673 N N . LEU A 1 350 ? 27.920 13.960 -6.243 1.00 92.62 350 LEU A N 1
ATOM 2674 C CA . LEU A 1 350 ? 29.286 13.706 -5.780 1.00 92.62 350 LEU A CA 1
ATOM 2675 C C . LEU A 1 350 ? 29.614 14.434 -4.467 1.00 92.62 350 LEU A C 1
ATOM 2677 O O . LEU A 1 350 ? 30.670 14.172 -3.887 1.00 92.62 350 LEU A O 1
ATOM 2681 N N . ASN A 1 351 ? 28.740 15.326 -3.995 1.00 93.44 351 ASN A N 1
ATOM 2682 C CA . ASN A 1 351 ? 28.973 16.183 -2.836 1.00 93.44 351 ASN A CA 1
ATOM 2683 C C . ASN A 1 351 ? 27.877 16.013 -1.772 1.00 93.44 351 ASN A C 1
ATOM 2685 O O . ASN A 1 351 ? 26.959 16.830 -1.667 1.00 93.44 351 ASN A O 1
ATOM 2689 N N . SER A 1 352 ? 27.997 14.943 -0.980 1.00 94.38 352 SER A N 1
ATOM 2690 C CA . SER A 1 352 ? 27.189 14.730 0.228 1.00 94.38 352 SER A CA 1
ATOM 2691 C C . SER A 1 352 ? 27.565 15.736 1.319 1.00 94.38 352 SER A C 1
ATOM 2693 O O . SER A 1 352 ? 28.741 16.001 1.584 1.00 94.38 352 SER A O 1
ATOM 2695 N N . THR A 1 353 ? 26.540 16.289 1.959 1.00 93.00 353 THR 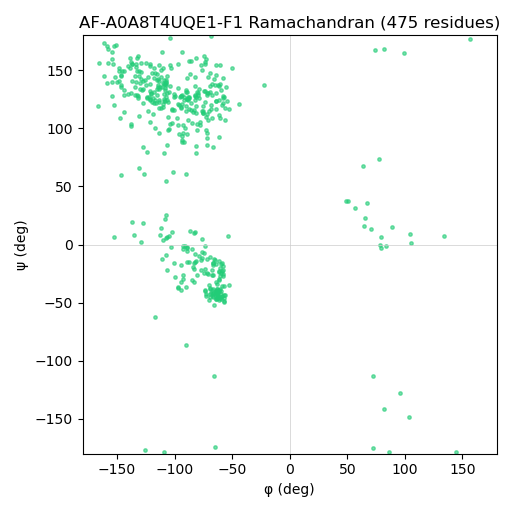A N 1
ATOM 2696 C CA . THR A 1 353 ? 26.619 17.274 3.041 1.00 93.00 353 THR A CA 1
ATOM 2697 C C . THR A 1 353 ? 26.200 16.694 4.396 1.00 93.00 353 THR A C 1
ATOM 2699 O O . THR A 1 353 ? 26.221 17.408 5.400 1.00 93.00 353 THR A O 1
ATOM 2702 N N . GLY A 1 354 ? 25.902 15.390 4.463 1.00 92.00 354 GLY A N 1
ATOM 2703 C CA . GLY A 1 354 ? 25.517 14.691 5.688 1.00 92.00 354 GLY A CA 1
ATOM 2704 C C . GLY A 1 354 ? 24.006 14.609 5.828 1.00 92.00 354 GLY A C 1
ATOM 2705 O O . GLY A 1 354 ? 23.339 14.133 4.935 1.00 92.00 354 GLY A O 1
ATOM 2706 N N . CYS A 1 355 ? 23.432 15.026 6.949 1.00 89.38 355 CYS A N 1
ATOM 2707 C CA . CYS A 1 355 ? 21.981 15.051 7.110 1.00 89.38 355 CYS A CA 1
ATOM 2708 C C . CYS A 1 355 ? 21.576 16.106 8.135 1.00 89.38 355 CYS A C 1
ATOM 2710 O O . CYS A 1 355 ? 22.390 16.585 8.929 1.00 89.38 355 CYS A O 1
ATOM 2712 N N . SER A 1 356 ? 20.289 16.430 8.162 1.00 86.25 356 SER A N 1
ATOM 2713 C CA . SER A 1 356 ? 19.726 17.269 9.213 1.00 86.25 356 SER A CA 1
ATOM 2714 C C . SER A 1 356 ? 19.406 16.473 10.480 1.00 86.25 356 SER A C 1
ATOM 2716 O O . SER A 1 356 ? 18.825 15.392 10.425 1.00 86.25 356 SER A O 1
ATOM 2718 N N . LEU A 1 357 ? 19.748 17.042 11.638 1.00 84.25 357 LEU A N 1
ATOM 2719 C CA . LEU A 1 357 ? 19.485 16.464 12.966 1.00 84.25 357 LEU A CA 1
ATOM 2720 C C . LEU A 1 357 ? 18.064 16.755 13.485 1.00 84.25 357 LEU A C 1
ATOM 2722 O O . LEU A 1 357 ? 17.768 16.563 14.658 1.00 84.25 357 LEU A O 1
ATOM 2726 N N . ASN A 1 358 ? 17.196 17.290 12.625 1.00 85.19 358 ASN A N 1
ATOM 2727 C CA . ASN A 1 358 ? 15.797 17.569 12.949 1.00 85.19 358 ASN A CA 1
ATOM 2728 C C . ASN A 1 358 ? 14.835 16.680 12.156 1.00 85.19 358 ASN A C 1
ATOM 2730 O O . ASN A 1 358 ? 13.629 16.910 12.173 1.00 85.19 358 ASN A O 1
ATOM 2734 N N . ASN A 1 359 ? 15.351 15.687 11.436 1.00 88.56 359 ASN A N 1
ATOM 2735 C CA . ASN A 1 359 ? 14.529 14.777 10.648 1.00 88.56 359 ASN A CA 1
ATOM 2736 C C . ASN A 1 359 ? 13.609 13.948 11.555 1.00 88.56 359 ASN A C 1
ATOM 2738 O O . ASN A 1 359 ? 13.912 13.740 12.727 1.00 88.56 359 ASN A O 1
ATOM 2742 N N . THR A 1 360 ? 12.486 13.478 11.024 1.00 92.75 360 THR A N 1
ATOM 2743 C CA . THR A 1 360 ? 11.552 12.611 11.760 1.00 92.75 360 THR A CA 1
ATOM 2744 C C . THR A 1 360 ? 10.852 11.649 10.805 1.00 92.75 360 THR A C 1
ATOM 2746 O O . THR A 1 360 ? 10.678 11.966 9.621 1.00 92.75 360 THR A O 1
ATOM 2749 N N . LEU A 1 361 ? 10.451 10.484 11.314 1.00 93.38 361 LEU A N 1
ATOM 2750 C CA . LEU A 1 361 ? 9.522 9.586 10.643 1.00 93.38 361 LEU A CA 1
ATOM 2751 C C . LEU A 1 361 ? 8.114 9.896 11.152 1.00 93.38 361 LEU A C 1
ATOM 2753 O O . LEU A 1 361 ? 7.861 9.914 12.353 1.00 93.38 361 LEU A O 1
ATOM 2757 N N . ILE A 1 362 ? 7.191 10.106 10.223 1.00 88.56 362 ILE A N 1
ATOM 2758 C CA . ILE A 1 362 ? 5.768 10.230 10.517 1.00 88.56 362 ILE A CA 1
ATOM 2759 C C . ILE A 1 362 ? 5.073 9.064 9.841 1.00 88.56 362 ILE A C 1
ATOM 2761 O O . ILE A 1 362 ? 5.162 8.920 8.619 1.00 88.56 362 ILE A O 1
ATOM 2765 N N . TYR A 1 363 ? 4.367 8.249 10.610 1.00 88.69 363 TYR A N 1
ATOM 2766 C CA . TYR A 1 363 ? 3.632 7.114 10.075 1.00 88.69 363 TYR A CA 1
ATOM 2767 C C . TYR A 1 363 ? 2.215 7.046 10.631 1.00 88.69 363 TYR A C 1
ATOM 2769 O O . TYR A 1 363 ? 1.903 7.584 11.689 1.00 88.69 363 TYR A O 1
ATOM 2777 N N . THR A 1 364 ? 1.337 6.411 9.869 1.00 83.50 364 THR A N 1
ATOM 2778 C CA . THR A 1 364 ? -0.023 6.088 10.270 1.00 83.50 364 THR A CA 1
ATOM 2779 C C . THR A 1 364 ? -0.111 4.584 10.452 1.00 83.50 364 THR A C 1
ATOM 2781 O O . THR A 1 364 ? 0.157 3.840 9.507 1.00 83.50 364 THR A O 1
ATOM 2784 N N . ALA A 1 365 ? -0.469 4.153 11.655 1.00 84.44 365 ALA A N 1
ATOM 2785 C CA . ALA A 1 365 ? -0.634 2.756 12.021 1.00 84.44 365 ALA A CA 1
ATOM 2786 C C . ALA A 1 365 ? -2.105 2.437 12.293 1.00 84.44 365 ALA A C 1
ATOM 2788 O O . ALA A 1 365 ? -2.838 3.263 12.843 1.00 84.44 365 ALA A O 1
ATOM 2789 N N . LEU A 1 366 ? -2.523 1.233 11.918 1.00 81.00 366 LEU A N 1
ATOM 2790 C CA . LEU A 1 366 ? -3.758 0.626 12.380 1.00 81.00 366 LEU A CA 1
ATOM 2791 C C . LEU A 1 366 ? -3.459 -0.202 13.628 1.00 81.00 366 LEU A C 1
ATOM 2793 O O . LEU A 1 366 ? -2.609 -1.092 13.600 1.00 81.00 366 LEU A O 1
ATOM 2797 N N . VAL A 1 367 ? -4.175 0.089 14.710 1.00 77.88 367 VAL A N 1
ATOM 2798 C CA . VAL A 1 367 ? -4.085 -0.646 15.975 1.00 77.88 367 VAL A CA 1
ATOM 2799 C C . VAL A 1 367 ? -5.359 -1.441 16.158 1.00 77.88 367 VAL A C 1
ATOM 2801 O O . VAL A 1 367 ? -6.453 -0.879 16.093 1.00 77.88 367 VAL A O 1
ATOM 2804 N N . ASN A 1 368 ? -5.229 -2.747 16.368 1.00 73.62 368 ASN A N 1
ATOM 2805 C CA . ASN A 1 368 ? -6.367 -3.610 16.646 1.00 73.62 368 ASN A CA 1
ATOM 2806 C C . ASN A 1 368 ? -6.838 -3.399 18.090 1.00 73.62 368 ASN A C 1
ATOM 2808 O O . ASN A 1 368 ? -6.077 -3.640 19.017 1.00 73.62 368 ASN A O 1
ATOM 2812 N N . LEU A 1 369 ? -8.089 -2.970 18.261 1.00 68.31 369 LEU A N 1
ATOM 2813 C CA . LEU A 1 369 ? -8.746 -2.773 19.559 1.00 68.31 369 LEU A CA 1
ATOM 2814 C C . LEU A 1 369 ? -9.882 -3.774 19.798 1.00 68.31 369 LEU A C 1
ATOM 2816 O O . LEU A 1 369 ? -10.726 -3.586 20.679 1.00 68.31 369 LEU A O 1
ATOM 2820 N N . SER A 1 370 ? -9.957 -4.839 18.998 1.00 67.31 370 SER A N 1
ATOM 2821 C CA . SER A 1 370 ? -10.959 -5.877 19.203 1.00 67.31 370 SER A CA 1
ATOM 2822 C C . SER A 1 370 ? -10.603 -6.724 20.424 1.00 67.31 370 SER A C 1
ATOM 2824 O O . SER A 1 370 ? -9.866 -7.705 20.321 1.00 67.31 370 SER A O 1
ATOM 2826 N N . VAL A 1 371 ? -11.219 -6.428 21.568 1.00 65.75 371 VAL A N 1
ATOM 2827 C CA . VAL A 1 371 ? -11.210 -7.345 22.711 1.00 65.75 371 VAL A CA 1
ATOM 2828 C C . VAL A 1 371 ? -12.056 -8.579 22.349 1.00 65.75 371 VAL A C 1
ATOM 2830 O O . VAL A 1 371 ? -13.241 -8.433 22.033 1.00 65.75 371 VAL A O 1
ATOM 2833 N N . PRO A 1 372 ? -11.491 -9.801 22.339 1.00 61.28 372 PRO A N 1
ATOM 2834 C CA . PRO A 1 372 ? -12.263 -11.004 22.043 1.00 61.28 372 PRO A CA 1
ATOM 2835 C C . PRO A 1 372 ? -13.391 -11.197 23.063 1.00 61.28 372 PRO A C 1
ATOM 2837 O O . PRO A 1 372 ? -13.288 -10.759 24.208 1.00 61.28 372 PRO A O 1
ATOM 2840 N N . TYR A 1 373 ? -14.461 -11.897 22.664 1.00 57.59 373 TYR A N 1
ATOM 2841 C CA . TYR A 1 373 ? -15.520 -12.286 23.597 1.00 57.59 373 TYR A CA 1
ATOM 2842 C C . TYR A 1 373 ? -14.903 -13.018 24.793 1.00 57.59 373 TYR A C 1
ATOM 2844 O O . TYR A 1 373 ? -14.279 -14.071 24.633 1.00 57.59 373 TYR A O 1
ATOM 2852 N N . GLY A 1 374 ? -15.044 -12.420 25.975 1.00 58.62 374 GLY A N 1
ATOM 2853 C CA . GLY A 1 374 ? -14.475 -12.956 27.200 1.00 58.62 374 GLY A CA 1
ATOM 2854 C C . GLY A 1 374 ? -15.152 -14.253 27.652 1.00 58.62 374 GLY A C 1
ATOM 2855 O O . GLY A 1 374 ? -16.080 -14.769 27.024 1.00 58.62 374 GLY A O 1
ATOM 2856 N N . GLY A 1 375 ? -14.657 -14.797 28.764 1.00 61.53 375 GLY A N 1
ATOM 2857 C CA . GLY A 1 375 ? -15.222 -15.994 29.384 1.00 61.53 375 GLY A CA 1
ATOM 2858 C C . GLY A 1 375 ? -16.643 -15.791 29.924 1.00 61.53 375 GLY A C 1
ATOM 2859 O O . GLY A 1 375 ? -17.272 -14.750 29.760 1.00 61.53 375 GLY A O 1
ATOM 2860 N N . ILE A 1 376 ? -17.166 -16.810 30.607 1.00 65.81 376 ILE A N 1
ATOM 2861 C CA . ILE A 1 376 ? -18.415 -16.667 31.362 1.00 65.81 376 ILE A CA 1
ATOM 2862 C C . ILE A 1 376 ? -18.068 -16.014 32.701 1.00 65.81 376 ILE A C 1
ATOM 2864 O O . ILE A 1 376 ? -17.395 -16.632 33.527 1.00 65.81 376 ILE A O 1
ATOM 2868 N N . TYR A 1 377 ? -18.534 -14.785 32.901 1.00 73.38 377 TYR A N 1
ATOM 2869 C CA . TYR A 1 377 ? -18.319 -14.010 34.123 1.00 73.38 377 TYR A CA 1
ATOM 2870 C C . TYR A 1 377 ? -19.511 -14.124 35.070 1.00 73.38 377 TYR A C 1
ATOM 2872 O O . TYR A 1 377 ? -20.638 -14.406 34.656 1.00 73.38 377 TYR A O 1
ATOM 2880 N N . SER A 1 378 ? -19.256 -13.925 36.363 1.00 76.31 378 SER A N 1
ATOM 2881 C CA . SER A 1 378 ? -20.299 -14.021 37.390 1.00 76.31 378 SER A CA 1
ATOM 2882 C C . SER A 1 378 ? -21.106 -12.729 37.537 1.00 76.31 378 SER A C 1
ATOM 2884 O O . SER A 1 378 ? -22.239 -12.773 38.023 1.00 76.31 378 SER A O 1
ATOM 2886 N N . THR A 1 379 ? -20.545 -11.597 37.095 1.00 77.31 379 THR A N 1
ATOM 2887 C CA . THR A 1 379 ? -21.182 -10.277 37.116 1.00 77.31 379 THR A CA 1
ATOM 2888 C C . THR A 1 379 ? -20.915 -9.491 35.828 1.00 77.31 379 THR A C 1
ATOM 2890 O O . THR A 1 379 ? -20.002 -9.798 35.064 1.00 77.31 379 THR A O 1
ATOM 2893 N N . ALA A 1 380 ? -21.752 -8.485 35.581 1.00 78.88 380 ALA A N 1
ATOM 2894 C CA . ALA A 1 380 ? -21.593 -7.489 34.521 1.00 78.88 380 ALA A CA 1
ATOM 2895 C C . ALA A 1 380 ? -22.159 -6.151 35.031 1.00 78.88 380 ALA A C 1
ATOM 2897 O O . ALA A 1 380 ? -23.162 -5.640 34.538 1.00 78.88 380 ALA A O 1
ATOM 2898 N N . ALA A 1 381 ? -21.586 -5.642 36.120 1.00 81.06 381 ALA A N 1
ATOM 2899 C CA . ALA A 1 381 ? -21.993 -4.399 36.768 1.00 81.06 381 ALA A CA 1
ATOM 2900 C C . ALA A 1 381 ? -21.193 -3.190 36.263 1.00 81.06 381 ALA A C 1
ATOM 2902 O O . ALA A 1 381 ? -21.738 -2.083 36.235 1.00 81.06 381 ALA A O 1
ATOM 2903 N N . GLY A 1 382 ? -19.939 -3.408 35.854 1.00 84.12 382 GLY A N 1
ATOM 2904 C CA . GLY A 1 382 ? -19.037 -2.347 35.429 1.00 84.12 382 GLY A CA 1
ATOM 2905 C C . GLY A 1 382 ? -18.523 -1.458 36.561 1.00 84.12 382 GLY A C 1
ATOM 2906 O O . GLY A 1 382 ? -18.788 -1.681 37.749 1.00 84.12 382 GLY A O 1
ATOM 2907 N N . CYS A 1 383 ? -17.778 -0.423 36.176 1.00 89.19 383 CYS A N 1
ATOM 2908 C CA . CYS A 1 383 ? -16.941 0.351 37.078 1.00 89.19 383 CYS A CA 1
ATOM 2909 C C . CYS A 1 383 ? -16.628 1.762 36.551 1.00 89.19 383 CYS A C 1
ATOM 2911 O O . CYS A 1 383 ? -16.651 2.010 35.344 1.00 89.19 383 CYS A O 1
ATOM 2913 N N . ASN A 1 384 ? -16.314 2.688 37.464 1.00 90.81 384 ASN A N 1
ATOM 2914 C CA . ASN A 1 384 ? -15.732 3.988 37.118 1.00 90.81 384 ASN A CA 1
ATOM 2915 C C . ASN A 1 384 ? -14.207 3.855 37.085 1.00 90.81 384 ASN A C 1
ATOM 2917 O O . ASN A 1 384 ? -13.576 3.720 38.137 1.00 90.81 384 ASN A O 1
ATOM 2921 N N . TRP A 1 385 ? -13.637 3.877 35.888 1.00 91.88 385 TRP A N 1
ATOM 2922 C CA . TRP A 1 385 ? -12.218 3.717 35.615 1.00 91.88 385 TRP A CA 1
ATOM 2923 C C . TRP A 1 385 ? -11.486 5.046 35.690 1.00 91.88 385 TRP A C 1
ATOM 2925 O O . TRP A 1 385 ? -11.734 5.925 34.876 1.00 91.88 385 TRP A O 1
ATOM 2935 N N . THR A 1 386 ? -10.563 5.176 36.637 1.00 94.88 386 THR A N 1
ATOM 2936 C CA . THR A 1 386 ? -9.552 6.236 36.600 1.00 94.88 386 THR A CA 1
ATOM 2937 C C . THR A 1 386 ? -8.421 5.771 35.693 1.00 94.88 386 THR A C 1
ATOM 2939 O O . THR A 1 386 ? -7.764 4.782 36.023 1.00 94.88 386 THR A O 1
ATOM 2942 N N . VAL A 1 387 ? -8.213 6.459 34.576 1.00 93.69 387 VAL A N 1
ATOM 2943 C CA . VAL A 1 387 ? -7.137 6.178 33.615 1.00 93.69 387 VAL A CA 1
ATOM 2944 C C . VAL A 1 387 ? -6.084 7.284 33.676 1.00 93.69 387 VAL A C 1
ATOM 2946 O O . VAL A 1 387 ? -6.438 8.445 33.882 1.00 93.69 387 VAL A O 1
ATOM 2949 N N . GLU A 1 388 ? -4.805 6.931 33.562 1.00 95.62 388 GLU A N 1
ATOM 2950 C CA . GLU A 1 388 ? -3.674 7.867 33.438 1.00 95.62 388 GLU A CA 1
ATOM 2951 C C . GLU A 1 388 ? -3.137 7.828 32.003 1.00 95.62 388 GLU A C 1
ATOM 2953 O O . GLU A 1 388 ? -3.068 6.755 31.412 1.00 95.62 388 GLU A O 1
ATOM 2958 N N . PHE A 1 389 ? -2.772 8.983 31.448 1.00 91.38 389 PHE A N 1
ATOM 2959 C CA . PHE A 1 389 ? -2.201 9.113 30.102 1.00 91.38 389 PHE A CA 1
ATOM 2960 C C . PHE A 1 389 ? -0.725 9.527 30.159 1.00 91.38 389 PHE A C 1
ATOM 2962 O O . PHE A 1 389 ? -0.251 10.045 31.177 1.00 91.38 389 PHE A O 1
ATOM 2969 N N . GLU A 1 390 ? -0.019 9.388 29.037 1.00 89.50 390 GLU A N 1
ATOM 2970 C CA . GLU A 1 390 ? 1.403 9.753 28.896 1.00 89.50 390 GLU A CA 1
ATOM 2971 C C . GLU A 1 390 ? 1.727 11.226 29.212 1.00 89.50 390 GLU A C 1
ATOM 2973 O O . GLU A 1 390 ? 2.808 11.573 29.701 1.00 89.50 390 GLU A O 1
ATOM 2978 N N . ASP A 1 391 ? 0.761 12.129 29.036 1.00 88.50 391 ASP A N 1
ATOM 2979 C CA . ASP A 1 391 ? 0.904 13.539 29.416 1.00 88.50 391 ASP A CA 1
ATOM 2980 C C . ASP A 1 391 ? 0.780 13.786 30.940 1.00 88.50 391 ASP A C 1
ATOM 2982 O O . ASP A 1 391 ? 0.879 14.929 31.401 1.00 88.50 391 ASP A O 1
ATOM 2986 N N . ASN A 1 392 ? 0.655 12.719 31.739 1.00 90.69 392 ASN A N 1
ATOM 2987 C CA . ASN A 1 392 ? 0.401 12.698 33.185 1.00 90.69 392 ASN A CA 1
ATOM 2988 C C . ASN A 1 392 ? -0.967 13.270 33.592 1.00 90.69 392 ASN A C 1
ATOM 2990 O O . ASN A 1 392 ? -1.172 13.616 34.764 1.00 90.69 392 ASN A O 1
ATOM 2994 N N . THR A 1 393 ? -1.901 13.412 32.652 1.00 93.00 393 THR A N 1
ATOM 2995 C CA . THR A 1 393 ? -3.297 13.705 32.979 1.00 93.00 393 THR A CA 1
ATOM 2996 C C . THR A 1 393 ? -4.036 12.430 33.360 1.00 93.00 393 THR A C 1
ATOM 2998 O O . THR A 1 393 ? -3.596 11.315 33.078 1.00 93.00 393 THR A O 1
ATOM 3001 N N . THR A 1 394 ? -5.161 12.596 34.050 1.00 93.31 394 THR A N 1
ATOM 3002 C CA . THR A 1 394 ? -6.065 11.495 34.366 1.00 93.31 394 THR A CA 1
ATOM 3003 C C . THR A 1 394 ? -7.488 11.849 33.975 1.00 93.31 394 THR A C 1
ATOM 3005 O O . THR A 1 394 ? -7.888 13.014 34.066 1.00 93.31 394 THR A O 1
ATOM 3008 N N . ASP A 1 395 ? -8.260 10.838 33.590 1.00 89.62 395 ASP A N 1
ATOM 3009 C CA . ASP A 1 395 ? -9.698 10.964 33.349 1.00 89.62 395 ASP A CA 1
ATOM 3010 C C . ASP A 1 395 ? -10.473 9.837 34.046 1.00 89.62 395 ASP A C 1
ATOM 3012 O O . ASP A 1 395 ? -9.896 8.836 34.483 1.00 89.62 395 ASP A O 1
ATOM 3016 N N . VAL A 1 396 ? -11.782 10.028 34.213 1.00 90.12 396 VAL A N 1
ATOM 3017 C CA . VAL A 1 396 ? -12.683 9.058 34.839 1.00 90.12 396 VAL A CA 1
ATOM 3018 C C . VAL A 1 396 ? -13.755 8.625 33.846 1.00 90.12 396 VAL A C 1
ATOM 3020 O O . VAL A 1 396 ? -14.664 9.386 33.518 1.00 90.12 396 VAL A O 1
ATOM 3023 N N . LEU A 1 397 ? -13.683 7.360 33.439 1.00 87.06 397 LEU A N 1
ATOM 3024 C CA . LEU A 1 397 ? -14.552 6.747 32.441 1.00 87.06 397 LEU A CA 1
ATOM 3025 C C . LEU A 1 397 ? -15.549 5.792 33.108 1.00 87.06 397 LEU A C 1
ATOM 3027 O O . LEU A 1 397 ? -15.164 4.858 33.810 1.00 87.06 397 LEU A O 1
ATOM 3031 N N . ALA A 1 398 ? -16.843 5.991 32.881 1.00 84.69 398 ALA A N 1
ATOM 3032 C CA . ALA A 1 398 ? -17.880 5.069 33.330 1.00 84.69 398 ALA A CA 1
ATOM 3033 C C . ALA A 1 398 ? -18.070 3.958 32.289 1.00 84.69 398 ALA A C 1
ATOM 3035 O O . ALA A 1 398 ? -18.516 4.213 31.167 1.00 84.69 398 ALA A O 1
ATOM 3036 N N . ILE A 1 399 ? -17.766 2.712 32.662 1.00 82.81 399 ILE A N 1
ATOM 3037 C CA . ILE A 1 399 ? -17.926 1.553 31.777 1.00 82.81 399 ILE A CA 1
ATOM 3038 C C . ILE A 1 399 ? -18.848 0.531 32.453 1.00 82.81 399 ILE A C 1
ATOM 3040 O O . ILE A 1 399 ? -18.457 -0.022 33.477 1.00 82.81 399 ILE A O 1
ATOM 3044 N N . PRO A 1 400 ? -20.050 0.251 31.905 1.00 77.94 400 PRO A N 1
ATOM 3045 C CA . PRO A 1 400 ? -20.639 0.846 30.701 1.00 77.94 400 PRO A CA 1
ATOM 3046 C C . PRO A 1 400 ? -21.183 2.264 30.952 1.00 77.94 400 PRO A C 1
ATOM 3048 O O . PRO A 1 400 ? -21.694 2.558 32.033 1.00 77.94 400 PRO A O 1
ATOM 3051 N N . ALA A 1 401 ? -21.172 3.117 29.922 1.00 71.81 401 ALA A N 1
ATOM 3052 C CA . ALA A 1 401 ? -21.566 4.532 30.014 1.00 71.81 401 ALA A CA 1
ATOM 3053 C C . ALA A 1 401 ? -23.021 4.759 30.476 1.00 71.81 401 ALA A C 1
ATOM 3055 O O . ALA A 1 401 ? -23.364 5.810 31.015 1.00 71.81 401 ALA A O 1
ATOM 3056 N N . SER A 1 402 ? -23.898 3.774 30.257 1.00 66.38 402 SER A N 1
ATOM 3057 C CA . SER A 1 402 ? -25.304 3.812 30.672 1.00 66.38 402 SER A CA 1
ATOM 3058 C C . SER A 1 402 ? -25.532 3.419 32.134 1.00 66.38 402 SER A C 1
ATOM 3060 O O . SER A 1 402 ? -26.630 3.628 32.655 1.00 66.38 402 SER A O 1
ATOM 3062 N N . ALA A 1 403 ? -24.542 2.807 32.787 1.00 62.84 403 ALA A N 1
ATOM 3063 C CA . ALA A 1 403 ? -24.615 2.487 34.204 1.00 62.84 403 ALA A CA 1
ATOM 3064 C C . ALA A 1 403 ? -24.156 3.692 35.037 1.00 62.84 403 ALA A C 1
ATOM 3066 O O . ALA A 1 403 ? -23.424 4.560 34.577 1.00 62.84 403 ALA A O 1
ATOM 3067 N N . SER A 1 404 ? -24.574 3.745 36.300 1.00 66.12 404 SER A N 1
ATOM 3068 C CA . SER A 1 404 ? -23.927 4.579 37.319 1.00 66.12 404 SER A CA 1
ATOM 3069 C C . SER A 1 404 ? -23.206 3.644 38.288 1.00 66.12 404 SER A C 1
ATOM 3071 O O . SER A 1 404 ? -23.771 3.327 39.342 1.00 66.12 404 SER A O 1
ATOM 3073 N N . PRO A 1 405 ? -22.018 3.123 37.925 1.00 68.19 405 PRO A N 1
ATOM 3074 C CA . PRO A 1 405 ? -21.294 2.197 38.778 1.00 68.19 405 PRO A CA 1
ATOM 3075 C C . PRO A 1 405 ? -20.966 2.866 40.114 1.00 68.19 405 PRO A C 1
ATOM 3077 O O . PRO A 1 405 ? -20.576 4.032 40.167 1.00 68.19 405 PRO A O 1
ATOM 3080 N N . VAL A 1 406 ? -21.120 2.123 41.211 1.00 76.06 406 VAL A N 1
ATOM 3081 C CA . VAL A 1 406 ? -20.687 2.568 42.552 1.00 76.06 406 VAL A CA 1
ATOM 3082 C C . VAL A 1 406 ? -19.232 2.154 42.818 1.00 76.06 406 VAL A C 1
ATOM 3084 O O . VAL A 1 406 ? -18.599 2.649 43.747 1.00 76.06 406 VAL A O 1
ATOM 3087 N N . VAL A 1 407 ? -18.707 1.234 42.007 1.00 85.31 407 VAL A N 1
ATOM 3088 C CA . VAL A 1 407 ? -17.367 0.656 42.131 1.00 85.31 407 VAL A CA 1
ATOM 3089 C C . VAL A 1 407 ? -16.368 1.508 41.346 1.00 85.31 407 VAL A C 1
ATOM 3091 O O . VAL A 1 407 ? -16.702 2.059 40.296 1.00 85.31 407 VAL A O 1
ATOM 3094 N N . THR A 1 408 ? -15.154 1.640 41.879 1.00 91.44 408 THR A N 1
ATOM 3095 C CA . THR A 1 408 ? -14.043 2.390 41.276 1.00 91.44 408 THR A CA 1
ATOM 3096 C C . THR A 1 408 ? -12.917 1.447 40.872 1.00 91.44 408 THR A 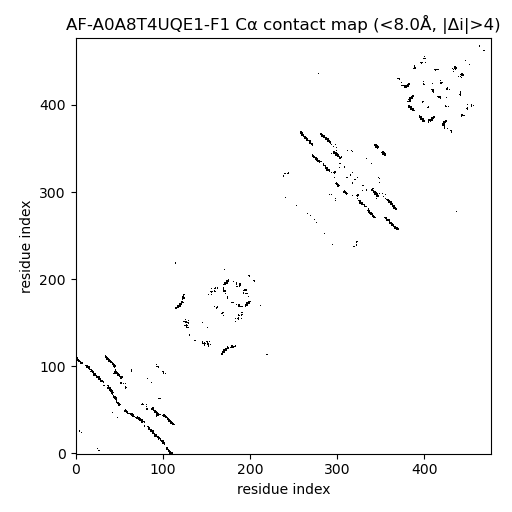C 1
ATOM 3098 O O . THR A 1 408 ? -12.504 0.613 41.682 1.00 91.44 408 THR A O 1
ATOM 3101 N N . CYS A 1 409 ? -12.402 1.633 39.663 1.00 94.44 409 CYS A N 1
ATOM 3102 C CA . CYS A 1 409 ? -11.328 0.861 39.054 1.00 94.44 409 CYS A CA 1
ATOM 3103 C C . CYS A 1 409 ? -10.223 1.822 38.635 1.00 94.44 409 CYS A C 1
ATOM 3105 O O . CYS A 1 409 ? -10.464 3.018 38.466 1.00 94.44 409 CYS A O 1
ATOM 3107 N N . ASN A 1 410 ? -9.003 1.316 38.514 1.00 96.25 410 ASN A N 1
ATOM 3108 C CA . ASN A 1 410 ? -7.847 2.132 38.171 1.00 96.25 410 ASN A CA 1
ATOM 3109 C C . ASN A 1 410 ? -7.027 1.421 37.103 1.00 96.25 410 ASN A C 1
ATOM 3111 O O . ASN A 1 410 ? -6.773 0.221 37.226 1.00 96.25 410 ASN A O 1
ATOM 3115 N N . TYR A 1 411 ? -6.606 2.187 36.109 1.00 95.94 411 TYR A N 1
ATOM 3116 C CA . TYR A 1 411 ? -5.547 1.854 35.173 1.00 95.94 411 TYR A CA 1
ATOM 3117 C C . TYR A 1 411 ? -4.565 3.027 35.194 1.00 95.94 411 TYR A C 1
ATOM 3119 O O . TYR A 1 411 ? -4.721 3.999 34.460 1.00 95.94 411 TYR A O 1
ATOM 3127 N N . THR A 1 412 ? -3.656 3.010 36.165 1.00 96.19 412 THR A N 1
ATOM 3128 C CA . THR A 1 412 ? -2.663 4.071 36.358 1.00 96.19 412 THR A CA 1
ATOM 3129 C C . THR A 1 412 ? -1.311 3.448 36.662 1.00 96.19 412 THR A C 1
ATOM 3131 O O . THR A 1 412 ? -1.255 2.354 37.238 1.00 96.19 412 THR A O 1
ATOM 3134 N N . ASN A 1 413 ? -0.229 4.174 36.375 1.00 95.25 413 ASN A N 1
ATOM 3135 C CA . ASN A 1 413 ? 1.144 3.717 36.615 1.00 95.25 413 ASN A CA 1
ATOM 3136 C C . ASN A 1 413 ? 1.346 3.356 38.101 1.00 95.25 413 ASN A C 1
ATOM 3138 O O . ASN A 1 413 ? 1.986 2.372 38.471 1.00 95.25 413 ASN A O 1
ATOM 3142 N N . ALA A 1 414 ? 0.699 4.117 38.990 1.00 93.44 414 ALA A N 1
ATOM 3143 C CA . ALA A 1 414 ? 0.756 3.871 40.424 1.00 93.44 414 ALA A CA 1
ATOM 3144 C C . ALA A 1 414 ? 0.007 2.603 40.871 1.00 93.44 414 ALA A C 1
ATOM 3146 O O . ALA A 1 414 ? 0.404 1.993 41.871 1.00 93.44 414 ALA A O 1
ATOM 3147 N N . ASN A 1 415 ? -1.117 2.258 40.229 1.00 93.94 415 ASN A N 1
ATOM 3148 C CA . ASN A 1 415 ? -1.981 1.170 40.680 1.00 93.94 415 ASN A CA 1
ATOM 3149 C C . ASN A 1 415 ? -3.020 0.743 39.626 1.00 93.94 415 ASN A C 1
ATOM 3151 O O . ASN A 1 415 ? -3.955 1.490 39.333 1.00 93.94 415 ASN A O 1
ATOM 3155 N N . ILE A 1 416 ? -2.956 -0.519 39.196 1.00 96.00 416 ILE A N 1
ATOM 3156 C CA . ILE A 1 416 ? -3.963 -1.140 38.327 1.00 96.00 416 ILE A CA 1
ATOM 3157 C C . ILE A 1 416 ? -4.875 -2.055 39.160 1.00 96.00 416 ILE A C 1
ATOM 3159 O O . ILE A 1 416 ? -4.419 -3.038 39.749 1.00 96.00 416 ILE A O 1
ATOM 3163 N N . THR A 1 417 ? -6.174 -1.744 39.232 1.00 96.12 417 THR A N 1
ATOM 3164 C CA . THR A 1 417 ? -7.159 -2.491 40.041 1.00 96.12 417 THR A CA 1
ATOM 3165 C C . THR A 1 417 ? -8.523 -2.569 39.374 1.00 96.12 417 THR A C 1
ATOM 3167 O O . THR A 1 417 ? -9.099 -1.530 39.053 1.00 96.12 417 THR A O 1
ATOM 3170 N N . TYR A 1 418 ? -9.074 -3.779 39.270 1.00 93.81 418 TYR A N 1
ATOM 3171 C CA . TYR A 1 418 ? -10.393 -4.055 38.693 1.00 93.81 418 TYR A CA 1
ATOM 3172 C C . TYR A 1 418 ? -10.954 -5.399 39.191 1.00 93.81 418 TYR A C 1
ATOM 3174 O O . TYR A 1 418 ? -10.225 -6.181 39.812 1.00 93.81 418 TYR A O 1
ATOM 3182 N N . ASN A 1 419 ? -12.239 -5.683 38.944 1.00 89.25 419 ASN A N 1
ATOM 3183 C CA . ASN A 1 419 ? -12.837 -6.982 39.258 1.00 89.25 419 ASN A CA 1
ATOM 3184 C C . ASN A 1 419 ? -12.761 -7.939 38.056 1.00 89.25 419 ASN A C 1
ATOM 3186 O O . ASN A 1 419 ? -13.571 -7.859 37.141 1.00 89.25 419 ASN A O 1
ATOM 3190 N N . GLY A 1 420 ? -11.834 -8.899 38.079 1.00 85.69 420 GLY A N 1
ATOM 3191 C CA . GLY A 1 420 ? -11.695 -9.888 37.000 1.00 85.69 420 GLY A CA 1
ATOM 3192 C C . GLY A 1 420 ? -12.880 -10.851 36.827 1.00 85.69 420 GLY A C 1
ATOM 3193 O O . GLY A 1 420 ? -12.963 -11.516 35.797 1.00 85.69 420 GLY A O 1
ATOM 3194 N N . ASP A 1 421 ? -13.798 -10.918 37.798 1.00 83.50 421 ASP A N 1
ATOM 3195 C CA . ASP A 1 421 ? -15.034 -11.705 37.704 1.00 83.50 421 ASP A CA 1
ATOM 3196 C C . ASP A 1 421 ? -16.209 -10.912 37.094 1.00 83.50 421 ASP A C 1
ATOM 3198 O O . ASP A 1 421 ? -17.299 -11.482 36.937 1.00 83.50 421 ASP A O 1
ATOM 3202 N N . ASP A 1 422 ? -15.994 -9.630 36.764 1.00 83.12 422 ASP A N 1
ATOM 3203 C CA . ASP A 1 422 ? -16.947 -8.759 36.076 1.00 83.12 422 ASP A CA 1
ATOM 3204 C C . ASP A 1 422 ? -16.613 -8.629 34.587 1.00 83.12 422 ASP A C 1
ATOM 3206 O O . ASP A 1 422 ? -15.493 -8.282 34.208 1.00 83.12 422 ASP A O 1
ATOM 3210 N N . ALA A 1 423 ? -17.602 -8.890 33.732 1.00 79.81 423 ALA A N 1
ATOM 3211 C CA . ALA A 1 423 ? -17.419 -8.885 32.285 1.00 79.81 423 ALA A CA 1
ATOM 3212 C C . ALA A 1 423 ? -16.976 -7.519 31.737 1.00 79.81 423 ALA A C 1
ATOM 3214 O O . ALA A 1 423 ? -16.143 -7.470 30.831 1.00 79.81 423 ALA A O 1
ATOM 3215 N N . TYR A 1 424 ? -17.520 -6.419 32.270 1.00 82.19 424 TYR A N 1
ATOM 3216 C CA . TYR A 1 424 ? -17.176 -5.075 31.802 1.00 82.19 424 TYR A CA 1
ATOM 3217 C C . TYR A 1 424 ? -15.773 -4.680 32.242 1.00 82.19 424 TYR A C 1
ATOM 3219 O O . TYR A 1 424 ? -15.015 -4.141 31.441 1.00 82.19 424 TYR A O 1
ATOM 3227 N N . ASP A 1 425 ? -15.415 -4.986 33.485 1.00 86.31 425 ASP A N 1
ATOM 3228 C CA . ASP A 1 425 ? -14.103 -4.656 34.033 1.00 86.31 425 ASP A CA 1
ATOM 3229 C C . ASP A 1 425 ? -12.998 -5.451 33.332 1.00 86.31 425 ASP A C 1
ATOM 3231 O O . ASP A 1 425 ? -11.967 -4.889 32.971 1.00 86.31 425 ASP A O 1
ATOM 3235 N N . ALA A 1 426 ? -13.223 -6.745 33.084 1.00 82.19 426 ALA A N 1
ATOM 3236 C CA . ALA A 1 426 ? -12.277 -7.582 32.353 1.00 82.19 426 ALA A CA 1
ATOM 3237 C C . ALA A 1 426 ? -12.076 -7.098 30.905 1.00 82.19 426 ALA A C 1
ATOM 3239 O O . ALA A 1 426 ? -10.946 -7.083 30.416 1.00 82.19 426 ALA A O 1
ATOM 3240 N N . ALA A 1 427 ? -13.152 -6.678 30.229 1.00 82.81 427 ALA A N 1
ATOM 3241 C CA . ALA A 1 427 ? -13.070 -6.136 28.875 1.00 82.81 427 ALA A CA 1
ATOM 3242 C C . ALA A 1 427 ? -12.385 -4.761 28.836 1.00 82.81 427 ALA A C 1
ATOM 3244 O O . ALA A 1 427 ? -11.545 -4.528 27.970 1.00 82.81 427 ALA A O 1
ATOM 3245 N N . ALA A 1 428 ? -12.705 -3.874 29.783 1.00 86.19 428 ALA A N 1
ATOM 3246 C CA . ALA A 1 428 ? -12.079 -2.560 29.904 1.00 86.19 428 ALA A CA 1
ATOM 3247 C C . ALA A 1 428 ? -10.579 -2.679 30.190 1.00 86.19 428 ALA A C 1
ATOM 3249 O O . ALA A 1 428 ? -9.783 -2.048 29.505 1.00 86.19 428 ALA A O 1
ATOM 3250 N N . PHE A 1 429 ? -10.186 -3.552 31.123 1.00 88.94 429 PHE A N 1
ATOM 3251 C CA . PHE A 1 429 ? -8.779 -3.850 31.379 1.00 88.94 429 PHE A CA 1
ATOM 3252 C C . PHE A 1 429 ? -8.067 -4.339 30.113 1.00 88.94 429 PHE A C 1
ATOM 3254 O O . PHE A 1 429 ? -7.017 -3.816 29.764 1.00 88.94 429 PHE A O 1
ATOM 3261 N N . ALA A 1 430 ? -8.654 -5.299 29.393 1.00 84.81 430 ALA A N 1
ATOM 3262 C CA . ALA A 1 430 ? -8.053 -5.830 28.173 1.00 84.81 430 ALA A CA 1
ATOM 3263 C C . ALA A 1 430 ? -7.936 -4.785 27.050 1.00 84.81 430 ALA A C 1
ATOM 3265 O O . ALA A 1 430 ? -7.006 -4.871 26.252 1.00 84.81 430 ALA A O 1
ATOM 3266 N N . LEU A 1 431 ? -8.867 -3.828 26.967 1.00 84.94 431 LEU A N 1
ATOM 3267 C CA . LEU A 1 431 ? -8.779 -2.696 26.045 1.00 84.94 431 LEU A CA 1
ATOM 3268 C C . LEU A 1 431 ? -7.667 -1.728 26.463 1.00 84.94 431 LEU A C 1
ATOM 3270 O O . LEU A 1 431 ? -6.860 -1.339 25.631 1.00 84.94 431 LEU A O 1
ATOM 3274 N N . PHE A 1 432 ? -7.615 -1.351 27.739 1.00 88.88 432 PHE A N 1
ATOM 3275 C CA . PHE A 1 432 ? -6.615 -0.417 28.256 1.00 88.88 432 PHE A CA 1
ATOM 3276 C C . PHE A 1 432 ? -5.201 -0.975 28.153 1.00 88.88 432 PHE A C 1
ATOM 3278 O O . PHE A 1 432 ? -4.326 -0.273 27.673 1.00 88.88 432 PHE A O 1
ATOM 3285 N N . SER A 1 433 ? -5.001 -2.263 28.430 1.00 88.19 433 SER A N 1
ATOM 3286 C CA . SER A 1 433 ? -3.719 -2.930 28.172 1.00 88.19 433 SER A CA 1
ATOM 3287 C C . SER A 1 433 ? -3.363 -3.061 26.690 1.00 88.19 433 SER A C 1
ATOM 3289 O O . SER A 1 433 ? -2.223 -3.354 26.376 1.00 88.19 433 SER A O 1
ATOM 3291 N N . GLN A 1 434 ? -4.309 -2.884 25.763 1.00 82.81 434 GLN A N 1
ATOM 3292 C CA . GLN A 1 434 ? -3.991 -2.772 24.332 1.00 82.81 434 GLN A CA 1
ATOM 3293 C C . GLN A 1 434 ? -3.667 -1.334 23.912 1.00 82.81 434 GLN A C 1
ATOM 3295 O O . GLN A 1 434 ? -3.169 -1.142 22.811 1.00 82.81 434 GLN A O 1
ATOM 3300 N N . LEU A 1 435 ? -3.993 -0.342 24.744 1.00 84.88 435 LEU A N 1
ATOM 3301 C CA . LEU A 1 435 ? -3.759 1.089 24.517 1.00 84.88 435 LEU A CA 1
ATOM 3302 C C . LEU A 1 435 ? -2.569 1.635 25.327 1.00 84.88 435 LEU A C 1
ATOM 3304 O O . LEU A 1 435 ? -2.278 2.822 25.224 1.00 84.88 435 LEU A O 1
ATOM 3308 N N . ASP A 1 436 ? -1.950 0.775 26.130 1.00 87.50 436 ASP A N 1
ATOM 3309 C CA . ASP A 1 436 ? -0.728 0.964 26.913 1.00 87.50 436 ASP A CA 1
ATOM 3310 C C . ASP A 1 436 ? 0.372 0.166 26.200 1.00 87.50 436 ASP A C 1
ATOM 3312 O O . ASP A 1 436 ? 0.531 -1.036 26.414 1.00 87.50 436 ASP A O 1
ATOM 3316 N N . PHE A 1 437 ? 1.005 0.792 25.213 1.00 84.62 437 PHE A N 1
ATOM 3317 C CA . PHE A 1 437 ? 1.900 0.143 24.255 1.00 84.62 437 PHE A CA 1
ATOM 3318 C C . PHE A 1 437 ? 3.254 -0.222 24.874 1.00 84.62 437 PHE A C 1
ATOM 3320 O O . PHE A 1 437 ? 3.928 -1.131 24.383 1.00 84.62 437 PHE A O 1
ATOM 3327 N N . ASP A 1 438 ? 3.670 0.463 25.940 1.00 85.44 438 ASP A N 1
ATOM 3328 C CA . ASP A 1 438 ? 4.933 0.209 26.634 1.00 85.44 438 ASP A CA 1
ATOM 3329 C C . ASP A 1 438 ? 4.779 -0.482 28.003 1.00 85.44 438 ASP A C 1
ATOM 3331 O O . ASP A 1 438 ? 5.786 -0.742 28.676 1.00 85.44 438 ASP A O 1
ATOM 3335 N N . ASP A 1 439 ? 3.550 -0.888 28.348 1.00 88.50 439 ASP A N 1
ATOM 3336 C CA . ASP A 1 439 ? 3.171 -1.602 29.572 1.00 88.50 439 ASP A CA 1
ATOM 3337 C C . ASP A 1 439 ? 3.574 -0.847 30.862 1.00 88.50 439 ASP A C 1
ATOM 3339 O O . ASP A 1 439 ? 3.906 -1.464 31.890 1.00 88.50 439 ASP A O 1
ATOM 3343 N N . ASP A 1 440 ? 3.586 0.488 30.836 1.00 92.06 440 ASP A N 1
ATOM 3344 C CA . ASP A 1 440 ? 3.987 1.321 31.976 1.00 92.06 440 ASP A CA 1
ATOM 3345 C C . ASP A 1 440 ? 2.811 1.676 32.918 1.00 92.06 440 ASP A C 1
ATOM 3347 O O . ASP A 1 440 ? 3.010 2.218 34.018 1.00 92.06 440 ASP A O 1
ATOM 3351 N N . GLY A 1 441 ? 1.589 1.294 32.532 1.00 92.56 441 GLY A N 1
ATOM 3352 C CA . GLY A 1 441 ? 0.352 1.570 33.254 1.00 92.56 441 GLY A CA 1
ATOM 3353 C C . GLY A 1 441 ? -0.314 2.891 32.867 1.00 92.56 441 GLY A C 1
ATOM 3354 O O . GLY A 1 441 ? -1.193 3.355 33.608 1.00 92.56 441 GLY A O 1
ATOM 3355 N N . ARG A 1 442 ? 0.081 3.499 31.747 1.00 93.38 442 ARG A N 1
ATOM 3356 C CA . ARG A 1 442 ? -0.522 4.703 31.164 1.00 93.38 442 ARG A CA 1
ATOM 3357 C C . ARG A 1 442 ? -0.999 4.419 29.751 1.00 93.38 442 ARG A C 1
ATOM 3359 O O . ARG A 1 442 ? -0.523 3.524 29.076 1.00 93.38 442 ARG A O 1
ATOM 3366 N N . LEU A 1 443 ? -2.003 5.167 29.314 1.00 88.81 443 LEU A N 1
ATOM 3367 C CA . LEU A 1 443 ? -2.537 5.033 27.966 1.00 88.81 443 LEU A CA 1
ATOM 3368 C C . LEU A 1 443 ? -1.814 6.002 27.023 1.00 88.81 443 LEU A C 1
ATOM 3370 O O . LEU A 1 443 ? -1.816 7.217 27.253 1.00 88.81 443 LEU A O 1
ATOM 3374 N N . ASP A 1 444 ? -1.278 5.475 25.924 1.00 85.12 444 ASP A N 1
ATOM 3375 C CA . ASP A 1 444 ? -0.645 6.249 24.848 1.00 85.12 444 ASP A CA 1
ATOM 3376 C C . ASP A 1 444 ? -1.661 7.041 24.020 1.00 85.12 444 ASP A C 1
ATOM 3378 O O . ASP A 1 444 ? -1.346 8.057 23.394 1.00 85.12 444 ASP A O 1
ATOM 3382 N N . VAL A 1 445 ? -2.906 6.563 23.994 1.00 80.12 445 VAL A N 1
ATOM 3383 C CA . VAL A 1 445 ? -4.003 7.201 23.271 1.00 80.12 445 VAL A CA 1
ATOM 3384 C C . VAL A 1 445 ? -4.856 7.983 24.256 1.00 80.12 445 VAL A C 1
ATOM 3386 O O . VAL A 1 445 ? -5.511 7.403 25.117 1.00 80.12 445 VAL A O 1
ATOM 3389 N N . GLN A 1 446 ? -4.885 9.306 24.097 1.00 80.00 446 GLN A N 1
ATOM 3390 C CA . GLN A 1 446 ? -5.761 10.183 24.869 1.00 80.00 446 GLN A CA 1
ATOM 3391 C C . GLN A 1 446 ? -7.167 10.218 24.261 1.00 80.00 446 GLN A C 1
ATOM 3393 O O . GLN A 1 446 ? -7.330 10.482 23.069 1.00 80.00 446 GLN A O 1
ATOM 3398 N N . PHE A 1 447 ? -8.180 9.964 25.085 1.00 80.06 447 PHE A N 1
ATOM 3399 C CA . PHE A 1 447 ? -9.596 10.002 24.719 1.00 80.06 447 PHE A CA 1
ATOM 3400 C C . PHE A 1 447 ? -10.437 10.312 25.958 1.00 80.06 447 PHE A C 1
ATOM 3402 O O . PHE A 1 447 ? -10.013 10.034 27.081 1.00 80.06 447 PHE A O 1
ATOM 3409 N N . ASP A 1 448 ? -11.630 10.866 25.754 1.00 75.06 448 ASP A N 1
ATOM 3410 C CA . ASP A 1 448 ? -12.590 11.105 26.830 1.00 75.06 448 ASP A CA 1
ATOM 3411 C C . ASP A 1 448 ? -13.813 10.165 26.754 1.00 75.06 448 ASP A C 1
ATOM 3413 O O . ASP A 1 448 ? -13.934 9.278 25.901 1.00 75.06 448 ASP A O 1
ATOM 3417 N N . GLN A 1 449 ? -14.758 10.342 27.680 1.00 72.00 449 GLN A N 1
ATOM 3418 C CA . GLN A 1 449 ? -15.997 9.558 27.717 1.00 72.00 449 GLN A CA 1
ATOM 3419 C C . GLN A 1 449 ? -16.866 9.705 26.450 1.00 72.00 449 GLN A C 1
ATOM 3421 O O . GLN A 1 449 ? -17.657 8.804 26.162 1.00 72.00 449 GLN A O 1
ATOM 3426 N N . ALA A 1 450 ? -16.789 10.833 25.738 1.00 67.19 450 ALA A N 1
ATOM 3427 C CA . ALA A 1 450 ? -17.536 11.076 24.505 1.00 67.19 450 ALA A CA 1
ATOM 3428 C C . ALA A 1 450 ? -16.871 10.419 23.285 1.00 67.19 450 ALA A C 1
ATOM 3430 O O . ALA A 1 450 ? -17.576 10.063 22.337 1.00 67.19 450 ALA A O 1
ATOM 3431 N N . ASP A 1 451 ? -15.555 10.221 23.336 1.00 61.66 451 ASP A N 1
ATOM 3432 C CA . ASP A 1 451 ? -14.783 9.504 22.320 1.00 61.66 451 ASP A CA 1
ATOM 3433 C C . ASP A 1 451 ? -14.942 7.973 22.428 1.00 61.66 451 ASP A C 1
ATOM 3435 O O . ASP A 1 451 ? -14.754 7.249 21.445 1.00 61.66 451 ASP A O 1
ATOM 3439 N N . LEU A 1 452 ? -15.341 7.464 23.602 1.00 64.06 452 LEU A N 1
ATOM 3440 C CA . LEU A 1 452 ? -15.518 6.034 23.867 1.00 64.06 452 LEU A CA 1
ATOM 3441 C C . LEU A 1 452 ? -16.990 5.581 23.748 1.00 64.06 452 LEU A C 1
ATOM 3443 O O . LEU A 1 452 ? -17.807 5.813 24.641 1.00 64.06 452 LEU A O 1
ATOM 3447 N N . SER A 1 453 ? -17.317 4.819 22.696 1.00 60.44 453 SER A N 1
ATOM 3448 C CA . SER A 1 453 ? -18.598 4.099 22.585 1.00 60.44 453 SER A CA 1
ATOM 3449 C C . SER A 1 453 ? -18.422 2.616 22.909 1.00 60.44 453 SER A C 1
ATOM 3451 O O . SER A 1 453 ? -17.911 1.850 22.094 1.00 60.44 453 SER A O 1
ATOM 3453 N N . VAL A 1 454 ? -18.866 2.195 24.096 1.00 56.03 454 VAL A N 1
ATOM 3454 C CA . VAL A 1 454 ? -18.837 0.782 24.509 1.00 56.03 454 VAL A CA 1
ATOM 3455 C C . VAL A 1 454 ? -20.163 0.109 24.162 1.00 56.03 454 VAL A C 1
ATOM 3457 O O . VAL A 1 454 ? -21.122 0.160 24.935 1.00 56.03 454 VAL A O 1
ATOM 3460 N N . ASP A 1 455 ? -20.209 -0.556 23.009 1.00 53.97 455 ASP A N 1
ATOM 3461 C CA . ASP A 1 455 ? -21.329 -1.417 22.635 1.00 53.97 455 ASP A CA 1
ATOM 3462 C C . ASP A 1 455 ? -21.134 -2.813 23.230 1.00 53.97 455 ASP A C 1
ATOM 3464 O O . ASP A 1 455 ? -20.336 -3.622 22.757 1.00 53.97 455 ASP A O 1
ATOM 3468 N N . SER A 1 456 ? -21.889 -3.116 24.284 1.00 49.53 456 SER A N 1
ATOM 3469 C CA . SER A 1 456 ? -21.912 -4.450 24.879 1.00 49.53 456 SER A CA 1
ATOM 3470 C C . SER A 1 456 ? -23.136 -5.231 24.419 1.00 49.53 456 SER A C 1
ATOM 3472 O O . SER A 1 456 ? -24.279 -4.773 24.487 1.00 49.53 456 SER A O 1
ATOM 3474 N N . ILE A 1 457 ? -22.903 -6.451 23.942 1.00 49.56 457 ILE A N 1
ATOM 3475 C CA . ILE A 1 457 ? -23.973 -7.421 23.718 1.00 49.56 457 ILE A CA 1
ATOM 3476 C C . ILE A 1 457 ? -24.050 -8.270 24.981 1.00 49.56 457 ILE A C 1
ATOM 3478 O O . ILE A 1 457 ? -23.362 -9.280 25.112 1.00 49.56 457 ILE A O 1
ATOM 3482 N N . GLN A 1 458 ? -24.870 -7.834 25.934 1.00 46.19 458 GLN A N 1
ATOM 3483 C CA . GLN A 1 458 ? -25.192 -8.642 27.100 1.00 46.19 458 GLN A CA 1
ATOM 3484 C C . GLN A 1 458 ? -26.119 -9.784 26.661 1.00 46.19 458 GLN A C 1
ATOM 3486 O O . GLN A 1 458 ? -27.271 -9.554 26.289 1.00 46.19 458 GLN A O 1
ATOM 3491 N N . ILE A 1 459 ? -25.603 -11.014 26.663 1.00 46.66 459 ILE A N 1
ATOM 3492 C CA . ILE A 1 459 ? -26.424 -12.221 26.523 1.00 46.66 459 ILE A CA 1
ATOM 3493 C C . ILE A 1 459 ? -26.777 -12.674 27.936 1.00 46.66 459 ILE A C 1
ATOM 3495 O O . ILE A 1 459 ? -26.051 -13.452 28.556 1.00 46.66 459 ILE A O 1
ATOM 3499 N N . ASP A 1 460 ? -27.881 -12.148 28.456 1.00 39.97 460 ASP A N 1
ATOM 3500 C CA . ASP A 1 460 ? -28.466 -12.672 29.683 1.00 39.97 460 ASP A CA 1
ATOM 3501 C C . ASP A 1 460 ? -29.095 -14.042 29.412 1.00 39.97 460 ASP A C 1
ATOM 3503 O O . ASP A 1 460 ? -29.659 -14.283 28.346 1.00 39.97 460 ASP A O 1
ATOM 3507 N N . GLU A 1 461 ? -28.991 -14.937 30.397 1.00 37.31 461 GLU A N 1
ATOM 3508 C CA . GLU A 1 461 ? -29.509 -16.307 30.333 1.00 37.31 461 GLU A CA 1
ATOM 3509 C C . GLU A 1 461 ? -28.841 -17.172 29.255 1.00 37.31 461 GLU A C 1
ATOM 3511 O O . GLU A 1 461 ? -29.503 -17.623 28.324 1.00 37.31 461 GLU A O 1
ATOM 3516 N N . VAL A 1 462 ? -27.550 -17.512 29.410 1.00 36.91 462 VAL A N 1
ATOM 3517 C CA . VAL A 1 462 ? -27.019 -18.719 28.747 1.00 36.91 462 VAL A CA 1
ATOM 3518 C C . VAL A 1 462 ? -27.897 -19.887 29.208 1.00 36.91 462 VAL A C 1
ATOM 3520 O O . VAL A 1 462 ? -27.814 -20.278 30.381 1.00 36.91 462 VAL A O 1
ATOM 3523 N N . PRO A 1 463 ? -28.774 -20.446 28.350 1.00 32.41 463 PRO A N 1
ATOM 3524 C CA . PRO A 1 463 ? -29.628 -21.533 28.768 1.00 32.41 463 PRO A CA 1
ATOM 3525 C C . PRO A 1 463 ? -28.706 -22.698 29.086 1.00 32.41 463 PRO A C 1
ATOM 3527 O O . PRO A 1 463 ? -27.742 -22.958 28.363 1.00 32.41 463 PRO A O 1
ATOM 3530 N N . SER A 1 464 ? -29.000 -23.374 30.194 1.00 38.38 464 SER A N 1
ATOM 3531 C CA . SER A 1 464 ? -28.513 -24.714 30.520 1.00 38.38 464 SER A CA 1
ATOM 3532 C C . SER A 1 464 ? -28.084 -25.485 29.260 1.00 38.38 464 SER A C 1
ATOM 3534 O O . SER A 1 464 ? -28.824 -25.505 28.276 1.00 38.38 464 SER A O 1
ATOM 3536 N N . LEU A 1 465 ? -26.948 -26.197 29.322 1.00 36.97 465 LEU A N 1
ATOM 3537 C CA . LEU A 1 465 ? -26.396 -27.081 28.270 1.00 36.97 465 LEU A CA 1
ATOM 3538 C C . LEU A 1 465 ? -27.376 -28.173 27.752 1.00 36.97 465 LEU A C 1
ATOM 3540 O O . LEU A 1 465 ? -26.988 -29.052 26.988 1.00 36.97 465 LEU A O 1
ATOM 3544 N N . TRP A 1 466 ? -28.642 -28.126 28.168 1.00 37.34 466 TRP A N 1
ATOM 3545 C CA . TRP A 1 466 ? -29.760 -28.981 27.804 1.00 37.34 466 TRP A CA 1
ATOM 3546 C C . TRP A 1 466 ? -31.007 -28.143 27.409 1.00 37.34 466 TRP A C 1
ATOM 3548 O O . TRP A 1 466 ? -32.033 -28.196 28.080 1.00 37.34 466 TRP A O 1
ATOM 3558 N N . GLY A 1 467 ? -30.905 -27.405 26.292 1.00 29.02 467 GLY A N 1
ATOM 3559 C CA . GLY A 1 467 ? -31.999 -26.946 25.399 1.00 29.02 467 GLY A CA 1
ATOM 3560 C C . GLY A 1 467 ? -32.806 -25.682 25.778 1.00 29.02 467 GLY A C 1
ATOM 3561 O O . GLY A 1 467 ? -32.756 -25.258 26.928 1.00 29.02 467 GLY A O 1
ATOM 3562 N N . PRO A 1 468 ? -33.634 -25.124 24.857 1.00 31.25 468 PRO A N 1
ATOM 3563 C CA . PRO A 1 468 ? -33.487 -25.034 23.399 1.00 31.25 468 PRO A CA 1
ATOM 3564 C C . PRO A 1 468 ? -32.677 -23.779 23.003 1.00 31.25 468 PRO A C 1
ATOM 3566 O O . PRO A 1 468 ? -32.740 -22.747 23.660 1.00 31.25 468 PRO A O 1
ATOM 3569 N N . THR A 1 469 ? -31.907 -23.867 21.923 1.00 30.94 469 THR A N 1
ATOM 3570 C CA . THR A 1 469 ? -30.977 -22.814 21.489 1.00 30.94 469 THR A CA 1
ATOM 3571 C C . THR A 1 469 ? -31.716 -21.644 20.833 1.00 30.94 469 THR A C 1
ATOM 3573 O O . THR A 1 469 ? -32.300 -21.803 19.761 1.00 30.94 469 THR A O 1
ATOM 3576 N N . THR A 1 470 ? -31.675 -20.465 21.450 1.00 29.30 470 THR A N 1
ATOM 3577 C CA . THR A 1 470 ? -32.071 -19.191 20.834 1.00 29.30 470 THR A CA 1
ATOM 3578 C C . THR A 1 470 ? -30.861 -18.606 20.106 1.00 29.30 470 THR A C 1
ATOM 3580 O O . THR A 1 470 ? -29.792 -18.489 20.696 1.00 29.30 470 THR A O 1
ATOM 3583 N N . ALA A 1 471 ? -31.009 -18.263 18.826 1.00 28.41 471 ALA A N 1
ATOM 3584 C CA . ALA A 1 471 ? -29.979 -17.589 18.038 1.00 28.41 471 ALA A CA 1
ATOM 3585 C C . ALA A 1 471 ? -30.499 -16.210 17.613 1.00 28.41 471 ALA A C 1
ATOM 3587 O O . ALA A 1 471 ? -31.564 -16.115 17.002 1.00 28.41 471 ALA A O 1
ATOM 3588 N N . GLU A 1 472 ? -29.755 -15.158 17.948 1.00 29.89 472 GLU A N 1
ATOM 3589 C CA . GLU A 1 472 ? -30.022 -13.772 17.556 1.00 29.89 472 GLU A CA 1
ATOM 3590 C C . GLU A 1 472 ? -28.973 -13.331 16.526 1.00 29.89 472 GLU A C 1
ATOM 3592 O O . GLU A 1 472 ? -27.791 -13.642 16.659 1.00 29.89 472 GLU A O 1
ATOM 3597 N N . VAL A 1 473 ? -29.410 -12.617 15.488 1.00 27.28 473 VAL A N 1
ATOM 3598 C CA . VAL A 1 473 ? -28.552 -12.052 14.438 1.00 27.28 473 VAL A CA 1
ATOM 3599 C C . VAL A 1 473 ? -28.763 -10.542 14.427 1.00 27.28 473 VAL A C 1
ATOM 3601 O O . VAL A 1 473 ? -29.898 -10.086 14.286 1.00 27.28 473 VAL A O 1
ATOM 3604 N N . ARG A 1 474 ? -27.680 -9.767 14.547 1.00 25.72 474 ARG A N 1
ATOM 3605 C CA . ARG A 1 474 ? -27.696 -8.304 14.407 1.00 25.72 474 ARG A CA 1
ATOM 3606 C C . ARG A 1 474 ? -26.888 -7.884 13.186 1.00 25.72 474 ARG A C 1
ATOM 3608 O O . ARG A 1 474 ? -25.791 -8.381 12.958 1.00 25.72 474 ARG A O 1
ATOM 3615 N N . THR A 1 475 ? -27.448 -6.963 12.410 1.00 21.77 475 THR A N 1
ATOM 3616 C CA . THR A 1 475 ? -26.794 -6.318 11.269 1.00 21.77 475 THR A CA 1
ATOM 3617 C C . THR A 1 475 ? -26.417 -4.897 11.671 1.00 21.77 475 THR A C 1
ATOM 3619 O O . THR A 1 475 ? -27.305 -4.126 12.042 1.00 21.77 475 THR A O 1
ATOM 3622 N N . TRP A 1 476 ? -25.139 -4.543 11.586 1.00 24.53 476 TRP A N 1
ATOM 3623 C CA . TRP A 1 476 ? -24.684 -3.163 11.762 1.00 24.53 476 TRP A CA 1
ATOM 3624 C C . TRP A 1 476 ? -24.874 -2.387 10.452 1.00 24.53 476 TRP A C 1
ATOM 3626 O O . TRP A 1 476 ? -24.797 -2.979 9.372 1.00 24.53 476 TRP A O 1
ATOM 3636 N N . ARG A 1 477 ? -25.232 -1.104 10.553 1.00 25.03 477 ARG A N 1
ATOM 3637 C CA . ARG A 1 477 ? -25.729 -0.272 9.451 1.00 25.03 477 ARG A CA 1
ATOM 3638 C C . ARG A 1 477 ? -24.783 0.865 9.121 1.00 25.03 477 ARG A C 1
ATOM 3640 O O . ARG A 1 477 ? -24.241 1.431 10.092 1.00 25.03 477 ARG A O 1
#

Secondary structure (DSSP, 8-state):
-EEEEE--S----B----EEEEEEEEEEES-GGGEEEEEEEEEEESEEEEEETTEEEEE--S-S----TTSEEEEEE-GGG--SEEEEEEEEEEE-SSS-BEEEEEEEEEETT---EEEEEE-S----PPPSSSS----S---S---HHHHHHHHHHHHHHHHHHH--EEEEEEESTT--HHHHHHHHTTT-GGGEEEESSHHHHHHHHHHHHHHHHHHHHHTTS------S--PPPPPPTT--------------TTEEEEEEEPPPPSSSS-EEEE-TTEEEEEEEEE---TTSEEEEEEETTEEEEEGGGT-S-GGGT---SEEEE-GGG--SEEEEEEEEEEEETTEEEE--TT-EEEEEEEEE--PPP----SB---EEEEEEBTTS-EEEEEESTTS----EEEEETTEEE--TTBHHHHHHHHHHHHH-SSSSSSBSS---TTT-------------SSS----------

Solvent-accessible surface area (backbone atoms only — not comparable to full-atom values): 27644 Å² total; per-residue (Å²): 116,43,86,56,44,70,56,77,93,62,92,61,82,47,75,60,60,64,44,75,46,79,48,76,51,75,37,69,41,68,58,55,81,50,31,84,46,33,32,32,32,36,21,29,13,20,30,42,36,33,26,29,67,84,39,80,55,44,71,60,80,88,55,84,38,80,60,37,98,61,66,38,76,63,46,66,40,65,59,87,50,54,51,60,39,76,38,41,42,35,34,44,36,36,18,86,52,70,69,62,42,42,68,40,40,39,36,36,32,39,50,76,76,62,81,42,74,43,79,49,76,42,35,38,72,39,70,66,60,84,51,95,84,80,89,59,79,70,84,78,72,87,87,86,78,73,45,46,70,50,13,34,47,50,55,26,50,53,40,29,44,42,19,74,76,67,63,27,42,35,34,17,36,24,36,57,98,81,41,33,54,65,49,32,32,54,23,3,44,50,64,39,53,83,36,39,46,75,28,86,47,72,69,48,42,51,53,50,50,53,52,52,52,49,51,54,50,46,58,60,58,57,67,72,57,85,75,81,76,84,86,71,92,81,72,91,73,87,60,54,95,86,57,78,88,87,81,91,78,86,85,75,79,84,84,53,88,54,46,48,83,46,80,48,72,51,74,60,24,87,45,44,65,38,75,46,77,39,60,70,70,44,46,54,76,39,33,29,40,39,45,56,43,74,97,40,24,52,33,35,34,29,43,68,87,42,79,69,44,55,47,59,82,81,38,72,54,43,66,80,69,55,57,59,43,64,39,76,40,70,30,89,67,61,54,58,32,81,35,45,36,36,44,33,18,19,71,35,82,87,42,73,72,46,54,42,60,67,15,30,48,36,35,32,28,37,36,70,65,66,69,70,88,71,81,92,53,87,40,73,68,31,27,32,30,38,38,27,30,78,89,74,47,72,51,78,36,51,38,49,74,88,50,84,47,89,45,80,25,32,42,22,63,92,49,73,46,72,51,80,51,22,49,41,35,41,48,49,50,56,42,48,61,63,37,17,85,82,74,66,37,34,25,73,67,87,76,55,70,87,74,55,83,80,86,76,85,82,76,77,75,80,64,60,103,78,65,82,91,84,86,86,86,86,82,89,132

Nearest PDB structures (foldseek):
  3w5n-assembly1_A  TM=2.427E-01  e=2.587E-06  Streptomyces avermitilis MA-4680 = NBRC 14893
  3ac0-assembly1_B  TM=2.069E-01  e=8.957E-05  Kluyveromyces marxianus
  4lhn-assembly1_A  TM=4.539E-01  e=1.796E-01  Saccharomyces cerevisiae S288C
  3win-assembly1_E  TM=1.585E-01  e=1.223E-02  Clostridium botulinum B
  4en6-assembly1_B  TM=1.727E-01  e=1.825E-02  Clostridium botulinum

Foldseek 3Di:
DDFFDKPPDDFPWDAFDQFKDKDKDKGADAALVQFPWKFKWKWWAFWKFKAKQNHTFDGDPVGGDHTDRTPDTGRTGDSVSDHHTMMMMMMIGGHRDRDTTGIIMTMDTHGLPQAAEDEAEDLLQFQAAQDPDDPDRPPDDPDDDRGSVNRLVRLLVVLLCCCVVRVYQYAYENEDPNRDQVSRLSSNVSHPSVSRYYDYDPVRVVVNVVVVVVVSVCVRVVVVPPDDDDPDPDDQDFDDLPDDDDDDDDDDQPDDPQKDKDKDKDAQAQFQKDKDADAQQWQWDWKKKAFPLDSWAWAWKDKQNHTQDGPVVVHQQCSSVHHPRIGTDDSVSDHHTIMIMGTWTARGPVGTPGGDRRMIMITMTIGRQDDPQDDQAPAAQFEFEWAAAPVRDTATETVVPPHPHPHHAYQALVDGDDDCSHRRRVSVVSNQCSQCRPPSSHGHDDDYNVRDDDDDDDPPDPDPPDDDDDDDDDDDD

Radius of gyration: 30.92 Å; Cα contacts (8 Å, |Δi|>4): 917; chains: 1; bounding box: 69×62×91 Å

Mean predicted aligned error: 20.08 Å

Sequence (477 aa):
EGLLAAFDNVQLRITPVVGDLYFRNTFTLGSPSDYHNYRLAVSSDDSAEVYVNGQLVHNDTTGPHAARYWNVLNATVNSSALQSGQNVIAVRLRNNDRNEAKLDLRLLGDSYNAIKAMLIMSDGAANICNGPDDGEMDTNGWWSSCTNAQAVNETVEFACWAHQAYGIKIYSVAFGPEADPESLNRSACCDNCSNFYSGSNVSDLYAIYEQIASQILTGVVVQESQTLTPTGNVSTSALFSDSYLDVSYTYTPPSVFGTISLSVETDKFTSCSPTVSIDPNFDVVSARVTSYSGVHWTSRVDVNGINVYNLSEYSTNYTLMGDPFQLFVPPDLLVGGINDLFLDTADDPLNSTGCSLNNTLIYTALVNLSVPYGGIYSTAAGCNWTVEFEDNTTDVLAIPASASPVVTCNYTNANITYNGDDAYDAAAFALFSQLDFDDDGRLDVQFDQADLSVDSIQIDEVPSLWGPTTAEVRTWR